Protein AF-0000000083177673 (afdb_homodimer)

Secondary structure (DSSP, 8-state):
--B--TTSSSP-TT-SB---GGGPPP-TTSPTT----S-TT--SGGGGG--HHHHHHHHTT-SS--EEE-BPPTT-SSS-STTPPPPEEEEEEEETTTEEEEEEEEETTSSSEEE-TTSB-BTTTTB-GGG--HHHHSSSTT---TT-THHHHHH-EEEEEEEE-HHHHHHHTT----TTS-EEE-HHHHHHHHHHTT---SBGGGTSSB-TTPEEEE--SHHHHHHHS-HHHHHHHHTS-GGG--BEEE---HHHHHHHHHTT-SEEEESSSSSB-BS-SSTT--HHIIIIIIT---EEESB--HHHHHHHHHHT--EEEEEE-----TT--EEE--EEEE-/--B--TTSSSP-TT-SB---GGGPPPPTTSPTT----S-TT--SGGGGG--HHHHHHHHTT-SS--EEE-BPPTT-SSS-STTPPPPEEEEEEEETTTEEEEEEEEETTSSSEEE-TTSB-BTTTTB-GGG--HHHHSSSTT---TT-THHHHHH-EEEEEEEE-HHHHHHHTT----TTS-EEE-HHHHHHHHHHTT---SBGGGTSSB-TTPEEEE--SHHHHHHHS-HHHHHHHHTS-GGG--BEEE---HHHHHHHHHTT-SEEEESSSSSB-BS-SSTT--HHIIIIIIT---EEESB--HHHHHHHHHHT--EEEEEE-----TT--EEE--EEEE-

Sequence (686 aa):
MTTQLPDNLPWDPNCTQFPSRKELPKIPGAPEGAAWVWGKDDQIGRLNLLTPARVKAAAAEVKTGEMFRLDLPVNVPETPAFGRETFQHSIKTIAKDIAYDDTYTLNTQSGTQWDGFRHFGHIDSKLFYNGTTSTDIEPGPHSTTKGSIHHWATHGIATRALLLDYRHYANTHNIPYDPYTRHPITMSDLHACAKSQGLDLRPASQGGDVRVGDILLIRSGFVERYNELSPAERQAGATRAHEDLSWAGVNQEEEILDWLHDCYFAGVAGDSPTFEAWPPEKEGGYIHQNILALWGMPLGEMWDLEGVARRCREIGRWTFFLTSAPANVVGGVGSHANATAILMTTQLPDNLPWDPNCTQFPSRKELPKIPGAPEGAAWVWGKDDQIGRLNLLTPARVKAAAAEVKTGEMFRLDLPVNVPETPAFGRETFQHSIKTIAKDIAYDDTYTLNTQSGTQWDGFRHFGHIDSKLFYNGTTSTDIEPGPHSTTKGSIHHWATHGIATRALLLDYRHYANTHNIPYDPYTRHPITMSDLHACAKSQGLDLRPASQGGDVRVGDILLIRSGFVERYNELSPAERQAGATRAHEDLSWAGVNQEEEILDWLHDCYFAGVAGDSPTFEAWPPEKEGGYIHQNILALWGMPLGEMWDLEGVARRCREIGRWTFFLTSAPANVVGGVGSHANATAIL

Structure (mmCIF, N/CA/C/O backbone):
data_AF-0000000083177673-model_v1
#
loop_
_entity.id
_entity.type
_entity.pdbx_description
1 polymer Cyclase
#
loop_
_atom_site.group_PDB
_atom_site.id
_atom_site.type_symbol
_atom_site.label_atom_id
_atom_site.label_alt_id
_atom_site.label_comp_id
_atom_site.label_asym_id
_atom_site.label_entity_id
_atom_site.label_seq_id
_atom_site.pdbx_PDB_ins_code
_atom_site.Cartn_x
_atom_site.Cartn_y
_atom_site.Cartn_z
_atom_site.occupancy
_atom_site.B_iso_or_equiv
_atom_site.auth_seq_id
_atom_site.auth_comp_id
_atom_site.auth_asym_id
_atom_site.auth_atom_id
_atom_site.pdbx_PDB_model_num
ATOM 1 N N . MET A 1 1 ? 23.453 22.531 -6.363 1 79 1 MET A N 1
ATOM 2 C CA . MET A 1 1 ? 22.125 22.953 -5.926 1 79 1 MET A CA 1
ATOM 3 C C . MET A 1 1 ? 21.469 23.859 -6.965 1 79 1 MET A C 1
ATOM 5 O O . MET A 1 1 ? 22.109 24.781 -7.477 1 79 1 MET A O 1
ATOM 9 N N . THR A 1 2 ? 20.312 23.453 -7.43 1 90.62 2 THR A N 1
ATOM 10 C CA . THR A 1 2 ? 19.547 24.25 -8.375 1 90.62 2 THR A CA 1
ATOM 11 C C . THR A 1 2 ? 18.422 24.984 -7.656 1 90.62 2 THR A C 1
ATOM 13 O O . THR A 1 2 ? 17.766 24.422 -6.777 1 90.62 2 THR A O 1
ATOM 16 N N . THR A 1 3 ? 18.328 26.344 -7.977 1 95.69 3 THR A N 1
ATOM 17 C CA . THR A 1 3 ? 17.344 27.188 -7.309 1 95.69 3 THR A CA 1
ATOM 18 C C . THR A 1 3 ? 16.188 27.516 -8.242 1 95.69 3 THR A C 1
ATOM 20 O O . THR A 1 3 ? 16.406 27.969 -9.375 1 95.69 3 THR A O 1
ATOM 23 N N . GLN A 1 4 ? 15 27.312 -7.801 1 97.19 4 GLN A N 1
ATOM 24 C CA . GLN A 1 4 ? 13.797 27.656 -8.555 1 97.19 4 GLN A CA 1
ATOM 25 C C . GLN A 1 4 ? 13.43 29.125 -8.367 1 97.19 4 GLN A C 1
ATOM 27 O O . GLN A 1 4 ? 13.375 29.609 -7.234 1 97.19 4 GLN A O 1
ATOM 32 N N . LEU A 1 5 ? 13.164 29.828 -9.461 1 97.44 5 LEU A N 1
ATOM 33 C CA . LEU A 1 5 ? 12.688 31.203 -9.406 1 97.44 5 LEU A CA 1
ATOM 34 C C . LEU A 1 5 ? 11.164 31.234 -9.258 1 97.44 5 LEU A C 1
ATOM 36 O O . LEU A 1 5 ? 10.453 30.516 -9.961 1 97.44 5 LEU A O 1
ATOM 40 N N . PRO A 1 6 ? 10.688 32.062 -8.406 1 96.94 6 PRO A N 1
ATOM 41 C CA . PRO A 1 6 ? 9.258 32.031 -8.062 1 96.94 6 PRO A CA 1
ATOM 42 C C . PRO A 1 6 ? 8.359 32.219 -9.281 1 96.94 6 PRO A C 1
ATOM 44 O O . PRO A 1 6 ? 7.363 31.5 -9.414 1 96.94 6 PRO A O 1
ATOM 47 N N . ASP A 1 7 ? 8.719 33.031 -10.25 1 96.44 7 ASP A N 1
ATOM 48 C CA . ASP A 1 7 ? 7.789 33.438 -11.305 1 96.44 7 ASP A CA 1
ATOM 49 C C . ASP A 1 7 ? 7.988 32.562 -12.547 1 96.44 7 ASP A C 1
ATOM 51 O O . ASP A 1 7 ? 7.262 32.719 -13.539 1 96.44 7 ASP A O 1
ATOM 55 N N . ASN A 1 8 ? 8.922 31.656 -12.539 1 96.94 8 ASN A N 1
ATOM 56 C CA . ASN A 1 8 ? 9.148 30.766 -13.672 1 96.94 8 ASN A CA 1
ATOM 57 C C . ASN A 1 8 ? 8.289 29.5 -13.578 1 96.94 8 ASN A C 1
ATOM 59 O O . ASN A 1 8 ? 8.773 28.453 -13.164 1 96.94 8 ASN A O 1
ATOM 63 N N . LEU A 1 9 ? 7.098 29.625 -14.125 1 96.94 9 LEU A N 1
ATOM 64 C CA . LEU A 1 9 ? 6.133 28.531 -14.031 1 96.94 9 LEU A CA 1
ATOM 65 C C . LEU A 1 9 ? 6.066 27.734 -15.336 1 96.94 9 LEU A C 1
ATOM 67 O O . LEU A 1 9 ? 6.223 28.312 -16.422 1 96.94 9 LEU A O 1
ATOM 71 N N . PRO A 1 10 ? 5.836 26.484 -15.234 1 98.19 10 PRO A N 1
ATOM 72 C CA . PRO A 1 10 ? 5.777 25.672 -14.016 1 98.19 10 PRO A CA 1
ATOM 73 C C . PRO A 1 10 ? 7.152 25.438 -13.398 1 98.19 10 PRO A C 1
ATOM 75 O O . PRO A 1 10 ? 8.172 25.562 -14.086 1 98.19 10 PRO A O 1
ATOM 78 N N . TRP A 1 11 ? 7.184 25.141 -12.141 1 98.56 11 TRP A N 1
ATOM 79 C CA . TRP A 1 11 ? 8.445 24.891 -11.445 1 98.56 11 TRP A CA 1
ATOM 80 C C . TRP A 1 11 ? 9.047 23.562 -11.859 1 98.56 11 TRP A C 1
ATOM 82 O O . TRP A 1 11 ? 8.32 22.641 -12.273 1 98.56 11 TRP A O 1
ATOM 92 N N . ASP A 1 12 ? 10.328 23.469 -11.781 1 98.5 12 ASP A N 1
ATOM 93 C CA . ASP A 1 12 ? 11.07 22.234 -12.016 1 98.5 12 ASP A CA 1
ATOM 94 C C . ASP A 1 12 ? 11.211 21.422 -10.727 1 98.5 12 ASP A C 1
ATOM 96 O O . ASP A 1 12 ? 11.938 21.812 -9.812 1 98.5 12 ASP A O 1
ATOM 100 N N . PRO A 1 13 ? 10.57 20.25 -10.688 1 98.31 13 PRO A N 1
ATOM 101 C CA . PRO A 1 13 ? 10.594 19.469 -9.453 1 98.31 13 PRO A CA 1
ATOM 102 C C . PRO A 1 13 ? 11.992 18.984 -9.086 1 98.31 13 PRO A C 1
ATOM 104 O O . PRO A 1 13 ? 12.211 18.5 -7.973 1 98.31 13 PRO A O 1
ATOM 107 N N . ASN A 1 14 ? 12.898 19.094 -10 1 97.94 14 ASN A N 1
ATOM 108 C CA . ASN A 1 14 ? 14.25 18.594 -9.742 1 97.94 14 ASN A CA 1
ATOM 109 C C . ASN A 1 14 ? 15.086 19.625 -8.992 1 97.94 14 ASN A C 1
ATOM 111 O O . ASN A 1 14 ? 16.172 19.312 -8.516 1 97.94 14 ASN A O 1
ATOM 115 N N . CYS A 1 15 ? 14.641 20.859 -8.844 1 97.75 15 CYS A N 1
ATOM 116 C CA . CYS A 1 15 ? 15.367 21.859 -8.07 1 97.75 15 CYS A CA 1
ATOM 117 C C . CYS A 1 15 ? 15.516 21.422 -6.621 1 97.75 15 CYS A C 1
ATOM 119 O O . CYS A 1 15 ? 14.773 20.562 -6.145 1 97.75 15 CYS A O 1
ATOM 121 N N . THR A 1 16 ? 16.516 21.984 -5.973 1 95.75 16 THR A N 1
ATOM 122 C CA . THR A 1 16 ? 16.781 21.594 -4.594 1 95.75 16 THR A CA 1
ATOM 123 C C . THR A 1 16 ? 16.516 22.75 -3.639 1 95.75 16 THR A C 1
ATOM 125 O O . THR A 1 16 ? 16.609 22.594 -2.42 1 95.75 16 THR A O 1
ATOM 128 N N . GLN A 1 17 ? 16.266 23.906 -4.184 1 96.62 17 GLN A N 1
ATOM 129 C CA . GLN A 1 17 ? 15.82 25.062 -3.428 1 96.62 17 GLN A CA 1
ATOM 130 C C . GLN A 1 17 ? 14.586 25.703 -4.07 1 96.62 17 GLN A C 1
ATOM 132 O O . GLN A 1 17 ? 14.547 25.891 -5.289 1 96.62 17 GLN A O 1
ATOM 137 N N . PHE A 1 18 ? 13.617 25.953 -3.289 1 97.94 18 PHE A N 1
ATOM 138 C CA . PHE A 1 18 ? 12.352 26.484 -3.777 1 97.94 18 PHE A CA 1
ATOM 139 C C . PHE A 1 18 ? 11.977 27.75 -3.033 1 97.94 18 PHE A C 1
ATOM 141 O O . PHE A 1 18 ? 12.477 28.016 -1.936 1 97.94 18 PHE A O 1
ATOM 148 N N . PRO A 1 19 ? 11.125 28.562 -3.566 1 97.69 19 PRO A N 1
ATOM 149 C CA . PRO A 1 19 ? 10.68 29.812 -2.92 1 97.69 19 PRO A CA 1
ATOM 150 C C . PRO A 1 19 ? 9.961 29.562 -1.597 1 97.69 19 PRO A C 1
ATOM 152 O O . PRO A 1 19 ? 9.242 28.562 -1.46 1 97.69 19 PRO A O 1
ATOM 155 N N . SER A 1 20 ? 10.172 30.453 -0.66 1 97.69 20 SER A N 1
ATOM 156 C CA . SER A 1 20 ? 9.422 30.406 0.591 1 97.69 20 SER A CA 1
ATOM 157 C C . SER A 1 20 ? 7.961 30.781 0.374 1 97.69 20 SER A C 1
ATOM 159 O O . SER A 1 20 ? 7.586 31.25 -0.703 1 97.69 20 SER A O 1
ATOM 161 N N . ARG A 1 21 ? 7.191 30.578 1.373 1 97.94 21 ARG A N 1
ATOM 162 C CA . ARG A 1 21 ? 5.773 30.906 1.325 1 97.94 21 ARG A CA 1
ATOM 163 C C . ARG A 1 21 ? 5.562 32.375 0.984 1 97.94 21 ARG A C 1
ATOM 165 O O . ARG A 1 21 ? 4.66 32.719 0.218 1 97.94 21 ARG A O 1
ATOM 172 N N . LYS A 1 22 ? 6.438 33.219 1.458 1 97 22 LYS A N 1
ATOM 173 C CA . LYS A 1 22 ? 6.328 34.688 1.263 1 97 22 LYS A CA 1
ATOM 174 C C . LYS A 1 22 ? 6.703 35.062 -0.164 1 97 22 LYS A C 1
ATOM 176 O O . LYS A 1 22 ? 6.391 36.156 -0.611 1 97 22 LYS A O 1
ATOM 181 N N . GLU A 1 23 ? 7.348 34.156 -0.815 1 97.81 23 GLU A N 1
ATOM 182 C CA . GLU A 1 23 ? 7.859 34.438 -2.15 1 97.81 23 GLU A CA 1
ATOM 183 C C . GLU A 1 23 ? 6.969 33.844 -3.229 1 97.81 23 GLU A C 1
ATOM 185 O O . GLU A 1 23 ? 7.254 33.969 -4.422 1 97.81 23 GLU A O 1
ATOM 190 N N . LEU A 1 24 ? 5.938 33.188 -2.857 1 98.06 24 LEU A N 1
ATOM 191 C CA . LEU A 1 24 ? 5.086 32.531 -3.83 1 98.06 24 LEU A CA 1
ATOM 192 C C . LEU A 1 24 ? 4.586 33.5 -4.891 1 98.06 24 LEU A C 1
ATOM 194 O O . LEU A 1 24 ? 4.242 34.625 -4.574 1 98.06 24 LEU A O 1
ATOM 198 N N . PRO A 1 25 ? 4.562 33.094 -6.102 1 96.94 25 PRO A N 1
ATOM 199 C CA . PRO A 1 25 ? 3.99 33.969 -7.133 1 96.94 25 PRO A CA 1
ATOM 200 C C . PRO A 1 25 ? 2.475 34.094 -7.02 1 96.94 25 PRO A C 1
ATOM 202 O O . PRO A 1 25 ? 1.815 33.219 -6.453 1 96.94 25 PRO A O 1
ATOM 205 N N . LYS A 1 26 ? 1.988 35.156 -7.559 1 95.25 26 LYS A N 1
ATOM 206 C CA . LYS A 1 26 ? 0.542 35.281 -7.715 1 95.25 26 LYS A CA 1
ATOM 207 C C . LYS A 1 26 ? 0.048 34.5 -8.922 1 95.25 26 LYS A C 1
ATOM 209 O O . LYS A 1 26 ? 0.536 34.688 -10.039 1 95.25 26 LYS A O 1
ATOM 214 N N . ILE A 1 27 ? -0.802 33.656 -8.672 1 96.44 27 ILE A N 1
ATOM 215 C CA . ILE A 1 27 ? -1.355 32.812 -9.734 1 96.44 27 ILE A CA 1
ATOM 216 C C . ILE A 1 27 ? -2.764 33.281 -10.078 1 96.44 27 ILE A C 1
ATOM 218 O O . ILE A 1 27 ? -3.652 33.312 -9.227 1 96.44 27 ILE A O 1
ATOM 222 N N . PRO A 1 28 ? -3.012 33.719 -11.312 1 94.75 28 PRO A N 1
ATOM 223 C CA . PRO A 1 28 ? -4.348 34.188 -11.688 1 94.75 28 PRO A CA 1
ATOM 224 C C . PRO A 1 28 ? -5.438 33.156 -11.383 1 94.75 28 PRO A C 1
ATOM 226 O O . PRO A 1 28 ? -5.32 32 -11.766 1 94.75 28 PRO A O 1
ATOM 229 N N . GLY A 1 29 ? -6.434 33.625 -10.648 1 95.25 29 GLY A N 1
ATOM 230 C CA . GLY A 1 29 ? -7.578 32.75 -10.375 1 95.25 29 GLY A CA 1
ATOM 231 C C . GLY A 1 29 ? -7.406 31.938 -9.117 1 95.25 29 GLY A C 1
ATOM 232 O O . GLY A 1 29 ? -8.367 31.328 -8.633 1 95.25 29 GLY A O 1
ATOM 233 N N . ALA A 1 30 ? -6.23 31.875 -8.602 1 97.75 30 ALA A N 1
ATOM 234 C CA . ALA A 1 30 ? -5.973 31.109 -7.383 1 97.75 30 ALA A CA 1
ATOM 235 C C . ALA A 1 30 ? -6.086 32 -6.148 1 97.75 30 ALA A C 1
ATOM 237 O O . ALA A 1 30 ? -5.855 33.219 -6.219 1 97.75 30 ALA A O 1
ATOM 238 N N . PRO A 1 31 ? -6.52 31.406 -5.039 1 97.62 31 PRO A N 1
ATOM 239 C CA . PRO A 1 31 ? -6.5 32.188 -3.799 1 97.62 31 PRO A CA 1
ATOM 240 C C . PRO A 1 31 ? -5.09 32.625 -3.4 1 97.62 31 PRO A C 1
ATOM 242 O O . PRO A 1 31 ? -4.109 32 -3.799 1 97.62 31 PRO A O 1
ATOM 245 N N . GLU A 1 32 ? -5.074 33.719 -2.625 1 95.69 32 GLU A N 1
ATOM 246 C CA . GLU A 1 32 ? -3.791 34.156 -2.082 1 95.69 32 GLU A CA 1
ATOM 247 C C . GLU A 1 32 ? -3.113 33.031 -1.299 1 95.69 32 GLU A C 1
ATOM 249 O O . GLU A 1 32 ? -3.764 32.312 -0.53 1 95.69 32 GLU A O 1
ATOM 254 N N . GLY A 1 33 ? -1.847 32.812 -1.572 1 96.25 33 GLY A N 1
ATOM 255 C CA . GLY A 1 33 ? -1.089 31.812 -0.846 1 96.25 33 GLY A CA 1
ATOM 256 C C . GLY A 1 33 ? -1.062 30.453 -1.543 1 96.25 33 GLY A C 1
ATOM 257 O O . GLY A 1 33 ? -0.417 29.516 -1.07 1 96.25 33 GLY A O 1
ATOM 258 N N . ALA A 1 34 ? -1.737 30.375 -2.699 1 98.38 34 ALA A N 1
ATOM 259 C CA . ALA A 1 34 ? -1.755 29.125 -3.445 1 98.38 34 ALA A CA 1
ATOM 260 C C . ALA A 1 34 ? -0.382 28.812 -4.035 1 98.38 34 ALA A C 1
ATOM 262 O O . ALA A 1 34 ? 0.306 29.719 -4.523 1 98.38 34 ALA A O 1
ATOM 263 N N . ALA A 1 35 ? 0.066 27.625 -3.902 1 98.56 35 ALA A N 1
ATOM 264 C CA . ALA A 1 35 ? 1.285 27.109 -4.527 1 98.56 35 ALA A CA 1
ATOM 265 C C . ALA A 1 35 ? 0.96 26.141 -5.648 1 98.56 35 ALA A C 1
ATOM 267 O O . ALA A 1 35 ? 1.479 25.016 -5.668 1 98.56 35 ALA A O 1
ATOM 268 N N . TRP A 1 36 ? 0.064 26.578 -6.566 1 98.56 36 TRP A N 1
ATOM 269 C CA . TRP A 1 36 ? -0.301 25.797 -7.738 1 98.56 36 TRP A CA 1
ATOM 270 C C . TRP A 1 36 ? 0.756 25.922 -8.828 1 98.56 36 TRP A C 1
ATOM 272 O O . TRP A 1 36 ? 0.468 26.391 -9.93 1 98.56 36 TRP A O 1
ATOM 282 N N . VAL A 1 37 ? 1.949 25.391 -8.594 1 98.69 37 VAL A N 1
ATOM 283 C CA . VAL A 1 37 ? 3.146 25.844 -9.297 1 98.69 37 VAL A CA 1
ATOM 284 C C . VAL A 1 37 ? 3.66 24.719 -10.203 1 98.69 37 VAL A C 1
ATOM 286 O O . VAL A 1 37 ? 4.664 24.891 -10.898 1 98.69 37 VAL A O 1
ATOM 289 N N . TRP A 1 38 ? 2.973 23.594 -10.266 1 98.5 38 TRP A N 1
ATOM 290 C CA . TRP A 1 38 ? 3.482 22.438 -11 1 98.5 38 TRP A CA 1
ATOM 291 C C . TRP A 1 38 ? 2.828 22.344 -12.375 1 98.5 38 TRP A C 1
ATOM 293 O O . TRP A 1 38 ? 3.01 21.344 -13.078 1 98.5 38 TRP A O 1
ATOM 303 N N . GLY A 1 39 ? 2.039 23.328 -12.75 1 97.5 39 GLY A N 1
ATOM 304 C CA . GLY A 1 39 ? 1.371 23.344 -14.039 1 97.5 39 GLY A CA 1
ATOM 305 C C . GLY A 1 39 ? -0.142 23.359 -13.93 1 97.5 39 GLY A C 1
ATOM 306 O O . GLY A 1 39 ? -0.704 22.875 -12.953 1 97.5 39 GLY A O 1
ATOM 307 N N . LYS A 1 40 ? -0.822 23.859 -14.945 1 95.75 40 LYS A N 1
ATOM 308 C CA . LYS A 1 40 ? -2.266 24.078 -14.938 1 95.75 40 LYS A CA 1
ATOM 309 C C . LYS A 1 40 ? -3.02 22.75 -14.938 1 95.75 40 LYS A C 1
ATOM 311 O O . LYS A 1 40 ? -4.168 22.688 -14.492 1 95.75 40 LYS A O 1
ATOM 316 N N . ASP A 1 41 ? -2.338 21.672 -15.375 1 97.12 41 ASP A N 1
ATOM 317 C CA . ASP A 1 41 ? -3.004 20.375 -15.477 1 97.12 41 ASP A CA 1
ATOM 318 C C . ASP A 1 41 ? -2.525 19.422 -14.375 1 97.12 41 ASP A C 1
ATOM 320 O O . ASP A 1 41 ? -2.828 18.234 -14.406 1 97.12 41 ASP A O 1
ATOM 324 N N . ASP A 1 42 ? -1.754 19.984 -13.469 1 98.62 42 ASP A N 1
ATOM 325 C CA . ASP A 1 42 ? -1.19 19.141 -12.422 1 98.62 42 ASP A CA 1
ATOM 326 C C . ASP A 1 42 ? -2.289 18.578 -11.523 1 98.62 42 ASP A C 1
ATOM 328 O O . ASP A 1 42 ? -3.229 19.281 -11.156 1 98.62 42 ASP A O 1
ATOM 332 N N . GLN A 1 43 ? -2.125 17.266 -11.188 1 98.69 43 GLN A N 1
ATOM 333 C CA . GLN A 1 43 ? -3.121 16.578 -10.367 1 98.69 43 GLN A CA 1
ATOM 334 C C . GLN A 1 43 ? -2.484 15.977 -9.117 1 98.69 43 GLN A C 1
ATOM 336 O O . GLN A 1 43 ? -3.178 15.391 -8.281 1 98.69 43 GLN A O 1
ATOM 341 N N . ILE A 1 44 ? -1.138 16.109 -8.922 1 98.88 44 ILE A N 1
ATOM 342 C CA . ILE A 1 44 ? -0.528 15.328 -7.848 1 98.88 44 ILE A CA 1
ATOM 343 C C . ILE A 1 44 ? 0.196 16.266 -6.879 1 98.88 44 ILE A C 1
ATOM 345 O O . ILE A 1 44 ? 0.736 15.812 -5.863 1 98.88 44 ILE A O 1
ATOM 349 N N . GLY A 1 45 ? 0.248 17.594 -7.148 1 98.81 45 GLY A N 1
ATOM 350 C CA . GLY A 1 45 ? 0.8 18.562 -6.215 1 98.81 45 GLY A CA 1
ATOM 351 C C . GLY A 1 45 ? 2.229 18.25 -5.809 1 98.81 45 GLY A C 1
ATOM 352 O O . GLY A 1 45 ? 3.09 18.031 -6.664 1 98.81 45 GLY A O 1
ATOM 353 N N . ARG A 1 46 ? 2.455 18.203 -4.523 1 98.88 46 ARG A N 1
ATOM 354 C CA . ARG A 1 46 ? 3.801 18.078 -3.977 1 98.88 46 ARG A CA 1
ATOM 355 C C . ARG A 1 46 ? 4.355 16.672 -4.227 1 98.88 46 ARG A C 1
ATOM 357 O O . ARG A 1 46 ? 5.551 16.438 -4.051 1 98.88 46 ARG A O 1
ATOM 364 N N . LEU A 1 47 ? 3.578 15.766 -4.691 1 98.94 47 LEU A N 1
ATOM 365 C CA . LEU A 1 47 ? 4.125 14.469 -5.074 1 98.94 47 LEU A CA 1
ATOM 366 C C . LEU A 1 47 ? 5.039 14.602 -6.285 1 98.94 47 LEU A C 1
ATOM 368 O O . LEU A 1 47 ? 5.824 13.695 -6.578 1 98.94 47 LEU A O 1
ATOM 372 N N . ASN A 1 48 ? 4.93 15.734 -7.016 1 98.88 48 ASN A N 1
ATOM 373 C CA . ASN A 1 48 ? 5.898 16.016 -8.07 1 98.88 48 ASN A CA 1
ATOM 374 C C . ASN A 1 48 ? 7.328 15.992 -7.531 1 98.88 48 ASN A C 1
ATOM 376 O O . ASN A 1 48 ? 8.273 15.742 -8.281 1 98.88 48 ASN A O 1
ATOM 380 N N . LEU A 1 49 ? 7.5 16.266 -6.27 1 98.88 49 LEU A N 1
ATOM 381 C CA . LEU A 1 49 ? 8.82 16.312 -5.66 1 98.88 49 LEU A CA 1
ATOM 382 C C . LEU A 1 49 ? 9.422 14.922 -5.531 1 98.88 49 LEU A C 1
ATOM 384 O O . LEU A 1 49 ? 10.617 14.773 -5.27 1 98.88 49 LEU A O 1
ATOM 388 N N . LEU A 1 50 ? 8.594 13.906 -5.68 1 98.94 50 LEU A N 1
ATOM 389 C CA . LEU A 1 50 ? 9.102 12.539 -5.648 1 98.94 50 LEU A CA 1
ATOM 390 C C . LEU A 1 50 ? 9.656 12.133 -7.008 1 98.94 50 LEU A C 1
ATOM 392 O O . LEU A 1 50 ? 9.156 11.203 -7.641 1 98.94 50 LEU A O 1
ATOM 396 N N . THR A 1 51 ? 10.703 12.836 -7.418 1 98.81 51 THR A N 1
ATOM 397 C CA . THR A 1 51 ? 11.383 12.523 -8.664 1 98.81 51 THR A CA 1
ATOM 398 C C . THR A 1 51 ? 12.133 11.195 -8.562 1 98.81 51 THR A C 1
ATOM 400 O O . THR A 1 51 ? 12.477 10.758 -7.461 1 98.81 51 THR A O 1
ATOM 403 N N . PRO A 1 52 ? 12.391 10.57 -9.719 1 98.69 52 PRO A N 1
ATOM 404 C CA . PRO A 1 52 ? 13.164 9.328 -9.664 1 98.69 52 PRO A CA 1
ATOM 405 C C . PRO A 1 52 ? 14.469 9.477 -8.891 1 98.69 52 PRO A C 1
ATOM 407 O O . PRO A 1 52 ? 14.828 8.594 -8.102 1 98.69 52 PRO A O 1
ATOM 410 N N . ALA A 1 53 ? 15.133 10.57 -9 1 98.56 53 ALA A N 1
ATOM 411 C CA . ALA A 1 53 ? 16.391 10.797 -8.305 1 98.56 53 ALA A CA 1
ATOM 412 C C . ALA A 1 53 ? 16.188 10.82 -6.793 1 98.56 53 ALA A C 1
ATOM 414 O O . ALA A 1 53 ? 16.984 10.25 -6.043 1 98.56 53 ALA A O 1
ATOM 415 N N . ARG A 1 54 ? 15.117 11.5 -6.359 1 98.75 54 ARG A N 1
ATOM 416 C CA . ARG A 1 54 ? 14.867 11.594 -4.926 1 98.75 54 ARG A CA 1
ATOM 417 C C . ARG A 1 54 ? 14.422 10.25 -4.355 1 98.75 54 ARG A C 1
ATOM 419 O O . ARG A 1 54 ? 14.781 9.898 -3.229 1 98.75 54 ARG A O 1
ATOM 426 N N . VAL A 1 55 ? 13.664 9.5 -5.137 1 98.94 55 VAL A N 1
ATOM 427 C CA . VAL A 1 55 ? 13.234 8.172 -4.711 1 98.94 55 VAL A CA 1
ATOM 428 C C . VAL A 1 55 ? 14.453 7.258 -4.57 1 98.94 55 VAL A C 1
ATOM 430 O O . VAL A 1 55 ? 14.586 6.543 -3.574 1 98.94 55 VAL A O 1
ATOM 433 N N . LYS A 1 56 ? 15.344 7.289 -5.547 1 98.81 56 LYS A N 1
ATOM 434 C CA . LYS A 1 56 ? 16.562 6.5 -5.477 1 98.81 56 LYS A CA 1
ATOM 435 C C . LYS A 1 56 ? 17.391 6.863 -4.246 1 98.81 56 LYS A C 1
ATOM 437 O O . LYS A 1 56 ? 17.859 5.984 -3.521 1 98.81 56 LYS A O 1
ATOM 442 N N . ALA A 1 57 ? 17.547 8.172 -3.988 1 98.56 57 ALA A N 1
ATOM 443 C CA . ALA A 1 57 ? 18.312 8.625 -2.83 1 98.56 57 ALA A CA 1
ATOM 444 C C . ALA A 1 57 ? 17.656 8.164 -1.528 1 98.56 57 ALA A C 1
ATOM 446 O O . ALA A 1 57 ? 18.344 7.785 -0.58 1 98.56 57 ALA A O 1
ATOM 447 N N . ALA A 1 58 ? 16.328 8.195 -1.511 1 98.88 58 ALA A N 1
ATOM 448 C CA . ALA A 1 58 ? 15.602 7.809 -0.309 1 98.88 58 ALA A CA 1
ATOM 449 C C . ALA A 1 58 ? 15.789 6.324 -0 1 98.88 58 ALA A C 1
ATOM 451 O O . ALA A 1 58 ? 15.75 5.918 1.163 1 98.88 58 ALA A O 1
ATOM 452 N N . ALA A 1 59 ? 15.961 5.5 -1.055 1 98.69 59 ALA A N 1
ATOM 453 C CA . ALA A 1 59 ? 16.141 4.062 -0.864 1 98.69 59 ALA A CA 1
ATOM 454 C C . ALA A 1 59 ? 17.375 3.764 -0.024 1 98.69 59 ALA A C 1
ATOM 456 O O . ALA A 1 59 ? 17.453 2.715 0.618 1 98.69 59 ALA A O 1
ATOM 457 N N . ALA A 1 60 ? 18.312 4.691 0.019 1 97.88 60 ALA A N 1
ATOM 458 C CA . ALA A 1 60 ? 19.531 4.523 0.798 1 97.88 60 ALA A CA 1
ATOM 459 C C . ALA A 1 60 ? 19.234 4.562 2.295 1 97.88 60 ALA A C 1
ATOM 461 O O . ALA A 1 60 ? 20.094 4.184 3.109 1 97.88 60 ALA A O 1
ATOM 462 N N . GLU A 1 61 ? 18.016 5.012 2.662 1 98.5 61 GLU A N 1
ATOM 463 C CA . GLU A 1 61 ? 17.609 5.027 4.066 1 98.5 61 GLU A CA 1
ATOM 464 C C . GLU A 1 61 ? 17.438 3.613 4.609 1 98.5 61 GLU A C 1
ATOM 466 O O . GLU A 1 61 ? 17.359 3.412 5.82 1 98.5 61 GLU A O 1
ATOM 471 N N . VAL A 1 62 ? 17.328 2.562 3.723 1 98.88 62 VAL A N 1
ATOM 472 C CA . VAL A 1 62 ? 17.172 1.187 4.184 1 98.88 62 VAL A CA 1
ATOM 473 C C . VAL A 1 62 ? 18.5 0.663 4.703 1 98.88 62 VAL A C 1
ATOM 475 O O . VAL A 1 62 ? 19.375 0.286 3.918 1 98.88 62 VAL A O 1
ATOM 478 N N . LYS A 1 63 ? 18.594 0.614 6.035 1 98.56 63 LYS A N 1
ATOM 479 C CA . LYS A 1 63 ? 19.859 0.212 6.652 1 98.56 63 LYS A CA 1
ATOM 480 C C . LYS A 1 63 ? 19.75 -1.184 7.262 1 98.56 63 LYS A C 1
ATOM 482 O O . LYS A 1 63 ? 20.688 -1.987 7.152 1 98.56 63 LYS A O 1
ATOM 487 N N . THR A 1 64 ? 18.609 -1.483 7.871 1 98.25 64 THR A N 1
ATOM 488 C CA . THR A 1 64 ? 18.453 -2.766 8.555 1 98.25 64 THR A CA 1
ATOM 489 C C . THR A 1 64 ? 17.516 -3.686 7.777 1 98.25 64 THR A C 1
ATOM 491 O O . THR A 1 64 ? 17.609 -4.91 7.891 1 98.25 64 THR A O 1
ATOM 494 N N . GLY A 1 65 ? 16.547 -3.053 7.066 1 98.75 65 GLY A N 1
ATOM 495 C CA . GLY A 1 65 ? 15.547 -3.812 6.32 1 98.75 65 GLY A CA 1
ATOM 496 C C . GLY A 1 65 ? 14.328 -4.168 7.145 1 98.75 65 GLY A C 1
ATOM 497 O O . GLY A 1 65 ? 13.398 -4.805 6.645 1 98.75 65 GLY A O 1
ATOM 498 N N . GLU A 1 66 ? 14.273 -3.734 8.422 1 98.88 66 GLU A N 1
ATOM 499 C CA . GLU A 1 66 ? 13.094 -3.967 9.242 1 98.88 66 GLU A CA 1
ATOM 500 C C . GLU A 1 66 ? 11.891 -3.186 8.711 1 98.88 66 GLU A C 1
ATOM 502 O O . GLU A 1 66 ? 12.023 -2.029 8.312 1 98.88 66 GLU A O 1
ATOM 507 N N . MET A 1 67 ? 10.773 -3.828 8.711 1 98.94 67 MET A N 1
ATOM 508 C CA . MET A 1 67 ? 9.578 -3.184 8.188 1 98.94 67 MET A CA 1
ATOM 509 C C . MET A 1 67 ? 8.578 -2.902 9.305 1 98.94 67 MET A C 1
ATOM 511 O O . MET A 1 67 ? 8.422 -3.711 10.219 1 98.94 67 MET A O 1
ATOM 515 N N . PHE A 1 68 ? 7.922 -1.796 9.195 1 98.88 68 PHE A N 1
ATOM 516 C CA . PHE A 1 68 ? 6.809 -1.418 10.062 1 98.88 68 PHE A CA 1
ATOM 517 C C . PHE A 1 68 ? 5.637 -0.899 9.242 1 98.88 68 PHE A C 1
ATOM 519 O O . PHE A 1 68 ? 5.746 0.131 8.57 1 98.88 68 PHE A O 1
ATOM 526 N N . ARG A 1 69 ? 4.543 -1.604 9.266 1 98.81 69 ARG A N 1
ATOM 527 C CA . ARG A 1 69 ? 3.324 -1.074 8.664 1 98.81 69 ARG A CA 1
ATOM 528 C C . ARG A 1 69 ? 2.758 0.072 9.5 1 98.81 69 ARG A C 1
ATOM 530 O O . ARG A 1 69 ? 2.764 0.014 10.727 1 98.81 69 ARG A O 1
ATOM 537 N N . LEU A 1 70 ? 2.305 1.089 8.781 1 98.94 70 LEU A N 1
ATOM 538 C CA . LEU A 1 70 ? 1.896 2.299 9.484 1 98.94 70 LEU A CA 1
ATOM 539 C C . LEU A 1 70 ? 0.379 2.457 9.461 1 98.94 70 LEU A C 1
ATOM 541 O O . LEU A 1 70 ? -0.137 3.559 9.656 1 98.94 70 LEU A O 1
ATOM 545 N N . ASP A 1 71 ? -0.341 1.408 9.141 1 98.75 71 ASP A N 1
ATOM 546 C CA . ASP A 1 71 ? -1.8 1.371 9.109 1 98.75 71 ASP A CA 1
ATOM 547 C C . ASP A 1 71 ? -2.359 0.713 10.367 1 98.75 71 ASP A C 1
ATOM 549 O O . ASP A 1 71 ? -1.981 -0.409 10.711 1 98.75 71 ASP A O 1
ATOM 553 N N . LEU A 1 72 ? -3.285 1.367 11 1 98.81 72 LEU A N 1
ATOM 554 C CA . LEU A 1 72 ? -4.113 0.698 11.992 1 98.81 72 LEU A CA 1
ATOM 555 C C . LEU A 1 72 ? -4.996 -0.364 11.344 1 98.81 72 LE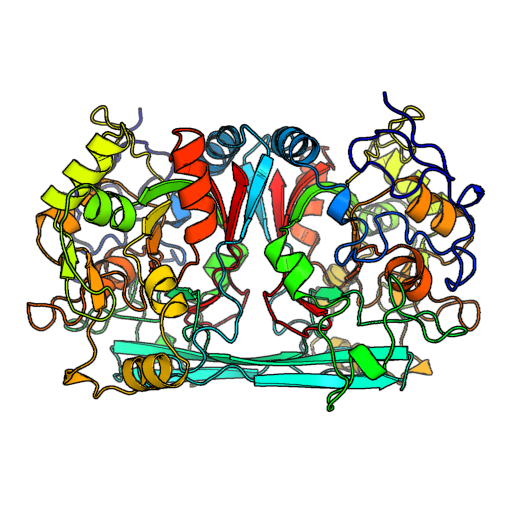U A C 1
ATOM 557 O O . LEU A 1 72 ? -5.27 -0.3 10.141 1 98.81 72 LEU A O 1
ATOM 561 N N . PRO A 1 73 ? -5.367 -1.4 12.188 1 98.69 73 PRO A N 1
ATOM 562 C CA . PRO A 1 73 ? -6.441 -2.225 11.633 1 98.69 73 PRO A CA 1
ATOM 563 C C . PRO A 1 73 ? -7.605 -1.394 11.094 1 98.69 73 PRO A C 1
ATOM 565 O O . PRO A 1 73 ? -7.941 -0.354 11.664 1 98.69 73 PRO A O 1
ATOM 568 N N . VAL A 1 74 ? -8.227 -1.866 10.008 1 98.44 74 VAL A N 1
ATOM 569 C CA . VAL A 1 74 ? -9.195 -1.051 9.281 1 98.44 74 VAL A CA 1
ATOM 570 C C . VAL A 1 74 ? -10.398 -0.749 10.172 1 98.44 74 VAL A C 1
ATOM 572 O O . VAL A 1 74 ? -11.102 0.241 9.961 1 98.44 74 VAL A O 1
ATOM 575 N N . ASN A 1 75 ? -10.688 -1.579 11.164 1 97.62 75 ASN A N 1
ATOM 576 C CA . ASN A 1 75 ? -11.812 -1.362 12.062 1 97.62 75 ASN A CA 1
ATOM 577 C C . ASN A 1 75 ? -11.414 -0.525 13.273 1 97.62 75 ASN A C 1
ATOM 579 O O . ASN A 1 75 ? -12.133 -0.475 14.266 1 97.62 75 ASN A O 1
ATOM 583 N N . VAL A 1 76 ? -10.203 0.052 13.227 1 97.94 76 VAL A N 1
ATOM 584 C CA . VAL A 1 76 ? -9.742 0.948 14.281 1 97.94 76 VAL A CA 1
ATOM 585 C C . VAL A 1 76 ? -9.664 2.377 13.75 1 97.94 76 VAL A C 1
ATOM 587 O O . VAL A 1 76 ? -9.023 2.635 12.734 1 97.94 76 VAL A O 1
ATOM 590 N N . PRO A 1 77 ? -10.242 3.287 14.477 1 97.62 77 PRO A N 1
ATOM 591 C CA . PRO A 1 77 ? -11 3.119 15.719 1 97.62 77 PRO A CA 1
ATOM 592 C C . PRO A 1 77 ? -12.312 2.357 15.508 1 97.62 77 PRO A C 1
ATOM 594 O O . PRO A 1 77 ? -12.867 2.375 14.406 1 97.62 77 PRO A O 1
ATOM 597 N N . GLU A 1 78 ? -12.781 1.726 16.547 1 97.38 78 GLU A N 1
ATOM 598 C CA . GLU A 1 78 ? -14.031 0.969 16.469 1 97.38 78 GLU A CA 1
ATOM 599 C C . GLU A 1 78 ? -15.211 1.88 16.156 1 97.38 78 GLU A C 1
ATOM 601 O O . GLU A 1 78 ? -16.125 1.484 15.422 1 97.38 78 GLU A O 1
ATOM 606 N N . THR A 1 79 ? -15.195 3.025 16.75 1 97.06 79 THR A N 1
ATOM 607 C CA . THR A 1 79 ? -16.125 4.105 16.438 1 97.06 79 THR A CA 1
ATOM 608 C C . THR A 1 79 ? -15.375 5.312 15.867 1 97.06 79 THR A C 1
ATOM 610 O O . THR A 1 79 ? -14.727 6.051 16.625 1 97.06 79 THR A O 1
ATOM 613 N N . PRO A 1 80 ? -15.477 5.461 14.562 1 96.94 80 PRO A N 1
ATOM 614 C CA . PRO A 1 80 ? -14.758 6.59 13.969 1 96.94 80 PRO A CA 1
ATOM 615 C C . PRO A 1 80 ? -15.297 7.941 14.43 1 96.94 80 PRO A C 1
ATOM 617 O O . PRO A 1 80 ? -16.5 8.07 14.688 1 96.94 80 PRO A O 1
ATOM 620 N N . ALA A 1 81 ? -14.414 8.93 14.5 1 94.5 81 ALA A N 1
ATOM 621 C CA . ALA A 1 81 ? -14.812 10.297 14.836 1 94.5 81 ALA A CA 1
ATOM 622 C C . ALA A 1 81 ? -15.602 10.938 13.695 1 94.5 81 ALA A C 1
ATOM 624 O O . ALA A 1 81 ? -15.664 10.383 12.594 1 94.5 81 ALA A O 1
ATOM 625 N N . PHE A 1 82 ? -16.312 12.094 13.992 1 94.81 82 PHE A N 1
ATOM 626 C CA . PHE A 1 82 ? -17.016 12.953 13.039 1 94.81 82 PHE A CA 1
ATOM 627 C C . PHE A 1 82 ? -18.172 12.211 12.391 1 94.81 82 PHE A C 1
ATOM 629 O O . PHE A 1 82 ? -18.516 12.469 11.227 1 94.81 82 PHE A O 1
ATOM 636 N N . GLY A 1 83 ? -18.656 11.18 13.039 1 94.38 83 GLY A N 1
ATOM 637 C CA . GLY A 1 83 ? -19.828 10.469 12.57 1 94.38 83 GLY A CA 1
ATOM 638 C C . GLY A 1 83 ? -19.562 9.617 11.336 1 94.38 83 GLY A C 1
ATOM 639 O O . GLY A 1 83 ? -20.484 9.305 10.578 1 94.38 83 GLY A O 1
ATOM 640 N N . ARG A 1 84 ? -18.328 9.289 11.031 1 97.19 84 ARG A N 1
ATOM 641 C CA . ARG A 1 84 ? -17.984 8.5 9.852 1 97.19 84 ARG A CA 1
ATOM 642 C C . ARG A 1 84 ? -18.375 7.043 10.031 1 97.19 84 ARG A C 1
ATOM 644 O O . ARG A 1 84 ? -18.5 6.559 11.156 1 97.19 84 ARG A O 1
ATOM 651 N N . GLU A 1 85 ? -18.609 6.375 8.906 1 97.94 85 GLU A N 1
ATOM 652 C CA . GLU A 1 85 ? -19.109 5 8.914 1 97.94 85 GLU A CA 1
ATOM 653 C C . GLU A 1 85 ? -18.062 4.047 9.492 1 97.94 85 GLU A C 1
ATOM 655 O O . GLU A 1 85 ? -16.859 4.195 9.234 1 97.94 85 GLU A O 1
ATOM 660 N N . THR A 1 86 ? -18.516 3.078 10.25 1 97.75 86 THR A N 1
ATOM 661 C CA . THR A 1 86 ? -17.672 1.984 10.727 1 97.75 86 THR A CA 1
ATOM 662 C C . THR A 1 86 ? -17.406 0.982 9.609 1 97.75 86 THR A C 1
ATOM 664 O O . THR A 1 86 ? -18.234 0.794 8.727 1 97.75 86 THR A O 1
ATOM 667 N N . PHE A 1 87 ? -16.297 0.365 9.719 1 98.56 87 PHE A N 1
ATOM 668 C CA . PHE A 1 87 ? -15.922 -0.66 8.75 1 98.56 87 PHE A CA 1
ATOM 669 C C . PHE A 1 87 ? -16.812 -1.885 8.883 1 98.56 87 PHE A C 1
ATOM 671 O O . PHE A 1 87 ? -17.078 -2.35 9.992 1 98.56 87 PHE A O 1
ATOM 678 N N . GLN A 1 88 ? -17.281 -2.361 7.668 1 98.62 88 GLN A N 1
ATOM 679 C CA . GLN A 1 88 ? -18.047 -3.602 7.617 1 98.62 88 GLN A CA 1
ATOM 680 C C . GLN A 1 88 ? -17.312 -4.668 6.805 1 98.62 88 GLN A C 1
ATOM 682 O O . GLN A 1 88 ? -16.859 -4.402 5.695 1 98.62 88 GLN A O 1
ATOM 687 N N . HIS A 1 89 ? -17.188 -5.832 7.383 1 98.38 89 HIS A N 1
ATOM 688 C CA . HIS A 1 89 ? -16.5 -6.965 6.781 1 98.38 89 HIS A CA 1
ATOM 689 C C . HIS A 1 89 ? -17.391 -8.195 6.727 1 98.38 89 HIS A C 1
ATOM 691 O O . HIS A 1 89 ? -18.047 -8.539 7.719 1 98.38 89 HIS A O 1
ATOM 697 N N . SER A 1 90 ? -17.469 -8.836 5.555 1 98.38 90 SER A N 1
ATOM 698 C CA . SER A 1 90 ? -18.266 -10.055 5.406 1 98.38 90 SER A CA 1
ATOM 699 C C . SER A 1 90 ? -17.469 -11.141 4.691 1 98.38 90 SER A C 1
ATOM 701 O O . SER A 1 90 ? -16.797 -10.875 3.699 1 98.38 90 SER A O 1
ATOM 703 N N . ILE A 1 91 ? -17.562 -12.383 5.242 1 98.56 91 ILE A N 1
ATOM 704 C CA . ILE A 1 91 ? -16.984 -13.547 4.586 1 98.56 91 ILE A CA 1
ATOM 705 C C . ILE A 1 91 ? -17.984 -14.141 3.596 1 98.56 91 ILE A C 1
ATOM 707 O O . ILE A 1 91 ? -19.141 -14.336 3.928 1 98.56 91 ILE A O 1
ATOM 711 N N . LYS A 1 92 ? -17.547 -14.352 2.402 1 97.81 92 LYS A N 1
ATOM 712 C CA . LYS A 1 92 ? -18.359 -14.969 1.356 1 97.81 92 LYS A CA 1
ATOM 713 C C . LYS A 1 92 ? -17.906 -16.406 1.088 1 97.81 92 LYS A C 1
ATOM 715 O O . LYS A 1 92 ? -16.75 -16.641 0.713 1 97.81 92 LYS A O 1
ATOM 720 N N . THR A 1 93 ? -18.859 -17.344 1.213 1 97.69 93 THR A N 1
ATOM 721 C CA . THR A 1 93 ? -18.562 -18.734 0.896 1 97.69 93 THR A CA 1
ATOM 722 C C . THR A 1 93 ? -18.641 -18.969 -0.608 1 97.69 93 THR A C 1
ATOM 724 O O . THR A 1 93 ? -19.688 -18.766 -1.22 1 97.69 93 THR A O 1
ATOM 727 N N . ILE A 1 94 ? -17.531 -19.281 -1.193 1 96.69 94 ILE A N 1
ATOM 728 C CA . ILE A 1 94 ? -17.516 -19.672 -2.6 1 96.69 94 ILE A CA 1
ATOM 729 C C . ILE A 1 94 ? -17.844 -21.172 -2.727 1 96.69 94 ILE A C 1
ATOM 731 O O . ILE A 1 94 ? -18.719 -21.547 -3.498 1 96.69 94 ILE A O 1
ATOM 735 N N . ALA A 1 95 ? -17.125 -21.969 -2.057 1 96.5 95 ALA A N 1
ATOM 736 C CA . ALA A 1 95 ? -17.344 -23.406 -1.893 1 96.5 95 ALA A CA 1
ATOM 737 C C . ALA A 1 95 ? -17.156 -23.828 -0.439 1 96.5 95 ALA A C 1
ATOM 739 O O . ALA A 1 95 ? -16.062 -23.641 0.124 1 96.5 95 ALA A O 1
ATOM 740 N N . LYS A 1 96 ? -18.188 -24.391 0.159 1 97.5 96 LYS A N 1
ATOM 741 C CA . LYS A 1 96 ? -18.156 -24.75 1.575 1 97.5 96 LYS A CA 1
ATOM 742 C C . LYS A 1 96 ? -16.922 -25.594 1.902 1 97.5 96 LYS A C 1
ATOM 744 O O . LYS A 1 96 ? -16.625 -26.562 1.189 1 97.5 96 LYS A O 1
ATOM 749 N N . ASP A 1 97 ? -16.156 -25.172 2.895 1 98 97 ASP A N 1
ATOM 750 C CA . ASP A 1 97 ? -15.016 -25.875 3.477 1 98 97 ASP A CA 1
ATOM 751 C C . ASP A 1 97 ? -13.789 -25.781 2.572 1 98 97 ASP A C 1
ATOM 753 O O . ASP A 1 97 ? -12.719 -26.281 2.914 1 98 97 ASP A O 1
ATOM 757 N N . ILE A 1 98 ? -13.883 -25.031 1.423 1 97.56 98 ILE A N 1
ATOM 758 C CA . ILE A 1 98 ? -12.805 -25.141 0.449 1 97.56 98 ILE A CA 1
ATOM 759 C C . ILE A 1 98 ? -12.336 -23.75 0.046 1 97.56 98 ILE A C 1
ATOM 761 O O . ILE A 1 98 ? -11.133 -23.516 -0.131 1 97.56 98 ILE A O 1
ATOM 765 N N . ALA A 1 99 ? -13.258 -22.812 -0.132 1 98.38 99 ALA A N 1
ATOM 766 C CA . ALA A 1 99 ? -12.859 -21.547 -0.717 1 98.38 99 ALA A CA 1
ATOM 767 C C . ALA A 1 99 ? -13.75 -20.406 -0.217 1 98.38 99 ALA A C 1
ATOM 769 O O . ALA A 1 99 ? -14.961 -20.578 -0.082 1 98.38 99 ALA A O 1
ATOM 770 N N . TYR A 1 100 ? -13.164 -19.266 0.05 1 98.75 100 TYR A N 1
ATOM 771 C CA . TYR A 1 100 ? -13.867 -18.094 0.575 1 98.75 100 TYR A CA 1
ATOM 772 C C . TYR A 1 100 ? -13.352 -16.812 -0.071 1 98.75 100 TYR A C 1
ATOM 774 O O . TYR A 1 100 ? -12.188 -16.734 -0.466 1 98.75 100 TYR A O 1
ATOM 782 N N . ASP A 1 101 ? -14.188 -15.859 -0.287 1 98.62 101 ASP A N 1
ATOM 783 C CA . ASP A 1 101 ? -13.883 -14.453 -0.507 1 98.62 101 ASP A CA 1
ATOM 784 C C . ASP A 1 101 ? -14.344 -13.602 0.675 1 98.62 101 ASP A C 1
ATOM 786 O O . ASP A 1 101 ? -14.781 -14.133 1.698 1 98.62 101 ASP A O 1
ATOM 790 N N . ASP A 1 102 ? -14.109 -12.328 0.566 1 98.75 102 ASP A N 1
ATOM 791 C CA . ASP A 1 102 ? -14.734 -11.422 1.521 1 98.75 102 ASP A CA 1
ATOM 792 C C . ASP A 1 102 ? -15.016 -10.062 0.884 1 98.75 102 ASP A C 1
ATOM 794 O O . ASP A 1 102 ? -14.523 -9.773 -0.21 1 98.75 102 ASP A O 1
ATOM 798 N N . THR A 1 103 ? -15.898 -9.312 1.489 1 98.62 103 THR A N 1
ATOM 799 C CA . THR A 1 103 ? -16.281 -7.98 1.038 1 98.62 103 THR A CA 1
ATOM 800 C C . THR A 1 103 ? -16.094 -6.957 2.154 1 98.62 103 THR A C 1
ATOM 802 O O . THR A 1 103 ? -16.156 -7.305 3.336 1 98.62 103 THR A O 1
ATOM 805 N N . TYR A 1 104 ? -15.789 -5.777 1.731 1 98.69 104 TYR A N 1
ATOM 806 C CA . TYR A 1 104 ? -15.617 -4.637 2.621 1 98.69 104 TYR A CA 1
ATOM 807 C C . TYR A 1 104 ? -16.609 -3.525 2.285 1 98.69 104 TYR A C 1
ATOM 809 O O . TYR A 1 104 ? -16.891 -3.281 1.112 1 98.69 104 TYR A O 1
ATOM 817 N N . THR A 1 105 ? -17.188 -2.855 3.203 1 98.69 105 THR A N 1
ATOM 818 C CA . THR A 1 105 ? -17.781 -1.531 3.131 1 98.69 105 THR A CA 1
ATOM 819 C C . THR A 1 105 ? -17.062 -0.554 4.055 1 98.69 105 THR A C 1
ATOM 821 O O . THR A 1 105 ? -16.953 -0.796 5.258 1 98.69 105 THR A O 1
ATOM 824 N N . LEU A 1 106 ? -16.562 0.52 3.467 1 98.5 106 LEU A N 1
ATOM 825 C CA . LEU A 1 106 ? -15.703 1.357 4.301 1 98.5 106 LEU A CA 1
ATOM 826 C C . LEU A 1 106 ? -15.805 2.822 3.885 1 98.5 106 LEU A C 1
ATOM 828 O O . LEU A 1 106 ? -16.188 3.125 2.752 1 98.5 106 LEU A O 1
ATOM 832 N N . ASN A 1 107 ? -15.656 3.715 4.871 1 98.62 107 ASN A N 1
ATOM 833 C CA . ASN A 1 107 ? -15.305 5.113 4.656 1 98.62 107 ASN A CA 1
ATOM 834 C C . ASN A 1 107 ? -13.797 5.312 4.602 1 98.62 107 ASN A C 1
ATOM 836 O O . ASN A 1 107 ? -13.07 4.867 5.5 1 98.62 107 ASN A O 1
ATOM 840 N N . THR A 1 108 ? -13.258 5.922 3.58 1 98.12 108 THR A N 1
ATOM 841 C CA . THR A 1 108 ? -11.82 5.969 3.334 1 98.12 108 THR A CA 1
ATOM 842 C C . THR A 1 108 ? -11.117 6.801 4.402 1 98.12 108 THR A C 1
ATOM 844 O O . THR A 1 108 ? -9.883 6.801 4.48 1 98.12 108 THR A O 1
ATOM 847 N N . GLN A 1 109 ? -11.844 7.473 5.266 1 97.94 109 GLN A N 1
ATOM 848 C CA . GLN A 1 109 ? -11.227 8.391 6.211 1 97.94 109 GLN A CA 1
ATOM 849 C C . GLN A 1 109 ? -11.633 8.062 7.645 1 97.94 109 GLN A C 1
ATOM 851 O O . GLN A 1 109 ? -11.539 8.906 8.539 1 97.94 109 GLN A O 1
ATOM 856 N N . SER A 1 110 ? -12.125 6.836 7.879 1 98.06 110 SER A N 1
ATOM 857 C CA . SER A 1 110 ? -12.531 6.395 9.211 1 98.06 110 SER A CA 1
ATOM 858 C C . SER A 1 110 ? -11.328 5.918 10.023 1 98.06 110 SER A C 1
ATOM 860 O O . SER A 1 110 ? -11.398 5.844 11.25 1 98.06 110 SER A O 1
ATOM 862 N N . GLY A 1 111 ? -10.242 5.527 9.492 1 98.12 111 GLY A N 1
ATOM 863 C CA . GLY A 1 111 ? -9 5.066 10.094 1 98.12 111 GLY A CA 1
ATOM 864 C C . GLY A 1 111 ? -7.77 5.719 9.492 1 98.12 111 GLY A C 1
ATOM 865 O O . GLY A 1 111 ? -7.785 6.906 9.164 1 98.12 111 GLY A O 1
ATOM 866 N N . THR A 1 112 ? -6.715 4.98 9.414 1 98.81 112 THR A N 1
ATOM 867 C CA . THR A 1 112 ? -5.508 5.5 8.781 1 98.81 112 THR A CA 1
ATOM 868 C C . THR A 1 112 ? -5.797 5.922 7.34 1 98.81 112 THR A C 1
ATOM 870 O O . THR A 1 112 ? -6.281 5.125 6.539 1 98.81 112 THR A O 1
ATOM 873 N N . GLN A 1 113 ? -5.438 7.18 7.027 1 98.88 113 GLN A N 1
ATOM 874 C CA . GLN A 1 113 ? -5.918 7.684 5.746 1 98.88 113 GLN A CA 1
ATOM 875 C C . GLN A 1 113 ? -4.953 8.711 5.164 1 98.88 113 GLN A C 1
ATOM 877 O O . GLN A 1 113 ? -4.105 9.25 5.883 1 98.88 113 GLN A O 1
ATOM 882 N N . TRP A 1 114 ? -5.102 8.891 3.85 1 98.88 114 TRP A N 1
ATOM 883 C CA . TRP A 1 114 ? -4.734 10.117 3.152 1 98.88 114 TRP A CA 1
ATOM 884 C C . TRP A 1 114 ? -5.961 10.984 2.889 1 98.88 114 TRP A C 1
ATOM 886 O O . TRP A 1 114 ? -6.941 10.516 2.305 1 98.88 114 TRP A O 1
ATOM 896 N N . ASP A 1 115 ? -5.867 12.188 3.301 1 98.81 115 ASP A N 1
ATOM 897 C CA . ASP A 1 115 ? -6.766 13.195 2.746 1 98.81 115 ASP A CA 1
ATOM 898 C C . ASP A 1 115 ? -6.328 13.609 1.344 1 98.81 115 ASP A C 1
ATOM 900 O O . ASP A 1 115 ? -5.246 14.172 1.17 1 98.81 115 ASP A O 1
ATOM 904 N N . GLY A 1 116 ? -7.176 13.289 0.352 1 98.75 116 GLY A N 1
ATOM 905 C CA . GLY A 1 116 ? -6.855 13.695 -1.006 1 98.75 116 GLY A CA 1
ATOM 906 C C . GLY A 1 116 ? -7.219 15.141 -1.298 1 98.75 116 GLY A C 1
ATOM 907 O O . GLY A 1 116 ? -7.738 15.836 -0.429 1 98.75 116 GLY A O 1
ATOM 908 N N . PHE A 1 117 ? -6.988 15.562 -2.51 1 98.88 117 PHE A N 1
ATOM 909 C CA . PHE A 1 117 ? -7.125 16.953 -2.893 1 98.88 117 PHE A CA 1
ATOM 910 C C . PHE A 1 117 ? -8.594 17.344 -3.021 1 98.88 117 PHE A C 1
ATOM 912 O O . PHE A 1 117 ? -8.93 18.531 -3.096 1 98.88 117 PHE A O 1
ATOM 919 N N . ARG A 1 118 ? -9.484 16.391 -2.998 1 98.81 118 ARG A N 1
ATOM 920 C CA . ARG A 1 118 ? -10.922 16.641 -3.098 1 98.81 118 ARG A CA 1
ATOM 921 C C . ARG A 1 118 ? -11.562 16.703 -1.716 1 98.81 118 ARG A C 1
ATOM 923 O O . ARG A 1 118 ? -12.766 16.938 -1.594 1 98.81 118 ARG A O 1
ATOM 930 N N . HIS A 1 119 ? -10.82 16.484 -0.672 1 98.81 119 HIS A N 1
ATOM 931 C CA . HIS A 1 119 ? -11.367 16.266 0.665 1 98.81 119 HIS A CA 1
ATOM 932 C C . HIS A 1 119 ? -11.727 17.594 1.338 1 98.81 119 HIS A C 1
ATOM 934 O O . HIS A 1 119 ? -12.742 17.688 2.031 1 98.81 119 HIS A O 1
ATOM 940 N N . PHE A 1 120 ? -10.867 18.625 1.193 1 98.69 120 PHE A N 1
ATOM 941 C CA . PHE A 1 120 ? -11.055 19.891 1.902 1 98.69 120 PHE A CA 1
ATOM 942 C C . PHE A 1 120 ? -10.594 21.062 1.047 1 98.69 120 PHE A C 1
ATOM 944 O O . PHE A 1 120 ? -9.43 21.141 0.662 1 98.69 120 PHE A O 1
ATOM 951 N N . GLY A 1 121 ? -11.492 21.969 0.757 1 98.5 121 GLY A N 1
ATOM 952 C CA . GLY A 1 121 ? -11.195 23.125 -0.071 1 98.5 121 GLY A CA 1
ATOM 953 C C . GLY A 1 121 ? -10.867 24.359 0.735 1 98.5 121 GLY A C 1
ATOM 954 O O . GLY A 1 121 ? -10.93 24.344 1.966 1 98.5 121 GLY A O 1
ATOM 955 N N . HIS A 1 122 ? -10.422 25.344 0.03 1 98.38 122 HIS A N 1
ATOM 956 C CA . HIS A 1 122 ? -10.273 26.672 0.61 1 98.38 122 HIS A CA 1
ATOM 957 C C . HIS A 1 122 ? -11.625 27.328 0.825 1 98.38 122 HIS A C 1
ATOM 959 O O . HIS A 1 122 ? -12.336 27.641 -0.139 1 98.38 122 HIS A O 1
ATOM 965 N N . ILE A 1 123 ? -11.938 27.594 2.027 1 97.19 123 ILE A N 1
ATOM 966 C CA . ILE A 1 123 ? -13.305 27.906 2.432 1 97.19 123 ILE A CA 1
ATOM 967 C C . ILE A 1 123 ? -13.773 29.172 1.72 1 97.19 123 ILE A C 1
ATOM 969 O O . ILE A 1 123 ? -14.852 29.203 1.127 1 97.19 123 ILE A O 1
ATOM 973 N N . ASP A 1 124 ? -12.969 30.219 1.708 1 96.88 124 ASP A N 1
ATOM 974 C CA . ASP A 1 124 ? -13.406 31.516 1.188 1 96.88 124 ASP A CA 1
ATOM 975 C C . ASP A 1 124 ? -13.617 31.453 -0.323 1 96.88 124 ASP A C 1
ATOM 977 O O . ASP A 1 124 ? -14.586 32.031 -0.839 1 96.88 124 ASP A O 1
ATOM 981 N N . SER A 1 125 ? -12.734 30.797 -1.013 1 97.88 125 SER A N 1
ATOM 982 C CA . SER A 1 125 ? -12.805 30.781 -2.471 1 97.88 125 SER A CA 1
ATOM 983 C C . SER A 1 125 ? -13.609 29.594 -2.979 1 97.88 125 SER A C 1
ATOM 985 O O . SER A 1 125 ? -13.984 29.547 -4.152 1 97.88 125 SER A O 1
ATOM 987 N N . LYS A 1 126 ? -13.805 28.594 -2.154 1 98.31 126 LYS A N 1
ATOM 988 C CA . LYS A 1 126 ? -14.5 27.344 -2.479 1 98.31 126 LYS A CA 1
ATOM 989 C C . LYS A 1 126 ? -13.75 26.578 -3.564 1 98.31 126 LYS A C 1
ATOM 991 O O . LYS A 1 126 ? -14.375 25.875 -4.371 1 98.31 126 LYS A O 1
ATOM 996 N N . LEU A 1 127 ? -12.445 26.844 -3.604 1 98.69 127 LEU A N 1
ATOM 997 C CA . LEU A 1 127 ? -11.602 26.125 -4.559 1 98.69 127 LEU A CA 1
ATOM 998 C C . LEU A 1 127 ? -10.789 25.031 -3.861 1 98.69 127 LEU A C 1
ATOM 1000 O O . LEU A 1 127 ? -10.32 25.234 -2.74 1 98.69 127 LEU A O 1
ATOM 1004 N N . PHE A 1 128 ? -10.734 23.938 -4.547 1 98.81 128 PHE A N 1
ATOM 1005 C CA . PHE A 1 128 ? -9.797 22.891 -4.18 1 98.81 128 PHE A CA 1
ATOM 1006 C C . PHE A 1 128 ? -8.492 23.031 -4.961 1 98.81 128 PHE A C 1
ATOM 1008 O O . PHE A 1 128 ? -8.305 24 -5.699 1 98.81 128 PHE A O 1
ATOM 1015 N N . TYR A 1 129 ? -7.547 22.125 -4.777 1 98.81 129 TYR A N 1
ATOM 1016 C CA . TYR A 1 129 ? -6.223 22.219 -5.383 1 98.81 129 TYR A CA 1
ATOM 1017 C C . TYR A 1 129 ? -6.328 22.453 -6.883 1 98.81 129 TYR A C 1
ATOM 1019 O O . TYR A 1 129 ? -7.102 21.781 -7.574 1 98.81 129 TYR A O 1
ATOM 1027 N N . ASN A 1 130 ? -5.555 23.359 -7.332 1 98.69 130 ASN A N 1
ATOM 1028 C CA . ASN A 1 130 ? -5.324 23.672 -8.742 1 98.69 130 ASN A CA 1
ATOM 1029 C C . ASN A 1 130 ? -6.625 24 -9.461 1 98.69 130 ASN A C 1
ATOM 1031 O O . ASN A 1 130 ? -6.82 23.609 -10.609 1 98.69 130 ASN A O 1
ATOM 1035 N N . GLY A 1 131 ? -7.559 24.578 -8.781 1 98.44 131 GLY A N 1
ATOM 1036 C CA . GLY A 1 131 ? -8.758 25.141 -9.383 1 98.44 131 GLY A CA 1
ATOM 1037 C C . GLY A 1 131 ? -9.914 24.156 -9.445 1 98.44 131 GLY A C 1
ATOM 1038 O O . GLY A 1 131 ? -10.938 24.422 -10.07 1 98.44 131 GLY A O 1
ATOM 1039 N N . THR A 1 132 ? -9.828 23.047 -8.844 1 98.69 132 THR A N 1
ATOM 1040 C CA . THR A 1 132 ? -10.922 22.094 -8.75 1 98.69 132 THR A CA 1
ATOM 1041 C C . THR A 1 132 ? -12.094 22.672 -7.965 1 98.69 132 THR A C 1
ATOM 1043 O O . THR A 1 132 ? -11.891 23.375 -6.977 1 98.69 132 THR A O 1
ATOM 1046 N N . THR A 1 133 ? -13.289 22.375 -8.383 1 98.5 133 THR A N 1
ATOM 1047 C CA . THR A 1 133 ? -14.492 22.891 -7.734 1 98.5 133 THR A CA 1
ATOM 1048 C C . THR A 1 133 ? -15.406 21.734 -7.316 1 98.5 133 THR A C 1
ATOM 1050 O O . THR A 1 133 ? -15.164 20.578 -7.668 1 98.5 133 THR A O 1
ATOM 1053 N N . SER A 1 134 ? -16.453 22.109 -6.617 1 98.31 134 SER A N 1
ATOM 1054 C CA . SER A 1 134 ? -17.438 21.109 -6.203 1 98.31 134 SER A CA 1
ATOM 1055 C C . SER A 1 134 ? -18.125 20.484 -7.41 1 98.31 134 SER A C 1
ATOM 1057 O O . SER A 1 134 ? -18.5 19.312 -7.371 1 98.31 134 SER A O 1
ATOM 1059 N N . THR A 1 135 ? -18.25 21.219 -8.5 1 98.38 135 THR A N 1
ATOM 1060 C CA . THR A 1 135 ? -18.875 20.703 -9.719 1 98.38 135 THR A CA 1
ATOM 1061 C C . THR A 1 135 ? -18.031 19.562 -10.305 1 98.38 135 THR A C 1
ATOM 1063 O O . THR A 1 135 ? -18.578 18.609 -10.867 1 98.38 135 THR A O 1
ATOM 1066 N N . ASP A 1 136 ? -16.703 19.672 -10.141 1 98.56 136 ASP A N 1
ATOM 1067 C CA . ASP A 1 136 ? -15.805 18.609 -10.578 1 98.56 136 ASP A CA 1
ATOM 1068 C C . ASP A 1 136 ? -15.977 17.359 -9.719 1 98.56 136 ASP A C 1
ATOM 1070 O O . ASP A 1 136 ? -15.805 16.234 -10.211 1 98.56 136 ASP A O 1
ATOM 1074 N N . ILE A 1 137 ? -16.312 17.469 -8.461 1 98.75 137 ILE A N 1
ATOM 1075 C CA . ILE A 1 137 ? -16.234 16.406 -7.461 1 98.75 137 ILE A CA 1
ATOM 1076 C C . ILE A 1 137 ? -17.594 15.719 -7.328 1 98.75 137 ILE A C 1
ATOM 1078 O O . ILE A 1 137 ? -17.672 14.492 -7.277 1 98.75 137 ILE A O 1
ATOM 1082 N N . GLU A 1 138 ? -18.656 16.5 -7.223 1 98.12 138 GLU A N 1
ATOM 1083 C CA . GLU A 1 138 ? -20 15.969 -6.953 1 98.12 138 GLU A CA 1
ATOM 1084 C C . GLU A 1 138 ? -20.531 15.172 -8.141 1 98.12 138 GLU A C 1
ATOM 1086 O O . GLU A 1 138 ? -20.297 15.547 -9.297 1 98.12 138 GLU A O 1
ATOM 1091 N N . PRO A 1 139 ? -21.234 14.133 -7.785 1 95.81 139 PRO A N 1
ATOM 1092 C CA . PRO A 1 139 ? -21.797 13.344 -8.883 1 95.81 139 PRO A CA 1
ATOM 1093 C C . PRO A 1 139 ? -22.734 14.156 -9.773 1 95.81 139 PRO A C 1
ATOM 1095 O O . PRO A 1 139 ? -23.469 15.008 -9.289 1 95.81 139 PRO A O 1
ATOM 1098 N N . GLY A 1 140 ? -22.672 13.922 -11.008 1 95.44 140 GLY A N 1
ATOM 1099 C CA . GLY A 1 140 ? -23.5 14.617 -11.969 1 95.44 140 GLY A CA 1
ATOM 1100 C C . GLY A 1 140 ? -22.875 14.727 -13.344 1 95.44 140 GLY A C 1
ATOM 1101 O O . GLY A 1 140 ? -21.766 14.234 -13.57 1 95.44 140 GLY A O 1
ATOM 1102 N N . PRO A 1 141 ? -23.453 15.328 -14.297 1 96.62 141 PRO A N 1
ATOM 1103 C CA . PRO A 1 141 ? -23 15.359 -15.695 1 96.62 141 PRO A CA 1
ATOM 1104 C C . PRO A 1 141 ? -21.719 16.172 -15.891 1 96.62 141 PRO A C 1
ATOM 1106 O O . PRO A 1 141 ? -21.047 16.016 -16.906 1 96.62 141 PRO A O 1
ATOM 1109 N N . HIS A 1 142 ? -21.422 16.969 -14.914 1 97.06 142 HIS A N 1
ATOM 1110 C CA . HIS A 1 142 ? -20.266 17.844 -15.07 1 97.06 142 HIS A CA 1
ATOM 1111 C C . HIS A 1 142 ? -19.094 17.359 -14.219 1 97.06 142 HIS A C 1
ATOM 1113 O O . HIS A 1 142 ? -18.062 18.047 -14.125 1 97.06 142 HIS A O 1
ATOM 1119 N N . SER A 1 143 ? -19.312 16.266 -13.578 1 97.75 143 SER A N 1
ATOM 1120 C CA . SER A 1 143 ? -18.25 15.703 -12.758 1 97.75 143 SER A CA 1
ATOM 1121 C C . SER A 1 143 ? -17.016 15.383 -13.609 1 97.75 143 SER A C 1
ATOM 1123 O O . SER A 1 143 ? -17.141 15.016 -14.773 1 97.75 143 SER A O 1
ATOM 1125 N N . THR A 1 144 ? -15.828 15.625 -13.102 1 98.25 144 THR A N 1
ATOM 1126 C CA . THR A 1 144 ? -14.562 15.281 -13.734 1 98.25 144 THR A CA 1
ATOM 1127 C C . THR A 1 144 ? -13.695 14.453 -12.797 1 98.25 144 THR A C 1
ATOM 1129 O O . THR A 1 144 ? -14.164 14 -11.75 1 98.25 144 THR A O 1
ATOM 1132 N N . THR A 1 145 ? -12.438 14.195 -13.211 1 98.19 145 THR A N 1
ATOM 1133 C CA . THR A 1 145 ? -11.508 13.445 -12.367 1 98.19 145 THR A CA 1
ATOM 1134 C C . THR A 1 145 ? -10.422 14.359 -11.82 1 98.19 145 THR A C 1
ATOM 1136 O O . THR A 1 145 ? -9.367 13.891 -11.383 1 98.19 145 THR A O 1
ATOM 1139 N N . LYS A 1 146 ? -10.664 15.688 -11.867 1 98.31 146 LYS A N 1
ATOM 1140 C CA . LYS A 1 146 ? -9.68 16.625 -11.336 1 98.31 146 LYS A CA 1
ATOM 1141 C C . LYS A 1 146 ? -9.445 16.391 -9.852 1 98.31 146 LYS A C 1
ATOM 1143 O O . LYS A 1 146 ? -10.398 16.234 -9.078 1 98.31 146 LYS A O 1
ATOM 1148 N N . GLY A 1 147 ? -8.18 16.297 -9.516 1 98.19 147 GLY A N 1
ATOM 1149 C CA . GLY A 1 147 ? -7.812 16.172 -8.109 1 98.19 147 GLY A CA 1
ATOM 1150 C C . GLY A 1 147 ? -8.133 14.805 -7.535 1 98.19 147 GLY A C 1
ATOM 1151 O O . GLY A 1 147 ? -8.062 14.602 -6.32 1 98.19 147 GLY A O 1
ATOM 1152 N N . SER A 1 148 ? -8.5 13.875 -8.391 1 98.56 148 SER A N 1
ATOM 1153 C CA . SER A 1 148 ? -8.922 12.539 -7.98 1 98.56 148 SER A CA 1
ATOM 1154 C C . SER A 1 148 ? -7.746 11.727 -7.453 1 98.56 148 SER A C 1
ATOM 1156 O O . SER A 1 148 ? -6.621 11.867 -7.938 1 98.56 148 SER A O 1
ATOM 1158 N N . ILE A 1 149 ? -8.055 10.789 -6.469 1 98.81 149 ILE A N 1
ATOM 1159 C CA . ILE A 1 149 ? -7.035 10.047 -5.742 1 98.81 149 ILE A CA 1
ATOM 1160 C C . ILE A 1 149 ? -6.297 9.109 -6.695 1 98.81 149 ILE A C 1
ATOM 1162 O O . ILE A 1 149 ? -5.137 8.758 -6.457 1 98.81 149 ILE A O 1
ATOM 1166 N N . HIS A 1 150 ? -6.883 8.664 -7.797 1 98.81 150 HIS A N 1
ATOM 1167 C CA . HIS A 1 150 ? -6.227 7.723 -8.695 1 98.81 150 HIS A CA 1
ATOM 1168 C C . HIS A 1 150 ? -4.961 8.328 -9.297 1 98.81 150 HIS A C 1
ATOM 1170 O O . HIS A 1 150 ? -4.059 7.594 -9.719 1 98.81 150 HIS A O 1
ATOM 1176 N N . HIS A 1 151 ? -4.863 9.703 -9.391 1 98.81 151 HIS A N 1
ATOM 1177 C CA . HIS A 1 151 ? -3.641 10.32 -9.891 1 98.81 151 HIS A CA 1
ATOM 1178 C C . HIS A 1 151 ? -2.461 10.031 -8.969 1 98.81 151 HIS A C 1
ATOM 1180 O O . HIS A 1 151 ? -1.343 9.805 -9.438 1 98.81 151 HIS A O 1
ATOM 1186 N N . TRP A 1 152 ? -2.758 10.055 -7.613 1 98.88 152 TRP A N 1
ATOM 1187 C CA . TRP A 1 152 ? -1.723 9.695 -6.652 1 98.88 152 TRP A CA 1
ATOM 1188 C C . TRP A 1 152 ? -1.332 8.227 -6.805 1 98.88 152 TRP A C 1
ATOM 1190 O O . TRP A 1 152 ? -0.148 7.887 -6.77 1 98.88 152 TRP A O 1
ATOM 1200 N N . ALA A 1 153 ? -2.342 7.414 -6.949 1 98.75 153 ALA A N 1
ATOM 1201 C CA . ALA A 1 153 ? -2.117 5.977 -7.07 1 98.75 153 ALA A CA 1
ATOM 1202 C C . ALA A 1 153 ? -1.244 5.66 -8.281 1 98.75 153 ALA A C 1
ATOM 1204 O O . ALA A 1 153 ? -0.312 4.855 -8.188 1 98.75 153 ALA A O 1
ATOM 1205 N N . THR A 1 154 ? -1.526 6.27 -9.383 1 98.12 154 THR A N 1
ATOM 1206 C CA . THR A 1 154 ? -0.803 5.996 -10.617 1 98.12 154 THR A CA 1
ATOM 1207 C C . THR A 1 154 ? 0.631 6.512 -10.531 1 98.12 154 THR A C 1
ATOM 1209 O O . THR A 1 154 ? 1.553 5.891 -11.062 1 98.12 154 THR A O 1
ATOM 1212 N N . HIS A 1 155 ? 0.826 7.59 -9.859 1 98.5 155 HIS A N 1
ATOM 1213 C CA . HIS A 1 155 ? 2.156 8.164 -9.68 1 98.5 155 HIS A CA 1
ATOM 1214 C C . HIS A 1 155 ? 3.012 7.281 -8.773 1 98.5 155 HIS A C 1
ATOM 1216 O O . HIS A 1 155 ? 4.18 7.027 -9.07 1 98.5 155 HIS A O 1
ATOM 1222 N N . GLY A 1 156 ? 2.406 6.859 -7.664 1 98.38 156 GLY A N 1
ATOM 1223 C CA . GLY A 1 156 ? 3.135 6.148 -6.625 1 98.38 156 GLY A CA 1
ATOM 1224 C C . GLY A 1 156 ? 3.73 7.074 -5.578 1 98.38 156 GLY A C 1
ATOM 1225 O O . GLY A 1 156 ? 3.91 8.266 -5.828 1 98.38 156 GLY A O 1
ATOM 1226 N N . ILE A 1 157 ? 3.939 6.527 -4.391 1 98.94 157 ILE A N 1
ATOM 1227 C CA . ILE A 1 157 ? 4.539 7.281 -3.297 1 98.94 157 ILE A CA 1
ATOM 1228 C C . ILE A 1 157 ? 5.66 6.469 -2.66 1 98.94 157 ILE A C 1
ATOM 1230 O O . ILE A 1 157 ? 5.418 5.406 -2.084 1 98.94 157 ILE A O 1
ATOM 1234 N N . ALA A 1 158 ? 6.848 6.922 -2.752 1 98.94 158 ALA A N 1
ATOM 1235 C CA . ALA A 1 158 ? 8.023 6.402 -2.061 1 98.94 158 ALA A CA 1
ATOM 1236 C C . ALA A 1 158 ? 9.062 7.504 -1.839 1 98.94 158 ALA A C 1
ATOM 1238 O O . ALA A 1 158 ? 9.352 8.281 -2.75 1 98.94 158 ALA A O 1
ATOM 1239 N N . THR A 1 159 ? 9.531 7.625 -0.67 1 98.94 159 THR A N 1
ATOM 1240 C CA . THR A 1 159 ? 10.531 8.641 -0.36 1 98.94 159 THR A CA 1
ATOM 1241 C C . THR A 1 159 ? 11.047 8.477 1.066 1 98.94 159 THR A C 1
ATOM 1243 O O . THR A 1 159 ? 10.805 7.449 1.703 1 98.94 159 THR A O 1
ATOM 1246 N N . ARG A 1 160 ? 11.898 9.398 1.536 1 98.94 160 ARG A N 1
ATOM 1247 C CA . ARG A 1 160 ? 12.383 9.461 2.908 1 98.94 160 ARG A CA 1
ATOM 1248 C C . ARG A 1 160 ? 11.336 10.055 3.838 1 98.94 160 ARG A C 1
ATOM 1250 O O . ARG A 1 160 ? 10.656 11.023 3.477 1 98.94 160 ARG A O 1
ATOM 1257 N N . ALA A 1 161 ? 11.172 9.43 4.945 1 98.94 161 ALA A N 1
ATOM 1258 C CA . ALA A 1 161 ? 10.312 10.008 5.98 1 98.94 161 ALA A CA 1
ATOM 1259 C C . ALA A 1 161 ? 11.133 10.508 7.164 1 98.94 161 ALA A C 1
ATOM 1261 O O . ALA A 1 161 ? 12.211 9.984 7.441 1 98.94 161 ALA A O 1
ATOM 1262 N N . LEU A 1 162 ? 10.672 11.508 7.77 1 98.94 162 LEU A N 1
ATOM 1263 C CA . LEU A 1 162 ? 11.203 12.07 9.008 1 98.94 162 LEU A CA 1
ATOM 1264 C C . LEU A 1 162 ? 10.156 12.008 10.125 1 98.94 162 LEU A C 1
ATOM 1266 O O . LEU A 1 162 ? 9.047 12.516 9.961 1 98.94 162 LEU A O 1
ATOM 1270 N N . LEU A 1 163 ? 10.516 11.359 11.25 1 98.94 163 LEU A N 1
ATOM 1271 C CA . LEU A 1 163 ? 9.562 11.164 12.336 1 98.94 163 LEU A CA 1
ATOM 1272 C C . LEU A 1 163 ? 9.914 12.047 13.531 1 98.94 163 LEU A C 1
ATOM 1274 O O . LEU A 1 163 ? 11.047 12.008 14.023 1 98.94 163 LEU A O 1
ATOM 1278 N N . LEU A 1 164 ? 9.008 12.891 13.898 1 98.94 164 LEU A N 1
ATOM 1279 C CA . LEU A 1 164 ? 9.086 13.602 15.164 1 98.94 164 LEU A CA 1
ATOM 1280 C C . LEU A 1 164 ? 8.211 12.93 16.219 1 98.94 164 LEU A C 1
ATOM 1282 O O . LEU A 1 164 ? 6.98 12.945 16.109 1 98.94 164 LEU A O 1
ATOM 1286 N N . ASP A 1 165 ? 8.836 12.367 17.203 1 98.94 165 ASP A N 1
ATOM 1287 C CA . ASP A 1 165 ? 8.156 11.648 18.281 1 98.94 165 ASP A CA 1
ATOM 1288 C C . ASP A 1 165 ? 7.809 12.578 19.438 1 98.94 165 ASP A C 1
ATOM 1290 O O . ASP A 1 165 ? 8.312 12.406 20.547 1 98.94 165 ASP A O 1
ATOM 1294 N N . TYR A 1 166 ? 6.875 13.453 19.203 1 98.94 166 TYR A N 1
ATOM 1295 C CA . TYR A 1 166 ? 6.539 14.484 20.172 1 98.94 166 TYR A CA 1
ATOM 1296 C C . TYR A 1 166 ? 5.953 13.867 21.438 1 98.94 166 TYR A C 1
ATOM 1298 O O . TYR A 1 166 ? 6.207 14.352 22.547 1 98.94 166 TYR A O 1
ATOM 1306 N N . ARG A 1 167 ? 5.121 12.852 21.312 1 98.88 167 ARG A N 1
ATOM 1307 C CA . ARG A 1 167 ? 4.488 12.234 22.469 1 98.88 167 ARG A CA 1
ATOM 1308 C C . ARG A 1 167 ? 5.531 11.758 23.484 1 98.88 167 ARG A C 1
ATOM 1310 O O . ARG A 1 167 ? 5.41 12.016 24.672 1 98.88 167 ARG A O 1
ATOM 1317 N N . HIS A 1 168 ? 6.523 11.047 22.953 1 98.81 168 HIS A N 1
ATOM 1318 C CA . HIS A 1 168 ? 7.594 10.586 23.828 1 98.81 168 HIS A CA 1
ATOM 1319 C C . HIS A 1 168 ? 8.336 11.766 24.469 1 98.81 168 HIS A C 1
ATOM 1321 O O . HIS A 1 168 ? 8.625 11.758 25.656 1 98.81 168 HIS A O 1
ATOM 1327 N N . TYR A 1 169 ? 8.664 12.766 23.656 1 98.81 169 TYR A N 1
ATOM 1328 C CA . TYR A 1 169 ? 9.312 13.969 24.156 1 98.81 169 TYR A CA 1
ATOM 1329 C C . TYR A 1 169 ? 8.5 14.594 25.297 1 98.81 169 TYR A C 1
ATOM 1331 O O . TYR A 1 169 ? 9.047 14.914 26.344 1 98.81 169 TYR A O 1
ATOM 1339 N N . ALA A 1 170 ? 7.219 14.773 25.047 1 98.81 170 ALA A N 1
ATOM 1340 C CA . ALA A 1 170 ? 6.344 15.383 26.047 1 98.81 170 ALA A CA 1
ATOM 1341 C C . ALA A 1 170 ? 6.348 14.57 27.344 1 98.81 170 ALA A C 1
ATOM 1343 O O . ALA A 1 170 ? 6.477 15.133 28.438 1 98.81 170 ALA A O 1
ATOM 1344 N N . ASN A 1 171 ? 6.188 13.258 27.203 1 98.31 171 ASN A N 1
ATOM 1345 C CA . ASN A 1 171 ? 6.172 12.391 28.375 1 98.31 171 ASN A CA 1
ATOM 1346 C C . ASN A 1 171 ? 7.473 12.5 29.172 1 98.31 171 ASN A C 1
ATOM 1348 O O . ASN A 1 171 ? 7.445 12.641 30.391 1 98.31 171 ASN A O 1
ATOM 1352 N N . THR A 1 172 ? 8.602 12.508 28.516 1 98.25 172 THR A N 1
ATOM 1353 C CA . THR A 1 172 ? 9.898 12.43 29.172 1 98.25 172 THR A CA 1
ATOM 1354 C C . THR A 1 172 ? 10.32 13.805 29.703 1 98.25 172 THR A C 1
ATOM 1356 O O . THR A 1 172 ? 11.242 13.906 30.5 1 98.25 17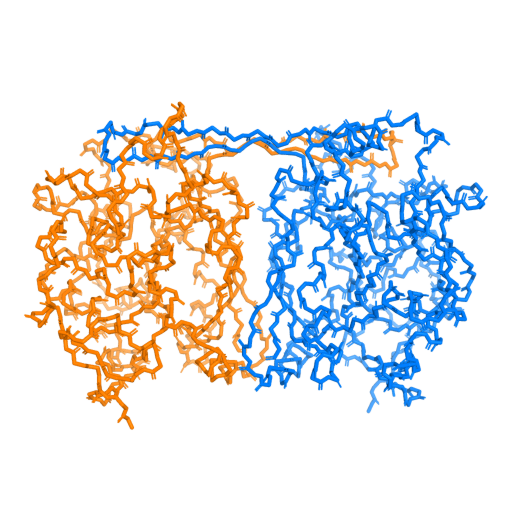2 THR A O 1
ATOM 1359 N N . HIS A 1 173 ? 9.672 14.875 29.328 1 98.25 173 HIS A N 1
ATOM 1360 C CA . HIS A 1 173 ? 9.961 16.219 29.828 1 98.25 173 HIS A CA 1
ATOM 1361 C C . HIS A 1 173 ? 8.82 16.734 30.703 1 98.25 173 HIS A C 1
ATOM 1363 O O . HIS A 1 173 ? 8.727 17.938 30.953 1 98.25 173 HIS A O 1
ATOM 1369 N N . ASN A 1 174 ? 7.852 15.922 31.016 1 97.69 174 ASN A N 1
ATOM 1370 C CA . ASN A 1 174 ? 6.77 16.172 31.953 1 97.69 174 ASN A CA 1
ATOM 1371 C C . ASN A 1 174 ? 5.824 17.266 31.453 1 97.69 174 ASN A C 1
ATOM 1373 O O . ASN A 1 174 ? 5.43 18.156 32.188 1 97.69 174 ASN A O 1
ATOM 1377 N N . ILE A 1 175 ? 5.625 17.25 30.172 1 97.94 175 ILE A N 1
ATOM 1378 C CA . ILE A 1 175 ? 4.578 18.078 29.578 1 97.94 175 ILE A CA 1
ATOM 1379 C C . ILE A 1 175 ? 3.266 17.297 29.547 1 97.94 175 ILE A C 1
ATOM 1381 O O . ILE A 1 175 ? 3.066 16.438 28.688 1 97.94 175 ILE A O 1
ATOM 1385 N N . PRO A 1 176 ? 2.422 17.609 30.438 1 95.94 176 PRO A N 1
ATOM 1386 C CA . PRO A 1 176 ? 1.206 16.797 30.547 1 95.94 176 PRO A CA 1
ATOM 1387 C C . PRO A 1 176 ? 0.126 17.219 29.562 1 95.94 176 PRO A C 1
ATOM 1389 O O . PRO A 1 176 ? -0.127 18.406 29.391 1 95.94 176 PRO A O 1
ATOM 1392 N N . TYR A 1 177 ? -0.449 16.344 28.828 1 97.88 177 TYR A N 1
ATOM 1393 C CA . TYR A 1 177 ? -1.676 16.531 28.062 1 97.88 177 TYR A CA 1
ATOM 1394 C C . TYR A 1 177 ? -2.338 15.203 27.75 1 97.88 177 TYR A C 1
ATOM 1396 O O . TYR A 1 177 ? -1.685 14.156 27.766 1 97.88 177 TYR A O 1
ATOM 1404 N N . ASP A 1 178 ? -3.607 15.188 27.578 1 97.88 178 ASP A N 1
ATOM 1405 C CA . ASP A 1 178 ? -4.371 14.062 27.047 1 97.88 178 ASP A CA 1
ATOM 1406 C C . ASP A 1 178 ? -4.582 14.203 25.531 1 97.88 178 ASP A C 1
ATOM 1408 O O . ASP A 1 178 ? -5.219 15.156 25.078 1 97.88 178 ASP A O 1
ATOM 1412 N N . PRO A 1 179 ? -4.055 13.219 24.75 1 98.19 179 PRO A N 1
ATOM 1413 C CA . PRO A 1 179 ? -4.203 13.32 23.297 1 98.19 179 PRO A CA 1
ATOM 1414 C C . PRO A 1 179 ? -5.664 13.414 22.859 1 98.19 179 PRO A C 1
ATOM 1416 O O . PRO A 1 179 ? -5.945 13.758 21.703 1 98.19 179 PRO A O 1
ATOM 1419 N N . TYR A 1 180 ? -6.582 13.086 23.703 1 97 180 TYR A N 1
ATOM 1420 C CA . TYR A 1 180 ? -8.008 13.172 23.422 1 97 180 TYR A CA 1
ATOM 1421 C C . TYR A 1 180 ? -8.57 14.531 23.844 1 97 180 TYR A C 1
ATOM 1423 O O . TYR A 1 180 ? -9.781 14.695 23.969 1 97 180 TYR A O 1
ATOM 1431 N N . THR A 1 181 ? -7.652 15.477 24.109 1 96.62 181 THR A N 1
ATOM 1432 C CA . THR A 1 181 ? -7.988 16.875 24.312 1 96.62 181 THR A CA 1
ATOM 1433 C C . THR A 1 181 ? -7.148 17.766 23.406 1 96.62 181 THR A C 1
ATOM 1435 O O . THR A 1 181 ? -6.203 17.297 22.766 1 96.62 181 THR A O 1
ATOM 1438 N N . ARG A 1 182 ? -7.586 19.016 23.328 1 96.88 182 ARG A N 1
ATOM 1439 C CA . ARG A 1 182 ? -6.824 19.938 22.5 1 96.88 182 ARG A CA 1
ATOM 1440 C C . ARG A 1 182 ? -5.457 20.234 23.109 1 96.88 182 ARG A C 1
ATOM 1442 O O . ARG A 1 182 ? -5.367 20.656 24.266 1 96.88 182 ARG A O 1
ATOM 1449 N N . HIS A 1 183 ? -4.496 20.016 22.469 1 98.06 183 HIS A N 1
ATOM 1450 C CA . HIS A 1 183 ? -3.117 20.375 22.781 1 98.06 183 HIS A CA 1
ATOM 1451 C C . HIS A 1 183 ? -2.373 20.859 21.547 1 98.06 183 HIS A C 1
ATOM 1453 O O . HIS A 1 183 ? -1.972 20.062 20.703 1 98.06 183 HIS A O 1
ATOM 1459 N N . PRO A 1 184 ? -2.186 22.219 21.406 1 98.06 184 PRO A N 1
ATOM 1460 C CA . PRO A 1 184 ? -1.473 22.75 20.25 1 98.06 184 PRO A CA 1
ATOM 1461 C C . PRO A 1 184 ? 0.042 22.578 20.359 1 98.06 184 PRO A C 1
ATOM 1463 O O . PRO A 1 184 ? 0.666 23.141 21.266 1 98.06 184 PRO A O 1
ATOM 1466 N N . ILE A 1 185 ? 0.609 21.766 19.547 1 98.75 185 ILE A N 1
ATOM 1467 C CA . ILE A 1 185 ? 2.055 21.578 19.469 1 98.75 185 ILE A CA 1
ATOM 1468 C C . ILE A 1 185 ? 2.676 22.734 18.672 1 98.75 185 ILE A C 1
ATOM 1470 O O . ILE A 1 185 ? 2.49 22.828 17.469 1 98.75 185 ILE A O 1
ATOM 1474 N N . THR A 1 186 ? 3.396 23.578 19.281 1 98.38 186 THR A N 1
ATOM 1475 C CA . THR A 1 186 ? 3.936 24.797 18.688 1 98.38 186 THR A CA 1
ATOM 1476 C C . THR A 1 186 ? 5.223 24.5 17.922 1 98.38 186 THR A C 1
ATOM 1478 O O . THR A 1 186 ? 5.777 23.406 18.031 1 98.38 186 THR A O 1
ATOM 1481 N N . MET A 1 187 ? 5.652 25.531 17.156 1 98.56 187 MET A N 1
ATOM 1482 C CA . MET A 1 187 ? 6.938 25.406 16.469 1 98.56 187 MET A CA 1
ATOM 1483 C C . MET A 1 187 ? 8.07 25.219 17.484 1 98.56 187 MET A C 1
ATOM 1485 O O . MET A 1 187 ? 9 24.453 17.25 1 98.56 187 MET A O 1
ATOM 1489 N N . SER A 1 188 ? 7.98 25.953 18.562 1 98.69 188 SER A N 1
ATOM 1490 C CA . SER A 1 188 ? 8.977 25.812 19.609 1 98.69 188 SER A CA 1
ATOM 1491 C C . SER A 1 188 ? 9.016 24.391 20.156 1 98.69 188 SER A C 1
ATOM 1493 O O . SER A 1 188 ? 10.094 23.844 20.406 1 98.69 188 SER A O 1
ATOM 1495 N N . ASP A 1 189 ? 7.844 23.781 20.344 1 98.75 189 ASP A N 1
ATOM 1496 C CA . ASP A 1 189 ? 7.754 22.406 20.797 1 98.75 189 ASP A CA 1
ATOM 1497 C C . ASP A 1 189 ? 8.414 21.453 19.812 1 98.75 189 ASP A C 1
ATOM 1499 O O . ASP A 1 189 ? 9.148 20.547 20.203 1 98.75 189 ASP A O 1
ATOM 1503 N N . LEU A 1 190 ? 8.148 21.625 18.562 1 98.88 190 LEU A N 1
ATOM 1504 C CA . LEU A 1 190 ? 8.695 20.75 17.531 1 98.88 190 LEU A CA 1
ATOM 1505 C C . LEU A 1 190 ? 10.211 20.891 17.453 1 98.88 190 LEU A C 1
ATOM 1507 O O . LEU A 1 190 ? 10.922 19.891 17.297 1 98.88 190 LEU A O 1
ATOM 1511 N N . HIS A 1 191 ? 10.719 22.125 17.578 1 98.75 191 HIS A N 1
ATOM 1512 C CA . HIS A 1 191 ? 12.164 22.312 17.609 1 98.75 191 HIS A CA 1
ATOM 1513 C C . HIS A 1 191 ? 12.797 21.609 18.812 1 98.75 191 HIS A C 1
ATOM 1515 O O . HIS A 1 191 ? 13.852 20.984 18.672 1 98.75 191 HIS A O 1
ATOM 1521 N N . ALA A 1 192 ? 12.164 21.75 19.922 1 98.81 192 ALA A N 1
ATOM 1522 C CA . ALA A 1 192 ? 12.68 21.094 21.125 1 98.81 192 ALA A CA 1
ATOM 1523 C C . ALA A 1 192 ? 12.672 19.578 20.969 1 98.81 192 ALA A C 1
ATOM 1525 O O . ALA A 1 192 ? 13.648 18.906 21.328 1 98.81 192 ALA A O 1
ATOM 1526 N N . CYS A 1 193 ? 11.578 19.047 20.469 1 98.88 193 CYS A N 1
ATOM 1527 C CA . CYS A 1 193 ? 11.484 17.625 20.203 1 98.88 193 CYS A CA 1
ATOM 1528 C C . CYS A 1 193 ? 12.586 17.172 19.25 1 98.88 193 CYS A C 1
ATOM 1530 O O . CYS A 1 193 ? 13.297 16.203 19.516 1 98.88 193 CYS A O 1
ATOM 1532 N N . ALA A 1 194 ? 12.75 17.906 18.141 1 98.88 194 ALA A N 1
ATOM 1533 C CA . ALA A 1 194 ? 13.766 17.594 17.141 1 98.88 194 ALA A CA 1
ATOM 1534 C C . ALA A 1 194 ? 15.164 17.625 17.75 1 98.88 194 ALA A C 1
ATOM 1536 O O . ALA A 1 194 ? 15.984 16.75 17.484 1 98.88 194 ALA A O 1
ATOM 1537 N N . LYS A 1 195 ? 15.406 18.625 18.531 1 98.62 195 LYS A N 1
ATOM 1538 C CA . LYS A 1 195 ? 16.703 18.734 19.188 1 98.62 195 LYS A CA 1
ATOM 1539 C C . LYS A 1 195 ? 16.969 17.516 20.078 1 98.62 195 LYS A C 1
ATOM 1541 O O . LYS A 1 195 ? 18.094 17 20.094 1 98.62 195 LYS A O 1
ATOM 1546 N N . SER A 1 196 ? 15.969 17.125 20.797 1 98.62 196 SER A N 1
ATOM 1547 C CA . SER A 1 196 ? 16.109 15.953 21.656 1 98.62 196 SER A CA 1
ATOM 1548 C C . SER A 1 196 ? 16.375 14.695 20.828 1 98.62 196 SER A C 1
ATOM 1550 O O . SER A 1 196 ? 16.906 13.711 21.344 1 98.62 196 SER A O 1
ATOM 1552 N N . GLN A 1 197 ? 16.031 14.672 19.578 1 98.81 197 GLN A N 1
ATOM 1553 C CA . GLN A 1 197 ? 16.234 13.547 18.656 1 98.81 197 GLN A CA 1
ATOM 1554 C C . GLN A 1 197 ? 17.516 13.719 17.844 1 98.81 197 GLN A C 1
ATOM 1556 O O . GLN A 1 197 ? 17.812 12.898 16.984 1 98.81 197 GLN A O 1
ATOM 1561 N N . GLY A 1 198 ? 18.188 14.781 18.047 1 98.56 198 GLY A N 1
ATOM 1562 C CA . GLY A 1 198 ? 19.406 15.062 17.312 1 98.56 198 GLY A CA 1
ATOM 1563 C C . GLY A 1 198 ? 19.156 15.539 15.906 1 98.56 198 GLY A C 1
ATOM 1564 O O . GLY A 1 198 ? 19.969 15.297 15.008 1 98.56 198 GLY A O 1
ATOM 1565 N N . LEU A 1 199 ? 18.031 16.219 15.711 1 98.81 199 LEU A N 1
ATOM 1566 C CA . LEU A 1 199 ? 17.641 16.672 14.383 1 98.81 199 LEU A CA 1
ATOM 1567 C C . LEU A 1 199 ? 17.625 18.203 14.312 1 98.81 199 LEU A C 1
ATOM 1569 O O . LEU A 1 199 ? 17.375 18.875 15.312 1 98.81 199 LEU A O 1
ATOM 1573 N N . ASP A 1 200 ? 17.922 18.719 13.164 1 98.75 200 ASP A N 1
ATOM 1574 C CA . ASP A 1 200 ? 17.75 20.109 12.789 1 98.75 200 ASP A CA 1
ATOM 1575 C C . ASP A 1 200 ? 16.641 20.281 11.758 1 98.75 200 ASP A C 1
ATOM 1577 O O . ASP A 1 200 ? 16.812 19.891 10.594 1 98.75 200 ASP A O 1
ATOM 1581 N N . LEU A 1 201 ? 15.562 20.938 12.109 1 98.75 201 LEU A N 1
ATOM 1582 C CA . LEU A 1 201 ? 14.344 20.969 11.312 1 98.75 201 LEU A CA 1
ATOM 1583 C C . LEU A 1 201 ? 14.461 21.938 10.156 1 98.75 201 LEU A C 1
ATOM 1585 O O . LEU A 1 201 ? 13.539 22.078 9.352 1 98.75 201 LEU A O 1
ATOM 1589 N N . ARG A 1 202 ? 15.578 22.688 10.039 1 97.25 202 ARG A N 1
ATOM 1590 C CA . ARG A 1 202 ? 15.773 23.562 8.875 1 97.25 202 ARG A CA 1
ATOM 1591 C C . ARG A 1 202 ? 15.938 22.734 7.605 1 97.25 202 ARG A C 1
ATOM 1593 O O . ARG A 1 202 ? 16.375 21.594 7.652 1 97.25 202 ARG A O 1
ATOM 1600 N N . PRO A 1 203 ? 15.477 23.328 6.488 1 96.62 203 PRO A N 1
ATOM 1601 C CA . PRO A 1 203 ? 15.727 22.641 5.211 1 96.62 203 PRO A CA 1
ATOM 1602 C C . PRO A 1 203 ? 17.203 22.391 4.961 1 96.62 203 PRO A C 1
ATOM 1604 O O . PRO A 1 203 ? 18.062 23.141 5.449 1 96.62 203 PRO A O 1
ATOM 1607 N N . ALA A 1 204 ? 17.438 21.406 4.191 1 94.94 204 ALA A N 1
ATOM 1608 C CA . ALA A 1 204 ? 18.812 21.047 3.846 1 94.94 204 ALA A CA 1
ATOM 1609 C C . ALA A 1 204 ? 19.531 22.219 3.184 1 94.94 204 ALA A C 1
ATOM 1611 O O . ALA A 1 204 ? 20.734 22.391 3.377 1 94.94 204 ALA A O 1
ATOM 1612 N N . SER A 1 205 ? 18.828 22.969 2.445 1 91.25 205 SER A N 1
ATOM 1613 C CA . SER A 1 205 ? 19.406 24.125 1.773 1 91.25 205 SER A CA 1
ATOM 1614 C C . SER A 1 205 ? 19.906 25.156 2.779 1 91.25 205 SER A C 1
ATOM 1616 O O . SER A 1 205 ? 20.703 26.031 2.434 1 91.25 205 SER A O 1
ATOM 1618 N N . GLN A 1 206 ? 19.5 25.062 3.982 1 94.12 206 GLN A N 1
ATOM 1619 C CA . GLN A 1 206 ? 19.906 25.969 5.039 1 94.12 206 GLN A CA 1
ATOM 1620 C C . GLN A 1 206 ? 20.75 25.266 6.094 1 94.12 206 GLN A C 1
ATOM 1622 O O . GLN A 1 206 ? 20.891 25.75 7.215 1 94.12 206 GLN A O 1
ATOM 1627 N N . GLY A 1 207 ? 21.109 24.062 5.82 1 95.25 207 GLY A N 1
ATOM 1628 C CA . GLY A 1 207 ? 22.031 23.328 6.676 1 95.25 207 GLY A CA 1
ATOM 1629 C C . GLY A 1 207 ? 21.344 22.391 7.648 1 95.25 207 GLY A C 1
ATOM 1630 O O . GLY A 1 207 ? 21.969 21.812 8.531 1 95.25 207 GLY A O 1
ATOM 1631 N N . GLY A 1 208 ? 20.016 22.234 7.504 1 97.88 208 GLY A N 1
ATOM 1632 C CA . GLY A 1 208 ? 19.281 21.344 8.391 1 97.88 208 GLY A CA 1
ATOM 1633 C C . GLY A 1 208 ? 19.109 19.938 7.836 1 97.88 208 GLY A C 1
ATOM 1634 O O . GLY A 1 208 ? 19.781 19.562 6.875 1 97.88 208 GLY A O 1
ATOM 1635 N N . ASP A 1 209 ? 18.203 19.172 8.461 1 98.5 209 ASP A N 1
ATOM 1636 C CA . ASP A 1 209 ? 18.094 17.75 8.164 1 98.5 209 ASP A CA 1
ATOM 1637 C C . ASP A 1 209 ? 16.906 17.469 7.258 1 98.5 209 ASP A C 1
ATOM 1639 O O . ASP A 1 209 ? 16.766 16.359 6.719 1 98.5 209 ASP A O 1
ATOM 1643 N N . VAL A 1 210 ? 16.047 18.469 7.102 1 98.75 210 VAL A N 1
ATOM 1644 C CA . VAL A 1 210 ? 14.859 18.234 6.293 1 98.75 210 VAL A CA 1
ATOM 1645 C C . VAL A 1 210 ? 15.219 18.328 4.812 1 98.75 210 VAL A C 1
ATOM 1647 O O . VAL A 1 210 ? 15.82 19.312 4.371 1 98.75 210 VAL A O 1
ATOM 1650 N N . ARG A 1 211 ? 14.836 17.391 4.051 1 98.62 211 ARG A N 1
ATOM 1651 C CA . ARG A 1 211 ? 15.109 17.359 2.617 1 98.62 211 ARG A CA 1
ATOM 1652 C C . ARG A 1 211 ? 13.836 17.562 1.808 1 98.62 211 ARG A C 1
ATOM 1654 O O . ARG A 1 211 ? 12.758 17.109 2.211 1 98.62 211 ARG A O 1
ATOM 1661 N N . VAL A 1 212 ? 14.023 18.219 0.666 1 98.62 212 VAL A N 1
ATOM 1662 C CA . VAL A 1 212 ? 12.906 18.359 -0.266 1 98.62 212 VAL A CA 1
ATOM 1663 C C . VAL A 1 212 ? 12.352 16.969 -0.616 1 98.62 212 VAL A C 1
ATOM 1665 O O . VAL A 1 212 ? 13.109 16.062 -0.955 1 98.62 212 VAL A O 1
ATOM 1668 N N . GLY A 1 213 ? 11.023 16.828 -0.453 1 98.81 213 GLY A N 1
ATOM 1669 C CA . GLY A 1 213 ? 10.391 15.578 -0.833 1 98.81 213 GLY A CA 1
ATOM 1670 C C . GLY A 1 213 ? 10.188 14.633 0.337 1 98.81 213 GLY A C 1
ATOM 1671 O O . GLY A 1 213 ? 9.539 13.586 0.195 1 98.81 213 GLY A O 1
ATOM 1672 N N . ASP A 1 214 ? 10.68 14.992 1.556 1 98.94 214 ASP A N 1
ATOM 1673 C CA . ASP A 1 214 ? 10.43 14.172 2.738 1 98.94 214 ASP A CA 1
ATOM 1674 C C . ASP A 1 214 ? 8.938 14.078 3.039 1 98.94 214 ASP A C 1
ATOM 1676 O O . ASP A 1 214 ? 8.18 15.008 2.746 1 98.94 214 ASP A O 1
ATOM 1680 N N . ILE A 1 215 ? 8.547 12.992 3.57 1 99 215 ILE A N 1
ATOM 1681 C CA . ILE A 1 215 ? 7.273 12.938 4.27 1 99 215 ILE A CA 1
ATOM 1682 C C . ILE A 1 215 ? 7.496 13.133 5.766 1 99 215 ILE A C 1
ATOM 1684 O O . ILE A 1 215 ? 8.289 12.422 6.383 1 99 215 ILE A O 1
ATOM 1688 N N . LEU A 1 216 ? 6.832 14.117 6.324 1 99 216 LEU A N 1
ATOM 1689 C CA . LEU A 1 216 ? 6.93 14.414 7.746 1 99 216 LEU A CA 1
ATOM 1690 C C . LEU A 1 216 ? 5.895 13.625 8.539 1 99 216 LEU A C 1
ATOM 1692 O O . LEU A 1 216 ? 4.707 13.641 8.211 1 99 216 LEU A O 1
ATOM 1696 N N . LEU A 1 217 ? 6.352 12.914 9.57 1 99 217 LEU A N 1
ATOM 1697 C CA . LEU A 1 217 ? 5.484 12.203 10.5 1 99 217 LEU A CA 1
ATOM 1698 C C . LEU A 1 217 ? 5.602 12.789 11.906 1 99 217 LEU A C 1
ATOM 1700 O O . LEU A 1 217 ? 6.711 12.961 12.414 1 99 217 LEU A O 1
ATOM 1704 N N . ILE A 1 218 ? 4.477 13.117 12.461 1 98.94 218 ILE A N 1
ATOM 1705 C CA . ILE A 1 218 ? 4.477 13.609 13.836 1 98.94 218 ILE A CA 1
ATOM 1706 C C . ILE A 1 218 ? 3.605 12.711 14.711 1 98.94 218 ILE A C 1
ATOM 1708 O O . ILE A 1 218 ? 2.406 12.57 14.461 1 98.94 218 ILE A O 1
ATOM 1712 N N . ARG A 1 219 ? 4.156 12.102 15.688 1 98.94 219 ARG A N 1
ATOM 1713 C CA . ARG A 1 219 ? 3.438 11.273 16.656 1 98.94 219 ARG A CA 1
ATOM 1714 C C . ARG A 1 219 ? 2.982 12.102 17.859 1 98.94 219 ARG A C 1
ATOM 1716 O O . ARG A 1 219 ? 3.795 12.469 18.703 1 98.94 219 ARG A O 1
ATOM 1723 N N . SER A 1 220 ? 1.676 12.312 17.938 1 98.81 220 SER A N 1
ATOM 1724 C CA . SER A 1 220 ? 1.126 13.156 19 1 98.81 220 SER A CA 1
ATOM 1725 C C . SER A 1 220 ? 0.55 12.312 20.125 1 98.81 220 SER A C 1
ATOM 1727 O O . SER A 1 220 ? 0.273 12.828 21.219 1 98.81 220 SER A O 1
ATOM 1729 N N . GLY A 1 221 ? 0.269 11.023 19.906 1 98.75 221 GLY A N 1
ATOM 1730 C CA . GLY A 1 221 ? 0.003 10.133 21.031 1 98.75 221 GLY A CA 1
ATOM 1731 C C . GLY A 1 221 ? -1.394 9.547 21 1 98.75 221 GLY A C 1
ATOM 1732 O O . GLY A 1 221 ? -1.76 8.766 21.891 1 98.75 221 GLY A O 1
ATOM 1733 N N . PHE A 1 222 ? -2.203 9.844 19.984 1 98.56 222 PHE A N 1
ATOM 1734 C CA . PHE A 1 222 ? -3.586 9.383 19.938 1 98.56 222 PHE A CA 1
ATOM 1735 C C . PHE A 1 222 ? -3.652 7.859 20.016 1 98.56 222 PHE A C 1
ATOM 1737 O O . PHE A 1 222 ? -4.434 7.309 20.797 1 98.56 222 PHE A O 1
ATOM 1744 N N . VAL A 1 223 ? -2.852 7.145 19.219 1 98.69 223 VAL A N 1
ATOM 1745 C CA . VAL A 1 223 ? -2.92 5.691 19.125 1 98.69 223 VAL A CA 1
ATOM 1746 C C . VAL A 1 223 ? -2.547 5.074 20.469 1 98.69 223 VAL A C 1
ATOM 1748 O O . VAL A 1 223 ? -3.205 4.141 20.938 1 98.69 223 VAL A O 1
ATOM 1751 N N . GLU A 1 224 ? -1.511 5.609 21.062 1 98.56 224 GLU A N 1
ATOM 1752 C CA . GLU A 1 224 ? -1.133 5.172 22.406 1 98.56 224 GLU A CA 1
ATOM 1753 C C . GLU A 1 224 ? -2.295 5.32 23.391 1 98.56 224 GLU A C 1
ATOM 1755 O O . GLU A 1 224 ? -2.639 4.375 24.094 1 98.56 224 GLU A O 1
ATOM 1760 N N . ARG A 1 225 ? -2.881 6.488 23.438 1 98.56 225 ARG A N 1
ATOM 1761 C CA . ARG A 1 225 ? -3.98 6.777 24.344 1 98.56 225 ARG A CA 1
ATOM 1762 C C . ARG A 1 225 ? -5.188 5.891 24.047 1 98.56 225 ARG A C 1
ATOM 1764 O O . ARG A 1 225 ? -5.832 5.387 24.969 1 98.56 225 ARG A O 1
ATOM 1771 N N . TYR A 1 226 ? -5.523 5.738 22.781 1 98.44 226 TYR A N 1
ATOM 1772 C CA . TYR A 1 226 ? -6.609 4.863 22.359 1 98.44 226 TYR A CA 1
ATOM 1773 C C . TYR A 1 226 ? -6.461 3.475 22.969 1 98.44 226 TYR A C 1
ATOM 1775 O O . TYR A 1 226 ? -7.434 2.896 23.453 1 98.44 226 TYR A O 1
ATOM 1783 N N . ASN A 1 227 ? -5.254 2.939 22.938 1 97.94 227 ASN A N 1
ATOM 1784 C CA . ASN A 1 227 ? -4.988 1.589 23.422 1 97.94 227 ASN A CA 1
ATOM 1785 C C . ASN A 1 227 ? -5.121 1.503 24.938 1 97.94 227 ASN A C 1
ATOM 1787 O O . ASN A 1 227 ? -5.285 0.414 25.484 1 97.94 227 ASN A O 1
ATOM 1791 N N . GLU A 1 228 ? -5.051 2.619 25.609 1 98.19 228 GLU A N 1
ATOM 1792 C CA . GLU A 1 228 ? -5.168 2.66 27.078 1 98.19 228 GLU A CA 1
ATOM 1793 C C . GLU A 1 228 ? -6.629 2.738 27.5 1 98.19 228 GLU A C 1
ATOM 1795 O O . GLU A 1 228 ? -6.949 2.494 28.672 1 98.19 228 GLU A O 1
ATOM 1800 N N . LEU A 1 229 ? -7.473 3.1 26.609 1 98.19 229 LEU A N 1
ATOM 1801 C CA . LEU A 1 229 ? -8.867 3.365 26.953 1 98.19 229 LEU A CA 1
ATOM 1802 C C . LEU A 1 229 ? -9.711 2.098 26.828 1 98.19 229 LEU A C 1
ATOM 1804 O O . LEU A 1 229 ? -9.406 1.222 26.016 1 98.19 229 LEU A O 1
ATOM 1808 N N . SER A 1 230 ? -10.781 2.041 27.641 1 97.88 230 SER A N 1
ATOM 1809 C CA . SER A 1 230 ? -11.789 0.997 27.469 1 97.88 230 SER A CA 1
ATOM 1810 C C . SER A 1 230 ? -12.641 1.231 26.234 1 97.88 230 SER A C 1
ATOM 1812 O O . SER A 1 230 ? -12.688 2.348 25.703 1 97.88 230 SER A O 1
ATOM 1814 N N . PRO A 1 231 ? -13.273 0.153 25.766 1 96.75 231 PRO A N 1
ATOM 1815 C CA . PRO A 1 231 ? -14.164 0.343 24.625 1 96.75 231 PRO A CA 1
ATOM 1816 C C . PRO A 1 231 ? -15.195 1.445 24.859 1 96.75 231 PRO A C 1
ATOM 1818 O O . PRO A 1 231 ? -15.477 2.234 23.953 1 96.75 231 PRO A O 1
ATOM 1821 N N . ALA A 1 232 ? -15.703 1.532 26.031 1 97.62 232 ALA A N 1
ATOM 1822 C CA . ALA A 1 232 ? -16.703 2.543 26.359 1 97.62 232 ALA A CA 1
ATOM 1823 C C . ALA A 1 232 ? -16.109 3.947 26.281 1 97.62 232 ALA A C 1
ATOM 1825 O O . ALA A 1 232 ? -16.75 4.875 25.797 1 97.62 232 ALA A O 1
ATOM 1826 N N . GLU A 1 233 ? -14.891 4.07 26.797 1 97 233 GLU A N 1
ATOM 1827 C CA . GLU A 1 233 ? -14.219 5.367 26.75 1 97 233 GLU A CA 1
ATOM 1828 C C . GLU A 1 233 ? -13.883 5.773 25.312 1 97 233 GLU A C 1
ATOM 1830 O O . GLU A 1 233 ? -14 6.945 24.953 1 97 233 GLU A O 1
ATOM 1835 N N . ARG A 1 234 ? -13.43 4.824 24.516 1 97.12 234 ARG A N 1
ATOM 1836 C CA . ARG A 1 234 ? -13.164 5.074 23.109 1 97.12 234 ARG A CA 1
ATOM 1837 C C . ARG A 1 234 ? -14.414 5.586 22.391 1 97.12 234 ARG A C 1
ATOM 1839 O O . ARG A 1 234 ? -14.359 6.582 21.672 1 97.12 234 ARG A O 1
ATOM 1846 N N . GLN A 1 235 ? -15.531 4.887 22.641 1 96.62 235 GLN A N 1
ATOM 1847 C CA . GLN A 1 235 ? -16.797 5.258 22.016 1 96.62 235 GLN A CA 1
ATOM 1848 C C . GLN A 1 235 ? -17.234 6.652 22.453 1 96.62 235 GLN A C 1
ATOM 1850 O O . GLN A 1 235 ? -17.688 7.453 21.625 1 96.62 235 GLN A O 1
ATOM 1855 N N . ALA A 1 236 ? -17.109 6.922 23.734 1 95.44 236 ALA A N 1
ATOM 1856 C CA . ALA A 1 236 ? -17.484 8.234 24.266 1 95.44 236 ALA A CA 1
ATOM 1857 C C . ALA A 1 236 ? -16.656 9.344 23.625 1 95.44 236 ALA A C 1
ATOM 1859 O O . ALA A 1 236 ? -17.172 10.414 23.312 1 95.44 236 ALA A O 1
ATOM 1860 N N . GLY A 1 237 ? -15.383 9.07 23.484 1 93.75 237 GLY A N 1
ATOM 1861 C CA . GLY A 1 237 ? -14.516 10.047 22.859 1 93.75 237 GLY A CA 1
ATOM 1862 C C . GLY A 1 237 ? -14.883 10.336 21.406 1 93.75 237 GLY A C 1
ATOM 1863 O O . GLY A 1 237 ? -14.836 11.484 20.969 1 93.75 237 GLY A O 1
ATOM 1864 N N . ALA A 1 238 ? -15.25 9.32 20.672 1 93.31 238 ALA A N 1
ATOM 1865 C CA . ALA A 1 238 ? -15.523 9.422 19.234 1 93.31 238 ALA A CA 1
ATOM 1866 C C . ALA A 1 238 ? -16.891 10.062 19 1 93.31 238 ALA A C 1
ATOM 1868 O O . ALA A 1 238 ? -17.125 10.641 17.938 1 93.31 238 ALA A O 1
ATOM 1869 N N . THR A 1 239 ? -17.828 9.969 19.938 1 93.75 239 THR A N 1
ATOM 1870 C CA . THR A 1 239 ? -19.203 10.375 19.703 1 93.75 239 THR A CA 1
ATOM 1871 C C . THR A 1 239 ? -19.5 11.703 20.406 1 93.75 239 THR A C 1
ATOM 1873 O O . THR A 1 239 ? -20.656 12.094 20.531 1 93.75 239 THR A O 1
ATOM 1876 N N . ARG A 1 240 ? -18.438 12.336 20.938 1 91.81 240 ARG A N 1
ATOM 1877 C CA . ARG A 1 240 ? -18.641 13.68 21.469 1 91.81 240 ARG A CA 1
ATOM 1878 C C . ARG A 1 240 ? -19.328 14.57 20.438 1 91.81 240 ARG A C 1
ATOM 1880 O O . ARG A 1 240 ? -19.188 14.359 19.219 1 91.81 240 ARG A O 1
ATOM 1887 N N . ALA A 1 241 ? -20.062 15.602 20.984 1 89.38 241 ALA A N 1
ATOM 1888 C CA . ALA A 1 241 ? -20.641 16.594 20.078 1 89.38 241 ALA A CA 1
ATOM 1889 C C . ALA A 1 241 ? -19.547 17.297 19.281 1 89.38 241 ALA A C 1
ATOM 1891 O O . ALA A 1 241 ? -18.422 17.469 19.766 1 89.38 241 ALA A O 1
ATOM 1892 N N . HIS A 1 242 ? -19.891 17.641 18.062 1 85.5 242 HIS A N 1
ATOM 1893 C CA . HIS A 1 242 ? -18.922 18.219 17.156 1 85.5 242 HIS A CA 1
ATOM 1894 C C . HIS A 1 242 ? -18.156 19.375 17.812 1 85.5 242 HIS A C 1
ATOM 1896 O O . HIS A 1 242 ? -16.938 19.484 17.656 1 85.5 242 HIS A O 1
ATOM 1902 N N . GLU A 1 243 ? -18.859 20.156 18.562 1 86.25 243 GLU A N 1
ATOM 1903 C CA . GLU A 1 243 ? -18.266 21.312 19.219 1 86.25 243 GLU A CA 1
ATOM 1904 C C . GLU A 1 243 ? -17.359 20.891 20.375 1 86.25 243 GLU A C 1
ATOM 1906 O O . GLU A 1 243 ? -16.547 21.688 20.844 1 86.25 243 GLU A O 1
ATOM 1911 N N . ASP A 1 244 ? -17.469 19.641 20.719 1 90.75 244 ASP A N 1
ATOM 1912 C CA . ASP A 1 244 ? -16.703 19.141 21.859 1 90.75 244 ASP A CA 1
ATOM 1913 C C . ASP A 1 244 ? -15.555 18.25 21.406 1 90.75 244 ASP A C 1
ATOM 1915 O O . ASP A 1 244 ? -14.711 17.859 22.219 1 90.75 244 ASP A O 1
ATOM 1919 N N . LEU A 1 245 ? -15.539 17.906 20.156 1 92.62 245 LEU A N 1
ATOM 1920 C CA . LEU A 1 245 ? -14.445 17.094 19.641 1 92.62 245 LEU A CA 1
ATOM 1921 C C . LEU A 1 245 ? -13.117 17.844 19.75 1 92.62 245 LEU A C 1
ATOM 1923 O O . LEU A 1 245 ? -12.992 18.984 19.281 1 92.62 245 LEU A O 1
ATOM 1927 N N . SER A 1 246 ? -12.219 17.234 20.406 1 95.31 246 SER A N 1
ATOM 1928 C CA . SER A 1 246 ? -10.914 17.859 20.609 1 95.31 246 SER A CA 1
ATOM 1929 C C . SER A 1 246 ? -9.789 16.844 20.484 1 95.31 246 SER A C 1
ATOM 1931 O O . SER A 1 246 ? -9.93 15.695 20.938 1 95.31 246 SER A O 1
ATOM 1933 N N . TRP A 1 247 ? -8.719 17.234 19.906 1 97.31 247 TRP A N 1
ATOM 1934 C CA . TRP A 1 247 ? -7.562 16.359 19.688 1 97.31 247 TRP A CA 1
ATOM 1935 C C . TRP A 1 247 ? -6.266 17.172 19.734 1 97.31 247 TRP A C 1
ATOM 1937 O O . TRP A 1 247 ? -6.254 18.359 19.406 1 97.31 247 TRP A O 1
ATOM 1947 N N . ALA A 1 248 ? -5.203 16.516 20.156 1 98.38 248 ALA A N 1
ATOM 1948 C CA . ALA A 1 248 ? -3.865 17.078 20.047 1 98.38 248 ALA A CA 1
ATOM 1949 C C . ALA A 1 248 ? -3.404 17.141 18.594 1 98.38 248 ALA A C 1
ATOM 1951 O O . ALA A 1 248 ? -3.807 16.312 17.781 1 98.38 248 ALA A O 1
ATOM 1952 N N . GLY A 1 249 ? -2.58 18.094 18.234 1 98.5 249 GLY A N 1
ATOM 1953 C CA . GLY A 1 249 ? -2.002 18.266 16.922 1 98.5 249 GLY A CA 1
ATOM 1954 C C . GLY A 1 249 ? -1.174 19.531 16.797 1 98.5 249 GLY A C 1
ATOM 1955 O O . GLY A 1 249 ? -0.973 20.25 17.781 1 98.5 249 GLY A O 1
ATOM 1956 N N . VAL A 1 250 ? -0.673 19.781 15.633 1 98.44 250 VAL A N 1
ATOM 1957 C CA . VAL A 1 250 ? 0.206 20.938 15.461 1 98.44 250 VAL A CA 1
ATOM 1958 C C . VAL A 1 250 ? -0.604 22.234 15.586 1 98.44 250 VAL A C 1
ATOM 1960 O O . VAL A 1 250 ? -1.771 22.281 15.188 1 98.44 250 VAL A O 1
ATOM 1963 N N . ASN A 1 251 ? -0.003 23.219 16.125 1 97.88 251 ASN A N 1
ATOM 1964 C CA . ASN A 1 251 ? -0.612 24.531 16.266 1 97.88 251 ASN A CA 1
ATOM 1965 C C . ASN A 1 251 ? -0.774 25.234 14.922 1 97.88 251 ASN A C 1
ATOM 1967 O O . ASN A 1 251 ? -0.002 24.984 13.992 1 97.88 251 ASN A O 1
ATOM 1971 N N . GLN A 1 252 ? -1.732 26.125 14.773 1 97.12 252 GLN A N 1
ATOM 1972 C CA . GLN A 1 252 ? -2.025 26.797 13.516 1 97.12 252 GLN A CA 1
ATOM 1973 C C . GLN A 1 252 ? -1.258 28.109 13.406 1 97.12 252 GLN A C 1
ATOM 1975 O O . GLN A 1 252 ? -1.574 28.953 12.562 1 97.12 252 GLN A O 1
ATOM 1980 N N . GLU A 1 253 ? -0.286 28.344 14.188 1 96.31 253 GLU A N 1
ATOM 1981 C CA . GLU A 1 253 ? 0.458 29.594 14.164 1 96.31 253 GLU A CA 1
ATOM 1982 C C . GLU A 1 253 ? 1.224 29.766 12.859 1 96.31 253 GLU A C 1
ATOM 1984 O O . GLU A 1 253 ? 1.569 28.781 12.203 1 96.31 253 GLU A O 1
ATOM 1989 N N . GLU A 1 254 ? 1.562 30.984 12.516 1 96.38 254 GLU A N 1
ATOM 1990 C CA . GLU A 1 254 ? 2.193 31.328 11.25 1 96.38 254 GLU A CA 1
ATOM 1991 C C . GLU A 1 254 ? 3.543 30.625 11.094 1 96.38 254 GLU A C 1
ATOM 1993 O O . GLU A 1 254 ? 3.922 30.234 9.992 1 96.38 254 GLU A O 1
ATOM 1998 N N . GLU A 1 255 ? 4.293 30.5 12.109 1 97.38 255 GLU A N 1
ATOM 1999 C CA . GLU A 1 255 ? 5.609 29.875 12.055 1 97.38 255 GLU A CA 1
ATOM 2000 C C . GLU A 1 255 ? 5.508 28.422 11.594 1 97.38 255 GLU A C 1
ATOM 2002 O O . GLU A 1 255 ? 6.371 27.938 10.859 1 97.38 255 GLU A O 1
ATOM 2007 N N . ILE A 1 256 ? 4.473 27.719 12.078 1 97.75 256 ILE A N 1
ATOM 2008 C CA . ILE A 1 256 ? 4.246 26.328 11.656 1 97.75 256 ILE A CA 1
ATOM 2009 C C . ILE A 1 256 ? 3.879 26.297 10.172 1 97.75 256 ILE A C 1
ATOM 2011 O O . ILE A 1 256 ? 4.395 25.469 9.414 1 97.75 256 ILE A O 1
ATOM 2015 N N . LEU A 1 257 ? 2.994 27.203 9.734 1 97.69 257 LEU A N 1
ATOM 2016 C CA . LEU A 1 257 ? 2.605 27.266 8.328 1 97.69 257 LEU A CA 1
ATOM 2017 C C . LEU A 1 257 ? 3.816 27.516 7.441 1 97.69 257 LEU A C 1
ATOM 2019 O O . LEU A 1 257 ? 3.98 26.875 6.402 1 97.69 257 LEU A O 1
ATOM 2023 N N . ASP A 1 258 ? 4.641 28.5 7.875 1 98.19 258 ASP A N 1
ATOM 2024 C CA . ASP A 1 258 ? 5.859 28.781 7.129 1 98.19 258 ASP A CA 1
ATOM 2025 C C . ASP A 1 258 ? 6.746 27.547 7.023 1 98.19 258 ASP A C 1
ATOM 2027 O O . ASP A 1 258 ? 7.23 27.203 5.941 1 98.19 258 ASP A O 1
ATOM 2031 N N . TRP A 1 259 ? 6.945 26.875 8.109 1 98.62 259 TRP A N 1
ATOM 2032 C CA . TRP A 1 259 ? 7.828 25.719 8.148 1 98.62 259 TRP A CA 1
ATOM 2033 C C . TRP A 1 259 ? 7.285 24.594 7.27 1 98.62 259 TRP A C 1
ATOM 2035 O O . TRP A 1 259 ? 8.016 24.031 6.453 1 98.62 259 TRP A O 1
ATOM 2045 N N . LEU A 1 260 ? 5.977 24.25 7.445 1 98.69 260 LEU A N 1
ATOM 2046 C CA . LEU A 1 260 ? 5.355 23.188 6.664 1 98.69 260 LEU A CA 1
ATOM 2047 C C . LEU A 1 260 ? 5.449 23.484 5.172 1 98.69 260 LEU A C 1
ATOM 2049 O O . LEU A 1 260 ? 5.664 22.578 4.367 1 98.69 260 LEU A O 1
ATOM 2053 N N . HIS A 1 261 ? 5.266 24.734 4.824 1 98.56 261 HIS A N 1
ATOM 2054 C CA . HIS A 1 261 ? 5.363 25.094 3.412 1 98.56 261 HIS A CA 1
ATOM 2055 C C . HIS A 1 261 ? 6.809 25.047 2.928 1 98.56 261 HIS A C 1
ATOM 2057 O O . HIS A 1 261 ? 7.109 24.406 1.918 1 98.56 261 HIS A O 1
ATOM 2063 N N . ASP A 1 262 ? 7.734 25.672 3.67 1 98.38 262 ASP A N 1
ATOM 2064 C CA . ASP A 1 262 ? 9.047 26.062 3.164 1 98.38 262 ASP A CA 1
ATOM 2065 C C . ASP A 1 262 ? 10.008 24.875 3.164 1 98.38 262 ASP A C 1
ATOM 2067 O O . ASP A 1 262 ? 11.07 24.922 2.545 1 98.38 262 ASP A O 1
ATOM 2071 N N . CYS A 1 263 ? 9.617 23.812 3.852 1 98.62 263 CYS A N 1
ATOM 2072 C CA . CYS A 1 263 ? 10.469 22.625 3.869 1 98.62 263 CYS A CA 1
ATOM 2073 C C . CYS A 1 263 ? 10.203 21.75 2.65 1 98.62 263 CYS A C 1
ATOM 2075 O O . CYS A 1 263 ? 10.977 20.844 2.357 1 98.62 263 CYS A O 1
ATOM 2077 N N . TYR A 1 264 ? 9.086 21.984 1.951 1 98.56 264 TYR A N 1
ATOM 2078 C CA . TYR A 1 264 ? 8.734 21.281 0.729 1 98.56 264 TYR A CA 1
ATOM 2079 C C . TYR A 1 264 ? 8.68 19.781 0.975 1 98.56 264 TYR A C 1
ATOM 2081 O O . TYR A 1 264 ? 9.273 18.984 0.229 1 98.56 264 TYR A O 1
ATOM 2089 N N . PHE A 1 265 ? 7.93 19.484 2.061 1 98.88 265 PHE A N 1
ATOM 2090 C CA . PHE A 1 265 ? 7.52 18.094 2.266 1 98.88 265 PHE A CA 1
ATOM 2091 C C . PHE A 1 265 ? 6.629 17.625 1.122 1 98.88 265 PHE A C 1
ATOM 2093 O O . PHE A 1 265 ? 5.781 18.375 0.635 1 98.88 265 PHE A O 1
ATOM 2100 N N . ALA A 1 266 ? 6.793 16.375 0.721 1 98.94 266 ALA A N 1
ATOM 2101 C CA . ALA A 1 266 ? 5.895 15.773 -0.266 1 98.94 266 ALA A CA 1
ATOM 2102 C C . ALA A 1 266 ? 4.531 15.461 0.349 1 98.94 266 ALA A C 1
ATOM 2104 O O . ALA A 1 266 ? 3.535 15.344 -0.366 1 98.94 266 ALA A O 1
ATOM 2105 N N . GLY A 1 267 ? 4.48 15.281 1.626 1 98.94 267 GLY A N 1
ATOM 2106 C CA . GLY A 1 267 ? 3.301 15.031 2.438 1 98.94 267 GLY A CA 1
ATOM 2107 C C . GLY A 1 267 ? 3.576 15.086 3.928 1 98.94 267 GLY A C 1
ATOM 2108 O O . GLY A 1 267 ? 4.734 15.07 4.352 1 98.94 267 GLY A O 1
ATOM 2109 N N . VAL A 1 268 ? 2.539 15.188 4.715 1 98.94 268 VAL A N 1
ATOM 2110 C CA . VAL A 1 268 ? 2.631 15.164 6.168 1 98.94 268 VAL A CA 1
ATOM 2111 C C . VAL A 1 268 ? 1.575 14.219 6.738 1 98.94 268 VAL A C 1
ATOM 2113 O O . VAL A 1 268 ? 0.515 14.031 6.137 1 98.94 268 VAL A O 1
ATOM 2116 N N . ALA A 1 269 ? 1.905 13.617 7.863 1 98.94 269 ALA A N 1
ATOM 2117 C CA . ALA A 1 269 ? 0.938 12.727 8.5 1 98.94 269 ALA A CA 1
ATOM 2118 C C . ALA A 1 269 ? 1.147 12.688 10.016 1 98.94 269 ALA A C 1
ATOM 2120 O O . ALA A 1 269 ? 2.242 12.977 10.508 1 98.94 269 ALA A O 1
ATOM 2121 N N . GLY A 1 270 ? 0.145 12.445 10.719 1 98.88 270 GLY A N 1
ATOM 2122 C CA . GLY A 1 270 ? 0.184 12.234 12.156 1 98.88 270 GLY A CA 1
ATOM 2123 C C . GLY A 1 270 ? -0.697 11.094 12.617 1 98.88 270 GLY A C 1
ATOM 2124 O O . GLY A 1 270 ? -1.407 10.484 11.812 1 98.88 270 GLY A O 1
ATOM 2125 N N . ASP A 1 271 ? -0.696 10.797 13.891 1 98.81 271 ASP A N 1
ATOM 2126 C CA . ASP A 1 271 ? -1.398 9.633 14.422 1 98.81 271 ASP A CA 1
ATOM 2127 C C . ASP A 1 271 ? -2.766 10.023 14.977 1 98.81 271 ASP A C 1
ATOM 2129 O O . ASP A 1 271 ? -3.535 9.164 15.406 1 98.81 271 ASP A O 1
ATOM 2133 N N . SER A 1 272 ? -3.115 11.312 14.945 1 98.38 272 SER A N 1
ATOM 2134 C CA . SER A 1 272 ? -4.371 11.812 15.5 1 98.38 272 SER A CA 1
ATOM 2135 C C . SER A 1 272 ? -5.453 11.891 14.43 1 98.38 272 SER A C 1
ATOM 2137 O O . SER A 1 272 ? -5.152 11.906 13.234 1 98.38 272 SER A O 1
ATOM 2139 N N . PRO A 1 273 ? -6.793 11.938 14.836 1 97.75 273 PRO A N 1
ATOM 2140 C CA . PRO A 1 273 ? -7.871 12.117 13.867 1 97.75 273 PRO A CA 1
ATOM 2141 C C . PRO A 1 273 ? -7.727 13.414 13.062 1 97.75 273 PRO A C 1
ATOM 2143 O O . PRO A 1 273 ? -8.242 13.516 11.945 1 97.75 273 PRO A O 1
ATOM 2146 N N . THR A 1 274 ? -7.02 14.344 13.688 1 97.62 274 THR A N 1
ATOM 2147 C CA . THR A 1 274 ? -6.68 15.586 13 1 97.62 274 THR A CA 1
ATOM 2148 C C . THR A 1 274 ? -5.191 15.891 13.133 1 97.62 274 THR A C 1
ATOM 2150 O O . THR A 1 274 ? -4.637 15.82 14.234 1 97.62 274 THR A O 1
ATOM 2153 N N . PHE A 1 275 ? -4.578 16.203 12.047 1 98.31 275 PHE A N 1
ATOM 2154 C CA . PHE A 1 275 ? -3.162 16.547 12.055 1 98.31 275 PHE A CA 1
ATOM 2155 C C . PHE A 1 275 ? -2.92 17.812 12.859 1 98.31 275 PHE A C 1
ATOM 2157 O O . PHE A 1 275 ? -1.945 17.906 13.609 1 98.31 275 PHE A O 1
ATOM 2164 N N . GLU A 1 276 ? -3.732 18.797 12.711 1 98.31 276 GLU A N 1
ATOM 2165 C CA . GLU A 1 276 ? -3.697 20.031 13.469 1 98.31 276 GLU A CA 1
ATOM 2166 C C . GLU A 1 276 ? -4.469 19.906 14.773 1 98.31 276 GLU A C 1
ATOM 2168 O O . GLU A 1 276 ? -5.352 19.062 14.898 1 98.31 276 GLU A O 1
ATOM 2173 N N . ALA A 1 277 ? -4.102 20.766 15.727 1 97.75 277 ALA A N 1
ATOM 2174 C CA . ALA A 1 277 ? -4.883 20.812 16.953 1 97.75 277 ALA A CA 1
ATOM 2175 C C . ALA A 1 277 ? -6.344 21.141 16.672 1 97.75 277 ALA A C 1
ATOM 2177 O O . ALA A 1 277 ? -6.637 22.016 15.844 1 97.75 277 ALA A O 1
ATOM 2178 N N . TRP A 1 278 ? -7.156 20.391 17.297 1 95.94 278 TRP A N 1
ATOM 2179 C CA . TRP A 1 278 ? -8.578 20.5 17 1 95.94 278 TRP A CA 1
ATOM 2180 C C . TRP A 1 278 ? -9.375 20.812 18.266 1 95.94 278 TRP A C 1
ATOM 2182 O O . TRP A 1 278 ? -9.203 20.156 19.297 1 95.94 278 TRP A O 1
ATOM 2192 N N . PRO A 1 279 ? -10.312 21.859 18.266 1 94.94 279 PRO A N 1
ATOM 2193 C CA . PRO A 1 279 ? -10.609 22.703 17.109 1 94.94 279 PRO A CA 1
ATOM 2194 C C . PRO A 1 279 ? -9.555 23.781 16.875 1 94.94 279 PRO A C 1
ATOM 2196 O O . PRO A 1 279 ? -8.758 24.062 17.766 1 94.94 279 PRO A O 1
ATOM 2199 N N . PRO A 1 280 ? -9.539 24.297 15.602 1 92.75 280 PRO A N 1
ATOM 2200 C CA . PRO A 1 280 ? -8.633 25.422 15.383 1 92.75 280 PRO A CA 1
ATOM 2201 C C . PRO A 1 280 ? -8.961 26.625 16.281 1 92.75 280 PRO A C 1
ATOM 2203 O O . PRO A 1 280 ? -10.125 26.828 16.625 1 92.75 280 PRO A O 1
ATOM 2206 N N . GLU A 1 281 ? -7.906 27.344 16.609 1 86.12 281 GLU A N 1
ATOM 2207 C CA . GLU A 1 281 ? -8.102 28.516 17.469 1 86.12 281 GLU A CA 1
ATOM 2208 C C . GLU A 1 281 ? -8.891 29.594 16.75 1 86.12 281 GLU A C 1
ATOM 2210 O O . GLU A 1 281 ? -9.852 30.141 17.312 1 86.12 281 GLU A O 1
ATOM 2215 N N . LYS A 1 282 ? -8.398 29.922 15.602 1 83.19 282 LYS A N 1
ATOM 2216 C CA . LYS A 1 282 ? -9.086 30.938 14.805 1 83.19 282 LYS A CA 1
ATOM 2217 C C . LYS A 1 282 ? -10.164 30.312 13.938 1 83.19 282 LYS A C 1
ATOM 2219 O O . LYS A 1 282 ? -9.961 29.234 13.359 1 83.19 282 LYS A O 1
ATOM 2224 N N . GLU A 1 283 ? -11.242 31 13.93 1 75.75 283 GLU A N 1
ATOM 2225 C CA . GLU A 1 283 ? -12.289 30.562 13.008 1 75.75 283 GLU A CA 1
ATOM 2226 C C . GLU A 1 283 ? -11.773 30.531 11.57 1 75.75 283 GLU A C 1
ATOM 2228 O O . GLU A 1 283 ? -11.133 31.484 11.117 1 75.75 283 GLU A O 1
ATOM 2233 N N . GLY A 1 284 ? -11.977 29.391 10.984 1 76.81 284 GLY A N 1
ATOM 2234 C CA . GLY A 1 284 ? -11.508 29.266 9.617 1 76.81 284 GLY A CA 1
ATOM 2235 C C . GLY A 1 284 ? -10.016 29 9.523 1 76.81 284 GLY A C 1
ATOM 2236 O O . GLY A 1 284 ? -9.461 28.922 8.422 1 76.81 284 GLY A O 1
ATOM 2237 N N . GLY A 1 285 ? -9.383 28.906 10.609 1 90.12 285 GLY A N 1
ATOM 2238 C CA . GLY A 1 285 ? -7.941 28.75 10.625 1 90.12 285 GLY A CA 1
ATOM 2239 C C . GLY A 1 285 ? -7.492 27.312 10.453 1 90.12 285 GLY A C 1
ATOM 2240 O O . GLY A 1 285 ? -6.539 26.859 11.094 1 90.12 285 GLY A O 1
ATOM 2241 N N . TYR A 1 286 ? -8.234 26.547 9.594 1 94.81 286 TYR A N 1
ATOM 2242 C CA . TYR A 1 286 ? -7.898 25.141 9.352 1 94.81 286 TYR A CA 1
ATOM 2243 C C . TYR A 1 286 ? -6.629 25.031 8.516 1 94.81 286 TYR A C 1
ATOM 2245 O O . TYR A 1 286 ? -6.582 25.484 7.375 1 94.81 286 TYR A O 1
ATOM 2253 N N . ILE A 1 287 ? -5.598 24.281 9.016 1 97.19 287 ILE A N 1
ATOM 2254 C CA . ILE A 1 287 ? -4.383 24.031 8.25 1 97.19 287 ILE A CA 1
ATOM 2255 C C . ILE A 1 287 ? -4.695 23.156 7.051 1 97.19 287 ILE A C 1
ATOM 2257 O O . ILE A 1 287 ? -3.98 23.172 6.047 1 97.19 287 ILE A O 1
ATOM 2261 N N . HIS A 1 288 ? -5.828 22.406 7.125 1 97.62 288 HIS A N 1
ATOM 2262 C CA . HIS A 1 288 ? -6.289 21.562 6.035 1 97.62 288 HIS A CA 1
ATOM 2263 C C . HIS A 1 288 ? -6.383 22.344 4.73 1 97.62 288 HIS A C 1
ATOM 2265 O O . HIS A 1 288 ? -6.035 21.828 3.664 1 97.62 288 HIS A O 1
ATOM 2271 N N . GLN A 1 289 ? -6.879 23.594 4.773 1 97.31 289 GLN A N 1
ATOM 2272 C CA . GLN A 1 289 ? -7.055 24.375 3.557 1 97.31 289 GLN A CA 1
ATOM 2273 C C . GLN A 1 289 ? -5.707 24.75 2.938 1 97.31 289 GLN A C 1
ATOM 2275 O O . GLN A 1 289 ? -5.566 24.766 1.714 1 97.31 289 GLN A O 1
ATOM 2280 N N . ASN A 1 290 ? -4.699 25.047 3.834 1 98.25 290 ASN A N 1
ATOM 2281 C CA . ASN A 1 290 ? -3.365 25.359 3.33 1 98.25 290 ASN A CA 1
ATOM 2282 C C . ASN A 1 290 ? -2.707 24.141 2.697 1 98.25 290 ASN A C 1
ATOM 2284 O O . ASN A 1 290 ? -2.312 24.172 1.529 1 98.25 290 ASN A O 1
ATOM 2288 N N . ILE A 1 291 ? -2.717 23.031 3.447 1 98.81 291 ILE A N 1
ATOM 2289 C CA . ILE A 1 291 ? -1.979 21.828 3.08 1 98.81 291 ILE A CA 1
ATOM 2290 C C . ILE A 1 291 ? -2.582 21.219 1.817 1 98.81 291 ILE A C 1
ATOM 2292 O O . ILE A 1 291 ? -1.861 20.906 0.87 1 98.81 291 ILE A O 1
ATOM 2296 N N . LEU A 1 292 ? -3.885 21.125 1.753 1 98.88 292 LEU A N 1
ATOM 2297 C CA . LEU A 1 292 ? -4.527 20.406 0.65 1 98.88 292 LEU A CA 1
ATOM 2298 C C . LEU A 1 292 ? -4.84 21.375 -0.497 1 98.88 292 LEU A C 1
ATOM 2300 O O . LEU A 1 292 ? -4.277 21.25 -1.587 1 98.88 292 LEU A O 1
ATOM 2304 N N . ALA A 1 293 ? -5.641 22.391 -0.268 1 98.81 293 ALA A N 1
ATOM 2305 C CA . ALA A 1 293 ? -6.168 23.234 -1.343 1 98.81 293 ALA A CA 1
ATOM 2306 C C . ALA A 1 293 ? -5.109 24.203 -1.856 1 98.81 293 ALA A C 1
ATOM 2308 O O . ALA A 1 293 ? -4.926 24.344 -3.066 1 98.81 293 ALA A O 1
A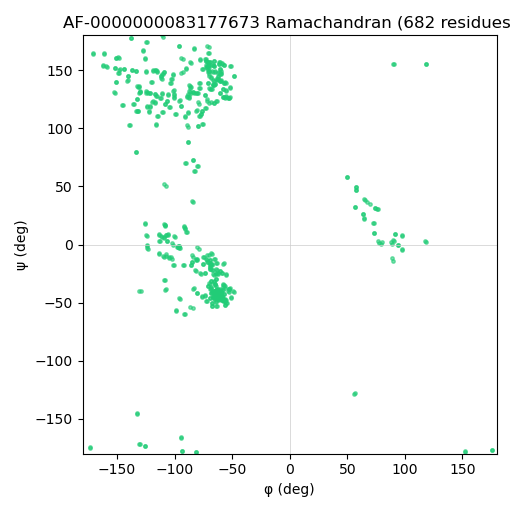TOM 2309 N N . LEU A 1 294 ? -4.387 24.828 -0.954 1 98.75 294 LEU A N 1
ATOM 2310 C CA . LEU A 1 294 ? -3.482 25.891 -1.385 1 98.75 294 LEU A CA 1
ATOM 2311 C C . LEU A 1 294 ? -2.152 25.297 -1.854 1 98.75 294 LEU A C 1
ATOM 2313 O O . LEU A 1 294 ? -1.588 25.766 -2.852 1 98.75 294 LEU A O 1
ATOM 2317 N N . TRP A 1 295 ? -1.623 24.266 -1.222 1 98.88 295 TRP A N 1
ATOM 2318 C CA . TRP A 1 295 ? -0.254 23.844 -1.496 1 98.88 295 TRP A CA 1
ATOM 2319 C C . TRP A 1 295 ? -0.237 22.516 -2.244 1 98.88 295 TRP A C 1
ATOM 2321 O O . TRP A 1 295 ? 0.813 22.062 -2.717 1 98.88 295 TRP A O 1
ATOM 2331 N N . GLY A 1 296 ? -1.364 21.781 -2.387 1 98.88 296 GLY A N 1
ATOM 2332 C CA . GLY A 1 296 ? -1.362 20.469 -3.021 1 98.88 296 GLY A CA 1
ATOM 2333 C C . GLY A 1 296 ? -0.434 19.484 -2.344 1 98.88 296 GLY A C 1
ATOM 2334 O O . GLY A 1 296 ? 0.379 18.828 -3.006 1 98.88 296 GLY A O 1
ATOM 2335 N N . MET A 1 297 ? -0.547 19.453 -1.057 1 98.88 297 MET A N 1
ATOM 2336 C CA . MET A 1 297 ? 0.269 18.547 -0.252 1 98.88 297 MET A CA 1
ATOM 2337 C C . MET A 1 297 ? -0.593 17.469 0.395 1 98.88 297 MET A C 1
ATOM 2339 O O . MET A 1 297 ? -1.565 17.781 1.086 1 98.88 297 MET A O 1
ATOM 2343 N N . PRO A 1 298 ? -0.245 16.172 0.189 1 98.88 298 PRO A N 1
ATOM 2344 C CA . PRO A 1 298 ? -0.963 15.086 0.858 1 98.88 298 PRO A CA 1
ATOM 2345 C C . PRO A 1 298 ? -0.947 15.219 2.379 1 98.88 298 PRO A C 1
ATOM 2347 O O . PRO A 1 298 ? 0.074 15.594 2.959 1 98.88 298 PRO A O 1
ATOM 2350 N N . LEU A 1 299 ? -2.111 14.922 2.961 1 98.94 299 LEU A N 1
ATOM 2351 C CA . LEU A 1 299 ? -2.256 14.984 4.41 1 98.94 299 LEU A CA 1
ATOM 2352 C C . LEU A 1 299 ? -2.74 13.648 4.965 1 98.94 299 LEU A C 1
ATOM 2354 O O . LEU A 1 299 ? -3.805 13.164 4.582 1 98.94 299 LEU A O 1
ATOM 2358 N N . GLY A 1 300 ? -1.893 13.047 5.84 1 98.94 300 GLY A N 1
ATOM 2359 C CA . GLY A 1 300 ? -2.25 11.781 6.461 1 98.94 300 GLY A CA 1
ATOM 2360 C C . GLY A 1 300 ? -2.709 11.93 7.898 1 98.94 300 GLY A C 1
ATOM 2361 O O . GLY A 1 300 ? -2.162 12.742 8.648 1 98.94 300 GLY A O 1
ATOM 2362 N N . GLU A 1 301 ? -3.686 11.141 8.281 1 98.88 301 GLU A N 1
ATOM 2363 C CA . GLU A 1 301 ? -4.199 11.133 9.648 1 98.88 301 GLU A CA 1
ATOM 2364 C C . GLU A 1 301 ? -4.43 9.711 10.148 1 98.88 301 GLU A C 1
ATOM 2366 O O . GLU A 1 301 ? -4.648 8.797 9.344 1 98.88 301 GLU A O 1
ATOM 2371 N N . MET A 1 302 ? -4.281 9.523 11.484 1 98.81 302 MET A N 1
ATOM 2372 C CA . MET A 1 302 ? -4.508 8.266 12.188 1 98.81 302 MET A CA 1
ATOM 2373 C C . MET A 1 302 ? -3.502 7.207 11.742 1 98.81 302 MET A C 1
ATOM 2375 O O . MET A 1 302 ? -3.863 6.043 11.555 1 98.81 302 MET A O 1
ATOM 2379 N N . TRP A 1 303 ? -2.283 7.633 11.531 1 98.94 303 TRP A N 1
ATOM 2380 C CA . TRP A 1 303 ? -1.232 6.676 11.203 1 98.94 303 TRP A CA 1
ATOM 2381 C C . TRP A 1 303 ? -0.742 5.949 12.445 1 98.94 303 TRP A C 1
ATOM 2383 O O . TRP A 1 303 ? -0.583 6.562 13.508 1 98.94 303 TRP A O 1
ATOM 2393 N N . ASP A 1 304 ? -0.499 4.672 12.367 1 98.94 304 ASP A N 1
ATOM 2394 C CA . ASP A 1 304 ? 0.097 3.91 13.461 1 98.94 304 ASP A CA 1
ATOM 2395 C C . ASP A 1 304 ? 1.611 4.102 13.5 1 98.94 304 ASP A C 1
ATOM 2397 O O . ASP A 1 304 ? 2.348 3.422 12.789 1 98.94 304 ASP A O 1
ATOM 2401 N N . LEU A 1 305 ? 2.074 4.941 14.414 1 98.94 305 LEU A N 1
ATOM 2402 C CA . LEU A 1 305 ? 3.492 5.281 14.453 1 98.94 305 LEU A CA 1
ATOM 2403 C C . LEU A 1 305 ? 4.164 4.656 15.672 1 98.94 305 LEU A C 1
ATOM 2405 O O . LEU A 1 305 ? 5.348 4.898 15.922 1 98.94 305 LEU A O 1
ATOM 2409 N N . GLU A 1 306 ? 3.436 3.818 16.422 1 98.88 306 GLU A N 1
ATOM 2410 C CA . GLU A 1 306 ? 3.916 3.301 17.703 1 98.88 306 GLU A CA 1
ATOM 2411 C C . GLU A 1 306 ? 5.156 2.432 17.516 1 98.88 306 GLU A C 1
ATOM 2413 O O . GLU A 1 306 ? 6.207 2.705 18.094 1 98.88 306 GLU A O 1
ATOM 2418 N N . GLY A 1 307 ? 5.059 1.463 16.641 1 98.81 307 GLY A N 1
ATOM 2419 C CA . GLY A 1 307 ? 6.16 0.53 16.453 1 98.81 307 GLY A CA 1
ATOM 2420 C C . GLY A 1 307 ? 7.41 1.182 15.891 1 98.81 307 GLY A C 1
ATOM 2421 O O . GLY A 1 307 ? 8.516 0.955 16.391 1 98.81 307 GLY A O 1
ATOM 2422 N N . VAL A 1 308 ? 7.277 1.972 14.875 1 98.88 308 VAL A N 1
ATOM 2423 C CA . VAL A 1 308 ? 8.438 2.572 14.219 1 98.88 308 VAL A CA 1
ATOM 2424 C C . VAL A 1 308 ? 9.086 3.596 15.148 1 98.88 308 VAL A C 1
ATOM 2426 O O . VAL A 1 308 ? 10.312 3.713 15.188 1 98.88 308 VAL A O 1
ATOM 2429 N N . ALA A 1 309 ? 8.266 4.336 15.875 1 98.94 309 ALA A N 1
ATOM 2430 C CA . ALA A 1 309 ? 8.82 5.309 16.812 1 98.94 309 ALA A CA 1
ATOM 2431 C C . ALA A 1 309 ? 9.672 4.621 17.875 1 98.94 309 ALA A C 1
ATOM 2433 O O . ALA A 1 309 ? 10.766 5.086 18.203 1 98.94 309 ALA A O 1
ATOM 2434 N N . ARG A 1 310 ? 9.133 3.572 18.453 1 98.81 310 ARG A N 1
ATOM 2435 C CA . ARG A 1 310 ? 9.883 2.818 19.438 1 98.81 310 ARG A CA 1
ATOM 2436 C C . ARG A 1 310 ? 11.219 2.338 18.875 1 98.81 310 ARG A C 1
ATOM 2438 O O . ARG A 1 310 ? 12.258 2.467 19.531 1 98.81 310 ARG A O 1
ATOM 2445 N N . ARG A 1 311 ? 11.195 1.767 17.688 1 98.88 311 ARG A N 1
ATOM 2446 C CA . ARG A 1 311 ? 12.414 1.243 17.078 1 98.88 311 ARG A CA 1
ATOM 2447 C C . ARG A 1 311 ? 13.414 2.365 16.797 1 98.88 311 ARG A C 1
ATOM 2449 O O . ARG A 1 311 ? 14.617 2.203 17 1 98.88 311 ARG A O 1
ATOM 2456 N N . CYS A 1 312 ? 12.93 3.461 16.281 1 98.88 312 CYS A N 1
ATOM 2457 C CA . CYS A 1 312 ? 13.773 4.625 16.016 1 98.88 312 CYS A CA 1
ATOM 2458 C C . CYS A 1 312 ? 14.477 5.086 17.297 1 98.88 312 CYS A C 1
ATOM 2460 O O . CYS A 1 312 ? 15.664 5.422 17.266 1 98.88 312 CYS A O 1
ATOM 2462 N N . ARG A 1 313 ? 13.758 5.109 18.406 1 98.62 313 ARG A N 1
ATOM 2463 C CA . ARG A 1 313 ? 14.359 5.48 19.688 1 98.62 313 ARG A CA 1
ATOM 2464 C C . ARG A 1 313 ? 15.484 4.52 20.062 1 98.62 313 ARG A C 1
ATOM 2466 O O . ARG A 1 313 ? 16.547 4.949 20.516 1 98.62 313 ARG A O 1
ATOM 2473 N N . GLU A 1 314 ? 15.211 3.27 19.812 1 98.62 314 GLU A N 1
ATOM 2474 C CA . GLU A 1 314 ? 16.188 2.246 20.172 1 98.62 314 GLU A CA 1
ATOM 2475 C C . GLU A 1 314 ? 17.469 2.404 19.375 1 98.62 314 GLU A C 1
ATOM 2477 O O . GLU A 1 314 ? 18.562 2.205 19.906 1 98.62 314 GLU A O 1
ATOM 2482 N N . ILE A 1 315 ? 17.391 2.809 18.141 1 98.31 315 ILE A N 1
ATOM 2483 C CA . ILE A 1 315 ? 18.578 2.801 17.297 1 98.31 315 ILE A CA 1
ATOM 2484 C C . ILE A 1 315 ? 19.094 4.227 17.125 1 98.31 315 ILE A C 1
ATOM 2486 O O . ILE A 1 315 ? 20.156 4.445 16.516 1 98.31 315 ILE A O 1
ATOM 2490 N N . GLY A 1 316 ? 18.344 5.242 17.531 1 98.25 316 GLY A N 1
ATOM 2491 C CA . GLY A 1 316 ? 18.75 6.633 17.453 1 98.25 316 GLY A CA 1
ATOM 2492 C C . GLY A 1 316 ? 18.719 7.184 16.047 1 98.25 316 GLY A C 1
ATOM 2493 O O . GLY A 1 316 ? 19.609 7.941 15.648 1 98.25 316 GLY A O 1
ATOM 2494 N N . ARG A 1 317 ? 17.844 6.711 15.234 1 98.69 317 ARG A N 1
ATOM 2495 C CA . ARG A 1 317 ? 17.656 7.176 13.867 1 98.69 317 ARG A CA 1
ATOM 2496 C C . ARG A 1 317 ? 16.188 7.469 13.578 1 98.69 317 ARG A C 1
ATOM 2498 O O . ARG A 1 317 ? 15.32 6.656 13.891 1 98.69 317 ARG A O 1
ATOM 2505 N N . TRP A 1 318 ? 15.938 8.586 12.93 1 98.88 318 TRP A N 1
ATOM 2506 C CA . TRP A 1 318 ? 14.562 9.07 12.875 1 98.88 318 TRP A CA 1
ATOM 2507 C C . TRP A 1 318 ? 14.109 9.273 11.438 1 98.88 318 TRP A C 1
ATOM 2509 O O . TRP A 1 318 ? 13.086 9.914 11.188 1 98.88 318 TRP A O 1
ATOM 2519 N N . THR A 1 319 ? 14.938 8.844 10.484 1 98.88 319 THR A N 1
ATOM 2520 C CA . THR A 1 319 ? 14.562 8.812 9.078 1 98.88 319 THR A CA 1
ATOM 2521 C C . THR A 1 319 ? 14.547 7.383 8.547 1 98.88 319 THR A C 1
ATOM 2523 O O . THR A 1 319 ? 15.242 6.512 9.078 1 98.88 319 THR A O 1
ATOM 2526 N N . PHE A 1 320 ? 13.758 7.129 7.629 1 98.94 320 PHE A N 1
ATOM 2527 C CA . PHE A 1 320 ? 13.633 5.809 7.02 1 98.94 320 PHE A CA 1
ATOM 2528 C C . PHE A 1 320 ? 12.945 5.898 5.664 1 98.94 320 PHE A C 1
ATOM 2530 O O . PHE A 1 320 ? 12.438 6.957 5.289 1 98.94 320 PHE A O 1
ATOM 2537 N N . PHE A 1 321 ? 13.039 4.887 4.871 1 98.94 321 PHE A N 1
ATOM 2538 C CA . PHE A 1 321 ? 12.344 4.789 3.594 1 98.94 321 PHE A CA 1
ATOM 2539 C C . PHE A 1 321 ? 10.859 4.527 3.805 1 98.94 321 PHE A C 1
ATOM 2541 O O . PHE A 1 321 ? 10.477 3.688 4.625 1 98.94 321 PHE A O 1
ATOM 2548 N N . LEU A 1 322 ? 10.023 5.273 3.225 1 99 322 LEU A N 1
ATOM 2549 C CA . LEU A 1 322 ? 8.578 5.129 3.348 1 99 322 LEU A CA 1
ATOM 2550 C C . LEU A 1 322 ? 7.934 4.902 1.982 1 99 322 LEU A C 1
ATOM 2552 O O . LEU A 1 322 ? 8.266 5.59 1.015 1 99 322 LEU A O 1
ATOM 2556 N N . THR A 1 323 ? 7.105 3.918 1.879 1 98.94 323 THR A N 1
ATOM 2557 C CA . THR A 1 323 ? 6.262 3.701 0.71 1 98.94 323 THR A CA 1
ATOM 2558 C C . THR A 1 323 ? 4.785 3.756 1.094 1 98.94 323 THR A C 1
ATOM 2560 O O . THR A 1 323 ? 4.426 3.473 2.238 1 98.94 323 THR A O 1
ATOM 2563 N N . SER 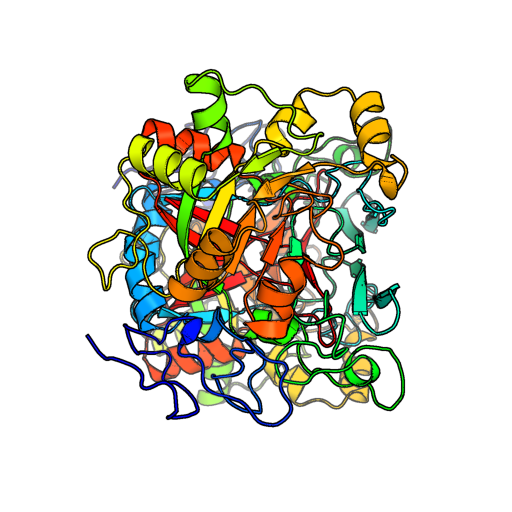A 1 324 ? 3.984 4.156 0.257 1 98.94 324 SER A N 1
ATOM 2564 C CA . SER A 1 324 ? 2.533 4.168 0.417 1 98.94 324 SER A CA 1
ATOM 2565 C C . SER A 1 324 ? 1.83 3.857 -0.901 1 98.94 324 SER A C 1
ATOM 2567 O O . SER A 1 324 ? 2.389 4.086 -1.977 1 98.94 324 SER A O 1
ATOM 2569 N N . ALA A 1 325 ? 0.679 3.277 -0.8 1 98.81 325 ALA A N 1
ATOM 2570 C CA . ALA A 1 325 ? -0.064 2.852 -1.983 1 98.81 325 ALA A CA 1
ATOM 2571 C C . ALA A 1 325 ? -1.527 3.271 -1.893 1 98.81 325 ALA A C 1
ATOM 2573 O O . ALA A 1 325 ? -2.404 2.443 -1.637 1 98.81 325 ALA A O 1
ATOM 2574 N N . PRO A 1 326 ? -1.819 4.543 -2.189 1 98.69 326 PRO A N 1
ATOM 2575 C CA . PRO A 1 326 ? -3.225 4.957 -2.199 1 98.69 326 PRO A CA 1
ATOM 2576 C C . PRO A 1 326 ? -4.07 4.152 -3.184 1 98.69 326 PRO A C 1
ATOM 2578 O O . PRO A 1 326 ? -3.543 3.619 -4.164 1 98.69 326 PRO A O 1
ATOM 2581 N N . ALA A 1 327 ? -5.344 4.129 -2.873 1 98.38 327 ALA A N 1
ATOM 2582 C CA . ALA A 1 327 ? -6.262 3.348 -3.697 1 98.38 327 ALA A CA 1
ATOM 2583 C C . ALA A 1 327 ? -6.383 3.941 -5.098 1 98.38 327 ALA A C 1
ATOM 2585 O O . ALA A 1 327 ? -6.43 5.164 -5.258 1 98.38 327 ALA A O 1
ATOM 2586 N N . ASN A 1 328 ? -6.379 3.082 -6.098 1 98.75 328 ASN A N 1
ATOM 2587 C CA . ASN A 1 328 ? -6.559 3.502 -7.484 1 98.75 328 ASN A CA 1
ATOM 2588 C C . ASN A 1 328 ? -8.039 3.646 -7.84 1 98.75 328 ASN A C 1
ATOM 2590 O O . ASN A 1 328 ? -8.57 2.861 -8.625 1 98.75 328 ASN A O 1
ATOM 2594 N N . VAL A 1 329 ? -8.641 4.672 -7.32 1 98.81 329 VAL A N 1
ATOM 2595 C CA . VAL A 1 329 ? -10.07 4.891 -7.504 1 98.81 329 VAL A CA 1
ATOM 2596 C C . VAL A 1 329 ? -10.297 6.16 -8.32 1 98.81 329 VAL A C 1
ATOM 2598 O O . VAL A 1 329 ? -10.078 7.27 -7.828 1 98.81 329 VAL A O 1
ATOM 2601 N N . VAL A 1 330 ? -10.766 6.035 -9.531 1 98.25 330 VAL A N 1
ATOM 2602 C CA . VAL A 1 330 ? -11.094 7.16 -10.391 1 98.25 330 VAL A CA 1
ATOM 2603 C C . VAL A 1 330 ? -12.266 7.941 -9.797 1 98.25 330 VAL A C 1
ATOM 2605 O O . VAL A 1 330 ? -13.312 7.363 -9.484 1 98.25 330 VAL A O 1
ATOM 2608 N N . GLY A 1 331 ? -12.016 9.195 -9.562 1 98.44 331 GLY A N 1
ATOM 2609 C CA . GLY A 1 331 ? -13.023 10.039 -8.945 1 98.44 331 GLY A CA 1
ATOM 2610 C C . GLY A 1 331 ? -12.945 10.047 -7.43 1 98.44 331 GLY A C 1
ATOM 2611 O O . GLY A 1 331 ? -13.742 10.719 -6.766 1 98.44 331 GLY A O 1
ATOM 2612 N N . GLY A 1 332 ? -11.984 9.391 -6.863 1 98.75 332 GLY A N 1
ATOM 2613 C CA . GLY A 1 332 ? -11.891 9.211 -5.422 1 98.75 332 GLY A CA 1
ATOM 2614 C C . GLY A 1 332 ? -11.539 10.492 -4.684 1 98.75 332 GLY A C 1
ATOM 2615 O O . GLY A 1 332 ? -10.82 11.344 -5.219 1 98.75 332 GLY A O 1
ATOM 2616 N N . VAL A 1 333 ? -11.922 10.594 -3.424 1 98.81 333 VAL A N 1
ATOM 2617 C CA . VAL A 1 333 ? -11.68 11.742 -2.562 1 98.81 333 VAL A CA 1
ATOM 2618 C C . VAL A 1 333 ? -10.469 11.477 -1.672 1 98.81 333 VAL A C 1
ATOM 2620 O O . VAL A 1 333 ? -9.539 12.281 -1.616 1 98.81 333 VAL A O 1
ATOM 2623 N N . GLY A 1 334 ? -10.508 10.445 -0.938 1 98.5 334 GLY A N 1
ATOM 2624 C CA . GLY A 1 334 ? -9.43 10.023 -0.056 1 98.5 334 GLY A CA 1
ATOM 2625 C C . GLY A 1 334 ? -9.078 8.555 -0.212 1 98.5 334 GLY A C 1
ATOM 2626 O O . GLY A 1 334 ? -9.477 7.91 -1.185 1 98.5 334 GLY A O 1
ATOM 2627 N N . SER A 1 335 ? -8.219 8.102 0.695 1 98.62 335 SER A N 1
ATOM 2628 C CA . SER A 1 335 ? -7.754 6.723 0.637 1 98.62 335 SER A CA 1
ATOM 2629 C C . SER A 1 335 ? -7.145 6.289 1.966 1 98.62 335 SER A C 1
ATOM 2631 O O . SER A 1 335 ? -6.637 7.121 2.723 1 98.62 335 SER A O 1
ATOM 2633 N N . HIS A 1 336 ? -7.203 4.961 2.189 1 98.5 336 HIS A N 1
ATOM 2634 C CA . HIS A 1 336 ? -6.277 4.418 3.178 1 98.5 336 HIS A CA 1
ATOM 2635 C C . HIS A 1 336 ? -4.828 4.668 2.773 1 98.5 336 HIS A C 1
ATOM 2637 O O . HIS A 1 336 ? -4.52 4.766 1.582 1 98.5 336 HIS A O 1
ATOM 2643 N N . ALA A 1 337 ? -3.975 4.781 3.729 1 98.75 337 ALA A N 1
ATOM 2644 C CA . ALA A 1 337 ? -2.588 5.141 3.447 1 98.75 337 ALA A CA 1
ATOM 2645 C C . ALA A 1 337 ? -1.834 3.971 2.818 1 98.75 337 ALA A C 1
ATOM 2647 O O . ALA A 1 337 ? -1.093 4.152 1.85 1 98.75 337 ALA A O 1
ATOM 2648 N N . ASN A 1 338 ? -2.09 2.727 3.441 1 98.75 338 ASN A N 1
ATOM 2649 C CA . ASN A 1 338 ? -1.319 1.571 2.996 1 98.75 338 ASN A CA 1
ATOM 2650 C C . ASN A 1 338 ? 0.177 1.872 2.965 1 98.75 338 ASN A C 1
ATOM 2652 O O . ASN A 1 338 ? 0.834 1.671 1.942 1 98.75 338 ASN A O 1
ATOM 2656 N N . ALA A 1 339 ? 0.688 2.258 4.102 1 98.94 339 ALA A N 1
ATOM 2657 C CA . ALA A 1 339 ? 2.051 2.781 4.18 1 98.94 339 ALA A CA 1
ATOM 2658 C C . ALA A 1 339 ? 2.961 1.827 4.949 1 98.94 339 ALA A C 1
ATOM 2660 O O . ALA A 1 339 ? 2.52 1.159 5.887 1 98.94 339 ALA A O 1
ATOM 2661 N N . THR A 1 340 ? 4.184 1.726 4.566 1 98.94 340 THR A N 1
ATOM 2662 C CA . THR A 1 340 ? 5.203 0.897 5.203 1 98.94 340 THR A CA 1
ATOM 2663 C C . THR A 1 340 ? 6.492 1.687 5.41 1 98.94 340 THR A C 1
ATOM 2665 O O . THR A 1 340 ? 6.977 2.348 4.488 1 98.94 340 THR A O 1
ATOM 2668 N N . ALA A 1 341 ? 6.957 1.72 6.609 1 98.94 341 ALA A N 1
ATOM 2669 C CA . ALA A 1 341 ? 8.305 2.199 6.902 1 98.94 341 ALA A CA 1
ATOM 2670 C C . ALA A 1 341 ? 9.328 1.071 6.785 1 98.94 341 ALA A C 1
ATOM 2672 O O . ALA A 1 341 ? 9.094 -0.038 7.273 1 98.94 341 ALA A O 1
ATOM 2673 N N . ILE A 1 342 ? 10.352 1.302 6.137 1 98.94 342 ILE A N 1
ATOM 2674 C CA . ILE A 1 342 ? 11.445 0.347 6.027 1 98.94 342 ILE A CA 1
ATOM 2675 C C . ILE A 1 342 ? 12.734 0.983 6.535 1 98.94 342 ILE A C 1
ATOM 2677 O O . ILE A 1 342 ? 13.234 1.951 5.949 1 98.94 342 ILE A O 1
ATOM 2681 N N . LEU A 1 343 ? 13.297 0.483 7.605 1 98.81 343 LEU A N 1
ATOM 2682 C CA . LEU A 1 343 ? 14.461 1.051 8.266 1 98.81 343 LEU A CA 1
ATOM 2683 C C . LEU A 1 343 ? 15.75 0.552 7.621 1 98.81 343 LEU A C 1
ATOM 2685 O O . LEU A 1 343 ? 15.891 -0.642 7.348 1 98.81 343 LEU A O 1
ATOM 2689 N N . MET B 1 1 ? 26.891 -19.516 2.695 1 79.56 1 MET B N 1
ATOM 2690 C CA . MET B 1 1 ? 25.609 -20.141 2.41 1 79.56 1 MET B CA 1
ATOM 2691 C C . MET B 1 1 ? 25.219 -21.125 3.508 1 79.56 1 MET B C 1
ATOM 2693 O O . MET B 1 1 ? 26.031 -21.938 3.93 1 79.56 1 MET B O 1
ATOM 2697 N N . THR B 1 2 ? 24.094 -20.891 4.117 1 90.88 2 THR B N 1
ATOM 2698 C CA . THR B 1 2 ? 23.562 -21.781 5.137 1 90.88 2 THR B CA 1
ATOM 2699 C C . THR B 1 2 ? 22.469 -22.672 4.555 1 90.88 2 THR B C 1
ATOM 2701 O O . THR B 1 2 ? 21.641 -22.219 3.75 1 90.88 2 THR B O 1
ATOM 2704 N N . THR B 1 3 ? 22.594 -24.016 4.883 1 95.81 3 THR B N 1
ATOM 2705 C CA . THR B 1 3 ? 21.672 -25 4.34 1 95.81 3 THR B CA 1
ATOM 2706 C C . THR B 1 3 ? 20.688 -25.469 5.414 1 95.81 3 THR B C 1
ATOM 2708 O O . THR B 1 3 ? 21.109 -25.875 6.504 1 95.81 3 THR B O 1
ATOM 2711 N N . GLN B 1 4 ? 19.438 -25.438 5.129 1 97.25 4 GLN B N 1
ATOM 2712 C CA . GLN B 1 4 ? 18.391 -25.922 6.027 1 97.25 4 GLN B CA 1
ATOM 2713 C C . GLN B 1 4 ? 18.203 -27.438 5.875 1 97.25 4 GLN B C 1
ATOM 2715 O O . GLN B 1 4 ? 18.062 -27.938 4.758 1 97.25 4 GLN B O 1
ATOM 2720 N N . LEU B 1 5 ? 18.172 -28.156 6.984 1 97.44 5 LEU B N 1
ATOM 2721 C CA . LEU B 1 5 ? 17.875 -29.594 6.977 1 97.44 5 LEU B CA 1
ATOM 2722 C C . LEU B 1 5 ? 16.375 -29.828 7.031 1 97.44 5 LEU B C 1
ATOM 2724 O O . LEU B 1 5 ? 15.672 -29.219 7.832 1 97.44 5 LEU B O 1
ATOM 2728 N N . PRO B 1 6 ? 15.906 -30.719 6.242 1 97 6 PRO B N 1
ATOM 2729 C CA . PRO B 1 6 ? 14.461 -30.906 6.086 1 97 6 PRO B CA 1
ATOM 2730 C C . PRO B 1 6 ? 13.75 -31.188 7.41 1 97 6 PRO B C 1
ATOM 2732 O O . PRO B 1 6 ? 12.695 -30.609 7.68 1 97 6 PRO B O 1
ATOM 2735 N N . ASP B 1 7 ? 14.352 -31.938 8.32 1 96.44 7 ASP B N 1
ATOM 2736 C CA . ASP B 1 7 ? 13.617 -32.438 9.484 1 96.44 7 ASP B CA 1
ATOM 2737 C C . ASP B 1 7 ? 13.852 -31.531 10.703 1 96.44 7 ASP B C 1
ATOM 2739 O O . ASP B 1 7 ? 13.289 -31.781 11.766 1 96.44 7 ASP B O 1
ATOM 2743 N N . ASN B 1 8 ? 14.648 -30.516 10.57 1 96.94 8 ASN B N 1
ATOM 2744 C CA . ASN B 1 8 ? 14.891 -29.594 11.672 1 96.94 8 ASN B CA 1
ATOM 2745 C C . ASN B 1 8 ? 13.867 -28.453 11.703 1 96.94 8 ASN B C 1
ATOM 2747 O O . ASN B 1 8 ? 14.133 -27.359 11.219 1 96.94 8 ASN B O 1
ATOM 2751 N N . LEU B 1 9 ? 12.789 -28.734 12.398 1 97 9 LEU B N 1
ATOM 2752 C CA . LEU B 1 9 ? 11.672 -27.781 12.438 1 97 9 LEU B CA 1
ATOM 2753 C C . LEU B 1 9 ? 11.672 -27 13.742 1 97 9 LEU B C 1
ATOM 2755 O O . LEU B 1 9 ? 12.031 -27.531 14.789 1 97 9 LEU B O 1
ATOM 2759 N N . PRO B 1 10 ? 11.273 -25.797 13.68 1 98.19 10 PRO B N 1
ATOM 2760 C CA . PRO B 1 10 ? 10.953 -25 12.492 1 98.19 10 PRO B CA 1
ATOM 2761 C C . PRO B 1 10 ? 12.195 -24.594 11.711 1 98.19 10 PRO B C 1
ATOM 2763 O O . PRO B 1 10 ? 13.297 -24.562 12.258 1 98.19 10 PRO B O 1
ATOM 2766 N N . TRP B 1 11 ? 12.008 -24.297 10.461 1 98.56 11 TRP B N 1
ATOM 2767 C CA . TRP B 1 11 ? 13.125 -23.891 9.609 1 98.56 11 TRP B CA 1
ATOM 2768 C C . TRP B 1 11 ? 13.586 -22.484 9.961 1 98.56 11 TRP B C 1
ATOM 2770 O O . TRP B 1 11 ? 12.812 -21.672 10.477 1 98.56 11 TRP B O 1
ATOM 2780 N N . ASP B 1 12 ? 14.836 -22.219 9.711 1 98.5 12 ASP B N 1
ATOM 2781 C CA . ASP B 1 12 ? 15.43 -20.891 9.852 1 98.5 12 ASP B CA 1
ATOM 2782 C C . ASP B 1 12 ? 15.281 -20.078 8.57 1 98.5 12 ASP B C 1
ATOM 2784 O O . ASP B 1 12 ? 15.93 -20.375 7.562 1 98.5 12 ASP B O 1
ATOM 2788 N N . PRO B 1 13 ? 14.508 -19.016 8.625 1 98.25 13 PRO B N 1
ATOM 2789 C CA . PRO B 1 13 ? 14.258 -18.25 7.398 1 98.25 13 PRO B CA 1
ATOM 2790 C C . PRO B 1 13 ? 15.516 -17.578 6.859 1 98.25 13 PRO B C 1
ATOM 2792 O O . PRO B 1 13 ? 15.523 -17.078 5.73 1 98.25 13 PRO B O 1
ATOM 2795 N N . ASN B 1 14 ? 16.547 -17.547 7.641 1 97.94 14 ASN B N 1
ATOM 2796 C CA . ASN B 1 14 ? 17.766 -16.875 7.211 1 97.94 14 ASN B CA 1
ATOM 2797 C C . ASN B 1 14 ? 18.641 -17.797 6.359 1 97.94 14 ASN B C 1
ATOM 2799 O O . ASN B 1 14 ? 19.609 -17.359 5.742 1 97.94 14 ASN B O 1
ATOM 2803 N N . CYS B 1 15 ? 18.344 -19.078 6.258 1 97.75 15 CYS B N 1
ATOM 2804 C CA . CYS B 1 15 ? 19.094 -19.984 5.395 1 97.75 15 CYS B CA 1
ATOM 2805 C C . CYS B 1 15 ? 18.984 -19.547 3.936 1 97.75 15 CYS B C 1
ATOM 2807 O O . CYS B 1 15 ? 18.078 -18.812 3.566 1 97.75 15 CYS B O 1
ATOM 2809 N N . THR B 1 16 ? 19.969 -19.969 3.16 1 95.75 16 THR B N 1
ATOM 2810 C CA . THR B 1 16 ? 20 -19.562 1.762 1 95.75 16 THR B CA 1
ATOM 2811 C C . THR B 1 16 ? 19.781 -20.75 0.838 1 95.75 16 THR B C 1
ATOM 2813 O O . THR B 1 16 ? 19.688 -20.594 -0.381 1 95.75 16 THR B O 1
ATOM 2816 N N . GLN B 1 17 ? 19.75 -21.922 1.401 1 96.62 17 GLN B N 1
ATOM 2817 C CA . GLN B 1 17 ? 19.375 -23.141 0.699 1 96.62 17 GLN B CA 1
ATOM 2818 C C . GLN B 1 17 ? 18.328 -23.938 1.491 1 96.62 17 GLN B C 1
ATOM 2820 O O . GLN B 1 17 ? 18.484 -24.125 2.701 1 96.62 17 GLN B O 1
ATOM 2825 N N . PHE B 1 18 ? 17.312 -24.312 0.837 1 98 18 PHE B N 1
ATOM 2826 C CA . PHE B 1 18 ? 16.203 -25.016 1.481 1 98 18 PHE B CA 1
ATOM 2827 C C . PHE B 1 18 ? 15.906 -26.328 0.781 1 98 18 PHE B C 1
ATOM 2829 O O . PHE B 1 18 ? 16.297 -26.531 -0.374 1 98 18 PHE B O 1
ATOM 2836 N N . PRO B 1 19 ? 15.234 -27.25 1.407 1 97.69 19 PRO B N 1
ATOM 2837 C CA . PRO B 1 19 ? 14.875 -28.547 0.813 1 97.69 19 PRO B CA 1
ATOM 2838 C C . PRO B 1 19 ? 13.969 -28.391 -0.406 1 97.69 19 PRO B C 1
ATOM 2840 O O . PRO B 1 19 ? 13.109 -27.516 -0.443 1 97.69 19 PRO B O 1
ATOM 2843 N N . SER B 1 20 ? 14.18 -29.281 -1.369 1 97.75 20 SER B N 1
ATOM 2844 C CA . SER B 1 20 ? 13.266 -29.328 -2.51 1 97.75 20 SER B CA 1
ATOM 2845 C C . SER B 1 20 ? 11.906 -29.906 -2.107 1 97.75 20 SER B C 1
ATOM 2847 O O . SER B 1 20 ? 11.75 -30.406 -0.995 1 97.75 20 SER B O 1
ATOM 2849 N N . ARG B 1 21 ? 10.992 -29.812 -2.992 1 97.94 21 ARG B N 1
ATOM 2850 C CA . ARG B 1 21 ? 9.648 -30.328 -2.764 1 97.94 21 ARG B CA 1
ATOM 2851 C C . ARG B 1 21 ? 9.688 -31.797 -2.408 1 97.94 21 ARG B C 1
ATOM 2853 O O . ARG B 1 21 ? 8.945 -32.25 -1.535 1 97.94 21 ARG B O 1
ATOM 2860 N N . LYS B 1 22 ? 10.602 -32.531 -2.998 1 96.94 22 LYS B N 1
ATOM 2861 C CA . LYS B 1 22 ? 10.711 -33.969 -2.803 1 96.94 22 LYS B CA 1
ATOM 2862 C C . LYS B 1 22 ? 11.32 -34.312 -1.44 1 96.94 22 LYS B C 1
ATOM 2864 O O . LYS B 1 22 ? 11.219 -35.438 -0.964 1 96.94 22 LYS B O 1
ATOM 2869 N N . GLU B 1 23 ? 11.922 -33.312 -0.876 1 97.75 23 GLU B N 1
ATOM 2870 C CA . GLU B 1 23 ? 12.633 -33.531 0.378 1 97.75 23 GLU B CA 1
ATOM 2871 C C . GLU B 1 23 ? 11.82 -33.031 1.569 1 97.75 23 GLU B C 1
ATOM 2873 O O . GLU B 1 23 ? 12.273 -33.094 2.713 1 97.75 23 GLU B O 1
ATOM 2878 N N . LEU B 1 24 ? 10.672 -32.531 1.341 1 98.06 24 LEU B N 1
ATOM 2879 C CA . LEU B 1 24 ? 9.875 -31.969 2.422 1 98.06 24 LEU B CA 1
ATOM 2880 C C . LEU B 1 24 ? 9.648 -33 3.525 1 98.06 24 LEU B C 1
ATOM 2882 O O . LEU B 1 24 ? 9.422 -34.188 3.246 1 98.06 24 LEU B O 1
ATOM 2886 N N . PRO B 1 25 ? 9.727 -32.562 4.734 1 96.94 25 PRO B N 1
ATOM 2887 C CA . PRO B 1 25 ? 9.414 -33.5 5.82 1 96.94 25 PRO B CA 1
ATOM 2888 C C . PRO B 1 25 ? 7.93 -33.844 5.898 1 96.94 25 PRO B C 1
ATOM 2890 O O . PRO B 1 25 ? 7.09 -33.062 5.43 1 96.94 25 PRO B O 1
ATOM 2893 N N . LYS B 1 26 ? 7.66 -34.969 6.48 1 95.25 26 LYS B N 1
ATOM 2894 C CA . LYS B 1 26 ? 6.273 -35.312 6.816 1 95.25 26 LYS B CA 1
ATOM 2895 C C . LYS B 1 26 ? 5.836 -34.594 8.086 1 95.25 26 LYS B C 1
ATOM 2897 O O . LYS B 1 26 ? 6.477 -34.719 9.133 1 95.25 26 LYS B O 1
ATOM 2902 N N . ILE B 1 27 ? 4.855 -33.844 7.957 1 96.44 27 ILE B N 1
ATOM 2903 C CA . ILE B 1 27 ? 4.336 -33.094 9.094 1 96.44 27 ILE B CA 1
ATOM 2904 C C . ILE B 1 27 ? 3.061 -33.75 9.609 1 96.44 27 ILE B C 1
ATOM 2906 O O . ILE B 1 27 ? 2.078 -33.875 8.875 1 96.44 27 ILE B O 1
ATOM 2910 N N . PRO B 1 28 ? 3.029 -34.219 10.859 1 94.75 28 PRO B N 1
ATOM 2911 C CA . PRO B 1 28 ? 1.824 -34.844 11.406 1 94.75 28 PRO B CA 1
ATOM 2912 C C . PRO B 1 28 ? 0.579 -33.969 11.25 1 94.75 28 PRO B C 1
ATOM 2914 O O . PRO B 1 28 ? 0.593 -32.812 11.625 1 94.75 28 PRO B O 1
ATOM 2917 N N . GLY B 1 29 ? -0.431 -34.562 10.648 1 95.25 29 GLY B N 1
ATOM 2918 C CA . GLY B 1 29 ? -1.702 -33.875 10.531 1 95.25 29 GLY B CA 1
ATOM 2919 C C . GLY B 1 29 ? -1.81 -33.031 9.273 1 95.25 29 GLY B C 1
ATOM 2920 O O . GLY B 1 29 ? -2.893 -32.531 8.93 1 95.25 29 GLY B O 1
ATOM 2921 N N . ALA B 1 30 ? -0.724 -32.844 8.609 1 97.75 30 ALA B N 1
ATOM 2922 C CA . ALA B 1 30 ? -0.731 -32.062 7.375 1 97.75 30 ALA B CA 1
ATOM 2923 C C . ALA B 1 30 ? -0.883 -32.938 6.156 1 97.75 30 ALA B C 1
ATOM 2925 O O . ALA B 1 30 ? -0.478 -34.125 6.184 1 97.75 30 ALA B O 1
ATOM 2926 N N . PRO B 1 31 ? -1.538 -32.438 5.121 1 97.56 31 PRO B N 1
ATOM 2927 C CA . PRO B 1 31 ? -1.572 -33.219 3.879 1 97.56 31 PRO B CA 1
ATOM 2928 C C . PRO B 1 31 ? -0.182 -33.438 3.297 1 97.56 31 PRO B C 1
ATOM 2930 O O . PRO B 1 31 ? 0.75 -32.688 3.574 1 97.56 31 PRO B O 1
ATOM 2933 N N . GLU B 1 32 ? -0.12 -34.531 2.516 1 95.62 32 GLU B N 1
ATOM 2934 C CA . GLU B 1 32 ? 1.13 -34.781 1.807 1 95.62 32 GLU B CA 1
ATOM 2935 C C . GLU B 1 32 ? 1.542 -33.594 0.951 1 95.62 32 GLU B C 1
ATOM 2937 O O . GLU B 1 32 ? 0.706 -33 0.279 1 95.62 32 GLU B O 1
ATOM 2942 N N . GLY B 1 33 ? 2.795 -33.219 1.061 1 96.19 33 GLY B N 1
ATOM 2943 C CA . GLY B 1 33 ? 3.307 -32.125 0.251 1 96.19 33 GLY B CA 1
ATOM 2944 C C . GLY B 1 33 ? 3.244 -30.766 0.954 1 96.19 33 GLY B C 1
ATOM 2945 O O . GLY B 1 33 ? 3.688 -29.766 0.409 1 96.19 33 GLY B O 1
ATOM 2946 N N . ALA B 1 34 ? 2.73 -30.781 2.197 1 98.38 34 ALA B N 1
ATOM 2947 C CA . ALA B 1 34 ? 2.641 -29.531 2.951 1 98.38 34 ALA B CA 1
ATOM 2948 C C . ALA B 1 34 ? 4.023 -29.047 3.361 1 98.38 34 ALA B C 1
ATOM 2950 O O . ALA B 1 34 ? 4.887 -29.828 3.746 1 98.38 34 ALA B O 1
ATOM 2951 N N . ALA B 1 35 ? 4.277 -27.797 3.184 1 98.56 35 ALA B N 1
ATOM 2952 C CA . ALA B 1 35 ? 5.488 -27.125 3.65 1 98.56 35 ALA B CA 1
ATOM 2953 C C . ALA B 1 35 ? 5.176 -26.188 4.812 1 98.56 35 ALA B C 1
ATOM 2955 O O . ALA B 1 35 ? 5.531 -25 4.777 1 98.56 35 ALA B O 1
ATOM 2956 N N . TRP B 1 36 ? 4.484 -26.75 5.84 1 98.56 36 TRP B N 1
ATOM 2957 C CA . TRP B 1 36 ? 4.176 -26 7.059 1 98.56 36 TRP B CA 1
ATOM 2958 C C . TRP B 1 36 ? 5.371 -25.969 8 1 98.56 36 TRP B C 1
ATOM 2960 O O . TRP B 1 36 ? 5.297 -26.484 9.125 1 98.56 36 TRP B O 1
ATOM 2970 N N . VAL B 1 37 ? 6.441 -25.281 7.613 1 98.62 37 VAL B N 1
ATOM 2971 C CA . VAL B 1 37 ? 7.77 -25.562 8.148 1 98.62 37 VAL B CA 1
ATOM 2972 C C . VAL B 1 37 ? 8.25 -24.375 8.992 1 98.62 37 VAL B C 1
ATOM 2974 O O . VAL B 1 37 ? 9.344 -24.406 9.555 1 98.62 37 VAL B O 1
ATOM 2977 N N . TRP B 1 38 ? 7.422 -23.359 9.156 1 98.5 38 TRP B N 1
ATOM 2978 C CA . TRP B 1 38 ? 7.863 -22.141 9.836 1 98.5 38 TRP B CA 1
ATOM 2979 C C . TRP B 1 38 ? 7.383 -22.109 11.281 1 98.5 38 TRP B C 1
ATOM 2981 O O . TRP B 1 38 ? 7.516 -21.094 11.961 1 98.5 38 TRP B O 1
ATOM 2991 N N . GLY B 1 39 ? 6.797 -23.188 11.742 1 97.5 39 GLY B N 1
ATOM 2992 C CA . GLY B 1 39 ? 6.309 -23.281 13.109 1 97.5 39 GLY B CA 1
ATOM 2993 C C . GLY B 1 39 ? 4.809 -23.5 13.188 1 97.5 39 GLY B C 1
ATOM 2994 O O . GLY B 1 39 ? 4.066 -23.094 12.297 1 97.5 39 GLY B O 1
ATOM 2995 N N . LYS B 1 40 ? 4.324 -24.078 14.281 1 95.75 40 LYS B N 1
ATOM 2996 C CA . LYS B 1 40 ? 2.93 -24.484 14.453 1 95.75 40 LYS B CA 1
ATOM 2997 C C . LYS B 1 40 ? 2.014 -23.266 14.555 1 95.75 40 LYS B C 1
ATOM 2999 O O . LYS B 1 40 ? 0.821 -23.359 14.258 1 95.75 40 LYS B O 1
ATOM 3004 N N . ASP B 1 41 ? 2.605 -22.094 14.922 1 97.06 41 ASP B N 1
ATOM 3005 C CA . ASP B 1 41 ? 1.792 -20.906 15.109 1 97.06 41 ASP B CA 1
ATOM 3006 C C . ASP B 1 41 ? 1.996 -19.906 13.969 1 97.06 41 ASP B C 1
ATOM 3008 O O . ASP B 1 41 ? 1.544 -18.766 14.047 1 97.06 41 ASP B O 1
ATOM 3012 N N . ASP B 1 42 ? 2.717 -20.375 12.961 1 98.62 42 ASP B N 1
ATOM 3013 C CA . ASP B 1 42 ? 3.023 -19.469 11.859 1 98.62 42 ASP B CA 1
ATOM 3014 C C . ASP B 1 42 ? 1.754 -19.062 11.117 1 98.62 42 ASP B C 1
ATOM 3016 O O . ASP B 1 42 ? 0.882 -19.891 10.859 1 98.62 42 ASP B O 1
ATOM 3020 N N . GLN B 1 43 ? 1.694 -17.75 10.781 1 98.69 43 GLN B N 1
ATOM 3021 C CA . GLN B 1 43 ? 0.518 -17.219 10.094 1 98.69 43 GLN B CA 1
ATOM 3022 C C . GLN B 1 43 ? 0.9 -16.547 8.781 1 98.69 43 GLN B C 1
ATOM 3024 O O . GLN B 1 43 ? 0.033 -16.062 8.055 1 98.69 43 GLN B O 1
ATOM 3029 N N . ILE B 1 44 ? 2.215 -16.5 8.406 1 98.88 44 ILE B N 1
ATOM 3030 C CA . ILE B 1 44 ? 2.57 -15.648 7.273 1 98.88 44 ILE B CA 1
ATOM 3031 C C . ILE B 1 44 ? 3.281 -16.484 6.211 1 98.88 44 ILE B C 1
ATOM 3033 O O . ILE B 1 44 ? 3.619 -15.984 5.137 1 98.88 44 ILE B O 1
ATOM 3037 N N . GLY B 1 45 ? 3.541 -17.797 6.457 1 98.81 45 GLY B N 1
ATOM 3038 C CA . GLY B 1 45 ? 4.094 -18.688 5.449 1 98.81 45 GLY B CA 1
ATOM 3039 C C . GLY B 1 45 ? 5.402 -18.188 4.867 1 98.81 45 GLY B C 1
ATOM 3040 O O . GLY B 1 45 ? 6.332 -17.859 5.605 1 98.81 45 GLY B O 1
ATOM 3041 N N . ARG B 1 46 ? 5.449 -18.141 3.568 1 98.88 46 ARG B N 1
ATOM 3042 C CA . ARG B 1 46 ? 6.684 -17.828 2.85 1 98.88 46 ARG B CA 1
ATOM 3043 C C . ARG B 1 46 ? 7.074 -16.359 3.035 1 98.88 46 ARG B C 1
ATOM 3045 O O . ARG B 1 46 ? 8.195 -15.969 2.709 1 98.88 46 ARG B O 1
ATOM 3052 N N . LEU B 1 47 ? 6.25 -15.57 3.605 1 98.94 47 LEU B N 1
ATOM 3053 C CA . LEU B 1 47 ? 6.664 -14.203 3.926 1 98.94 47 LEU B CA 1
ATOM 3054 C C . LEU B 1 47 ? 7.734 -14.203 5.008 1 98.94 47 LEU B C 1
ATOM 3056 O O . LEU B 1 47 ? 8.422 -13.195 5.207 1 98.94 47 LEU B O 1
ATOM 3060 N N . ASN B 1 48 ? 7.875 -15.336 5.738 1 98.88 48 ASN B N 1
ATOM 3061 C CA . ASN B 1 48 ? 9 -15.469 6.652 1 98.88 48 ASN B CA 1
ATOM 3062 C C . ASN B 1 48 ? 10.336 -15.266 5.938 1 98.88 48 ASN B C 1
ATOM 3064 O O . ASN B 1 48 ? 11.328 -14.891 6.562 1 98.88 48 ASN B O 1
ATOM 3068 N N . LEU B 1 49 ? 10.375 -15.516 4.66 1 98.88 49 LEU B N 1
ATOM 3069 C CA . LEU B 1 49 ? 11.602 -15.398 3.881 1 98.88 49 LEU B CA 1
ATOM 3070 C C . LEU B 1 49 ? 11.984 -13.938 3.688 1 98.88 49 LEU B C 1
ATOM 3072 O O . LEU B 1 49 ? 13.109 -13.633 3.273 1 98.88 49 LEU B O 1
ATOM 3076 N N . LEU B 1 50 ? 11.047 -13.039 3.953 1 98.94 50 LEU B N 1
ATOM 3077 C CA . LEU B 1 50 ? 11.359 -11.617 3.869 1 98.94 50 LEU B CA 1
ATOM 3078 C C . LEU B 1 50 ? 12.031 -11.125 5.148 1 98.94 50 LEU B C 1
ATOM 3080 O O . LEU B 1 50 ? 11.492 -10.266 5.848 1 98.94 50 LEU B O 1
ATOM 3084 N N . THR B 1 51 ? 13.195 -11.672 5.41 1 98.81 51 THR B N 1
ATOM 3085 C CA . THR B 1 51 ? 13.992 -11.266 6.562 1 98.81 51 THR B CA 1
ATOM 3086 C C . THR B 1 51 ? 14.531 -9.852 6.375 1 98.81 51 THR B C 1
ATOM 3088 O O . THR B 1 51 ? 14.672 -9.383 5.242 1 98.81 51 THR B O 1
ATOM 3091 N N . PRO B 1 52 ? 14.859 -9.195 7.492 1 98.69 52 PRO B N 1
ATOM 3092 C CA . PRO B 1 52 ? 15.445 -7.859 7.355 1 98.69 52 PRO B CA 1
ATOM 3093 C C . PRO B 1 52 ? 16.641 -7.836 6.414 1 98.69 52 PRO B C 1
ATOM 3095 O O . PRO B 1 52 ? 16.781 -6.922 5.598 1 98.69 52 PRO B O 1
ATOM 3098 N N . ALA B 1 53 ? 17.453 -8.836 6.434 1 98.56 53 ALA B N 1
ATOM 3099 C CA . ALA B 1 53 ? 18.641 -8.891 5.574 1 98.56 53 ALA B CA 1
ATOM 3100 C C . ALA B 1 53 ? 18.25 -8.961 4.102 1 98.56 53 ALA B C 1
ATOM 3102 O O . ALA B 1 53 ? 18.859 -8.289 3.262 1 98.56 53 ALA B O 1
ATOM 3103 N N . ARG B 1 54 ? 17.219 -9.773 3.803 1 98.75 54 ARG B N 1
ATOM 3104 C CA . ARG B 1 54 ? 16.797 -9.906 2.414 1 98.75 54 ARG B CA 1
ATOM 3105 C C . ARG B 1 54 ? 16.109 -8.641 1.919 1 98.75 54 ARG B C 1
ATOM 3107 O O . ARG B 1 54 ? 16.281 -8.258 0.758 1 98.75 54 ARG B O 1
ATOM 3114 N N . VAL B 1 55 ? 15.367 -7.996 2.801 1 98.94 55 VAL B N 1
ATOM 3115 C CA . VAL B 1 55 ? 14.719 -6.738 2.449 1 98.94 55 VAL B CA 1
ATOM 3116 C C . VAL B 1 55 ? 15.773 -5.672 2.162 1 98.94 55 VAL B C 1
ATOM 3118 O O . VAL B 1 55 ? 15.68 -4.953 1.166 1 98.94 55 VAL B O 1
ATOM 3121 N N . LYS B 1 56 ? 16.781 -5.578 3.006 1 98.81 56 LYS B N 1
ATOM 3122 C CA . LYS B 1 56 ? 17.859 -4.633 2.789 1 98.81 56 LYS B CA 1
ATOM 3123 C C . LYS B 1 56 ? 18.562 -4.895 1.457 1 98.81 56 LYS B C 1
ATOM 3125 O O . LYS B 1 56 ? 18.812 -3.963 0.688 1 98.81 56 LYS B O 1
ATOM 3130 N N . ALA B 1 57 ? 18.859 -6.172 1.168 1 98.56 57 ALA B N 1
ATOM 3131 C CA . ALA B 1 57 ? 19.516 -6.535 -0.086 1 98.56 57 ALA B CA 1
ATOM 3132 C C . ALA B 1 57 ? 18.641 -6.168 -1.286 1 98.56 57 ALA B C 1
ATOM 3134 O O . ALA B 1 57 ? 19.156 -5.715 -2.312 1 98.56 57 ALA B O 1
ATOM 3135 N N . ALA B 1 58 ? 17.344 -6.371 -1.131 1 98.88 58 ALA B N 1
ATOM 3136 C CA . ALA B 1 58 ? 16.406 -6.094 -2.221 1 98.88 58 ALA B CA 1
ATOM 3137 C C . ALA B 1 58 ? 16.359 -4.602 -2.539 1 98.88 58 ALA B C 1
ATOM 3139 O O . ALA B 1 58 ? 16.125 -4.215 -3.684 1 98.88 58 ALA B O 1
ATOM 3140 N N . ALA B 1 59 ? 16.562 -3.752 -1.51 1 98.69 59 ALA B N 1
ATOM 3141 C CA . ALA B 1 59 ? 16.531 -2.305 -1.708 1 98.69 59 ALA B CA 1
ATOM 3142 C C . ALA B 1 59 ? 17.594 -1.856 -2.701 1 98.69 59 ALA B C 1
ATOM 3144 O O . ALA B 1 59 ? 17.453 -0.812 -3.344 1 98.69 59 ALA B O 1
ATOM 3145 N N . ALA B 1 60 ? 18.625 -2.654 -2.875 1 97.88 60 ALA B N 1
ATOM 3146 C CA . ALA B 1 60 ? 19.703 -2.334 -3.807 1 97.88 60 ALA B CA 1
ATOM 3147 C C . ALA B 1 60 ? 19.234 -2.424 -5.25 1 97.88 60 ALA B C 1
ATOM 3149 O O . ALA B 1 60 ? 19.906 -1.941 -6.168 1 97.88 60 ALA B O 1
ATOM 3150 N N . GLU B 1 61 ? 18.031 -3.031 -5.461 1 98.44 61 GLU B N 1
ATOM 3151 C CA . GLU B 1 61 ? 17.453 -3.115 -6.801 1 98.44 61 GLU B CA 1
ATOM 3152 C C . GLU B 1 61 ? 17.016 -1.741 -7.301 1 98.44 61 GLU B C 1
ATOM 3154 O O . GLU B 1 61 ? 16.766 -1.563 -8.492 1 98.44 61 GLU B O 1
ATOM 3159 N N . VAL B 1 62 ? 16.891 -0.714 -6.398 1 98.88 62 VAL B N 1
ATOM 3160 C CA . VAL B 1 62 ? 16.484 0.625 -6.82 1 98.88 62 VAL B CA 1
ATOM 3161 C C . VAL B 1 62 ? 17.672 1.318 -7.508 1 98.88 62 VAL B C 1
ATOM 3163 O O . VAL B 1 62 ? 18.578 1.818 -6.844 1 98.88 62 VAL B O 1
ATOM 3166 N N . LYS B 1 63 ? 17.578 1.36 -8.836 1 98.56 63 LYS B N 1
ATOM 3167 C CA . LYS B 1 63 ? 18.688 1.922 -9.617 1 98.56 63 LYS B CA 1
ATOM 3168 C C . LYS B 1 63 ? 18.312 3.283 -10.195 1 98.56 63 LYS B C 1
ATOM 3170 O O . LYS B 1 63 ? 19.125 4.207 -10.203 1 98.56 63 LYS B O 1
ATOM 3175 N N . THR B 1 64 ? 17.062 3.43 -10.633 1 98.25 64 THR B N 1
ATOM 3176 C CA . THR B 1 64 ? 16.656 4.676 -11.281 1 98.25 64 THR B CA 1
ATOM 3177 C C . THR B 1 64 ? 15.703 5.465 -10.383 1 98.25 64 THR B C 1
ATOM 3179 O O . THR B 1 64 ? 15.609 6.688 -10.5 1 98.25 64 THR B O 1
ATOM 3182 N N . GLY B 1 65 ? 14.922 4.711 -9.562 1 98.75 65 GLY B N 1
ATOM 3183 C CA . GLY B 1 65 ? 13.945 5.332 -8.688 1 98.75 65 GLY B CA 1
ATOM 3184 C C . GLY B 1 65 ? 12.586 5.512 -9.344 1 98.75 65 GLY B C 1
ATOM 3185 O O . GLY B 1 65 ? 11.656 6.023 -8.719 1 98.75 65 GLY B O 1
ATOM 3186 N N . GLU B 1 66 ? 12.438 5.078 -10.609 1 98.88 66 GLU B N 1
ATOM 3187 C CA . GLU B 1 66 ? 11.133 5.145 -11.266 1 98.88 66 GLU B CA 1
ATOM 3188 C C . GLU B 1 66 ? 10.125 4.215 -10.594 1 98.88 66 GLU B C 1
ATOM 3190 O O . GLU B 1 66 ? 10.461 3.084 -10.234 1 98.88 66 GLU B O 1
ATOM 3195 N N . MET B 1 67 ? 8.945 4.703 -10.43 1 98.94 67 MET B N 1
ATOM 3196 C CA . MET B 1 67 ? 7.918 3.906 -9.758 1 98.94 67 MET B CA 1
ATOM 3197 C C . MET B 1 67 ? 6.832 3.48 -10.742 1 98.94 67 MET B C 1
ATOM 3199 O O . MET B 1 67 ? 6.449 4.25 -11.625 1 98.94 67 MET B O 1
ATOM 3203 N N . PHE B 1 68 ? 6.352 2.297 -10.562 1 98.88 68 PHE B N 1
ATOM 3204 C CA . PHE B 1 68 ? 5.199 1.764 -11.281 1 98.88 68 PHE B CA 1
ATOM 3205 C C . PHE B 1 68 ? 4.223 1.099 -10.312 1 98.88 68 PHE B C 1
ATOM 3207 O O . PHE B 1 68 ? 4.559 0.095 -9.68 1 98.88 68 PHE B O 1
ATOM 3214 N N . ARG B 1 69 ? 3.051 1.654 -10.18 1 98.81 69 ARG B N 1
ATOM 3215 C CA . ARG B 1 69 ? 2 0.97 -9.43 1 98.81 69 ARG B CA 1
ATOM 3216 C C . ARG B 1 69 ? 1.487 -0.245 -10.195 1 98.81 69 ARG B C 1
ATOM 3218 O O . ARG B 1 69 ? 1.323 -0.192 -11.414 1 98.81 69 ARG B O 1
ATOM 3225 N N . LEU B 1 70 ? 1.271 -1.312 -9.438 1 98.94 70 LEU B N 1
ATOM 3226 C CA . LEU B 1 70 ? 0.935 -2.568 -10.102 1 98.94 70 LEU B CA 1
ATOM 3227 C C . LEU B 1 70 ? -0.531 -2.926 -9.875 1 98.94 70 LEU B C 1
ATOM 3229 O O . LEU B 1 70 ? -0.918 -4.09 -10.008 1 98.94 70 LEU B O 1
ATOM 3233 N N . ASP B 1 71 ? -1.335 -1.975 -9.461 1 98.75 71 ASP B N 1
ATOM 3234 C CA . ASP B 1 71 ? -2.77 -2.129 -9.242 1 98.75 71 ASP B CA 1
ATOM 3235 C C . ASP B 1 71 ? -3.572 -1.562 -10.406 1 98.75 71 ASP B C 1
ATOM 3237 O O . ASP B 1 71 ? -3.398 -0.399 -10.781 1 98.75 71 ASP B O 1
ATOM 3241 N N . LEU B 1 72 ? -4.469 -2.334 -10.922 1 98.81 72 LEU B N 1
ATOM 3242 C CA . LEU B 1 72 ? -5.5 -1.792 -11.797 1 98.81 72 LEU B CA 1
ATOM 3243 C C . LEU B 1 72 ? -6.43 -0.859 -11.031 1 98.81 72 LEU B C 1
ATOM 3245 O O . LEU B 1 72 ? -6.539 -0.954 -9.805 1 98.81 72 LEU B O 1
ATOM 3249 N N . PRO B 1 73 ? -7.043 0.106 -11.805 1 98.69 73 PRO B N 1
ATOM 3250 C CA . PRO B 1 73 ? -8.141 0.781 -11.109 1 98.69 73 PRO B CA 1
ATOM 3251 C C . PRO B 1 73 ? -9.109 -0.197 -10.438 1 98.69 73 PRO B C 1
ATOM 3253 O O . PRO B 1 73 ? -9.367 -1.275 -10.977 1 98.69 73 PRO B O 1
ATOM 3256 N N . VAL B 1 74 ? -9.641 0.194 -9.281 1 98.38 74 VAL B N 1
ATOM 3257 C CA . VAL B 1 74 ? -10.383 -0.739 -8.438 1 98.38 74 VAL B CA 1
ATOM 3258 C C . VAL B 1 74 ? -11.641 -1.207 -9.172 1 98.38 74 VAL B C 1
ATOM 3260 O O . VAL B 1 74 ? -12.18 -2.275 -8.875 1 98.38 74 VAL B O 1
ATOM 3263 N N . ASN B 1 75 ? -12.156 -0.428 -10.117 1 97.62 75 ASN B N 1
ATOM 3264 C CA . ASN B 1 75 ? -13.352 -0.804 -10.867 1 97.62 75 ASN B CA 1
ATOM 3265 C C . ASN B 1 75 ? -12.992 -1.588 -12.125 1 97.62 75 ASN B C 1
ATOM 3267 O O . ASN B 1 75 ? -13.828 -1.742 -13.023 1 97.62 75 ASN B O 1
ATOM 3271 N N . VAL B 1 76 ? -11.727 -2 -12.234 1 97.94 76 VAL B N 1
ATOM 3272 C CA . VAL B 1 76 ? -11.281 -2.838 -13.352 1 97.94 76 VAL B CA 1
ATOM 3273 C C . VAL B 1 76 ? -10.953 -4.238 -12.844 1 97.94 76 VAL B C 1
ATOM 3275 O O . VAL B 1 76 ? -10.156 -4.398 -11.914 1 97.94 76 VAL B O 1
ATOM 3278 N N . PRO B 1 77 ? -11.492 -5.219 -13.492 1 97.62 77 PRO B N 1
ATOM 3279 C CA . PRO B 1 77 ? -12.422 -5.164 -14.625 1 97.62 77 PRO B CA 1
ATOM 3280 C C . PRO B 1 77 ? -13.781 -4.582 -14.25 1 97.62 77 PRO B C 1
ATOM 3282 O O . PRO B 1 77 ? -14.188 -4.652 -13.086 1 97.62 77 PRO B O 1
ATOM 3285 N N . GLU B 1 78 ? -14.453 -4.035 -15.219 1 97.38 78 GLU B N 1
ATOM 3286 C CA . GLU B 1 78 ? -15.773 -3.451 -14.984 1 97.38 78 GLU B CA 1
ATOM 3287 C C . GLU B 1 78 ? -16.766 -4.508 -14.516 1 97.38 78 GLU B C 1
ATOM 3289 O O . GLU B 1 78 ? -17.625 -4.227 -13.672 1 97.38 78 GLU B O 1
ATOM 3294 N N . THR B 1 79 ? -16.672 -5.652 -15.109 1 97.06 79 THR B N 1
ATOM 3295 C CA . THR B 1 79 ? -17.406 -6.844 -14.688 1 97.06 79 THR B CA 1
ATOM 3296 C C . THR B 1 79 ? -16.438 -7.934 -14.234 1 97.06 79 THR B C 1
ATOM 3298 O O . THR B 1 79 ? -15.805 -8.594 -15.062 1 97.06 79 THR B O 1
ATOM 3301 N N . PRO B 1 80 ? -16.344 -8.078 -12.922 1 96.94 80 PRO B N 1
ATOM 3302 C CA . PRO B 1 80 ? -15.414 -9.094 -12.438 1 96.94 80 PRO B CA 1
ATOM 3303 C C . PRO B 1 80 ? -15.82 -10.508 -12.828 1 96.94 80 PRO B C 1
ATOM 3305 O O . PRO B 1 80 ? -17.016 -10.805 -12.93 1 96.94 80 PRO B O 1
ATOM 3308 N N . ALA B 1 81 ? -14.828 -11.367 -13.023 1 94.44 81 ALA B N 1
ATOM 3309 C CA . ALA B 1 81 ? -15.086 -12.781 -13.312 1 94.44 81 ALA B CA 1
ATOM 3310 C C . ALA B 1 81 ? -15.633 -13.508 -12.086 1 94.44 81 ALA B C 1
ATOM 3312 O O . ALA B 1 81 ? -15.617 -12.961 -10.984 1 94.44 81 ALA B O 1
ATOM 3313 N N . PHE B 1 82 ? -16.219 -14.75 -12.305 1 94.69 82 PHE B N 1
ATOM 3314 C CA . PHE B 1 82 ? -16.672 -15.688 -11.281 1 94.69 82 PHE B CA 1
ATOM 3315 C C . PHE B 1 82 ? -17.828 -15.102 -10.477 1 94.69 82 PHE B C 1
ATOM 3317 O O . PHE B 1 82 ? -17.969 -15.406 -9.289 1 94.69 82 PHE B O 1
ATOM 3324 N N . GLY B 1 83 ? -18.516 -14.141 -11.055 1 94.38 83 GLY B N 1
ATOM 3325 C CA . GLY B 1 83 ? -19.703 -13.586 -10.43 1 94.38 83 GLY B CA 1
ATOM 3326 C C . GLY B 1 83 ? -19.391 -12.703 -9.234 1 94.38 83 GLY B C 1
ATOM 3327 O O . GLY B 1 83 ? -20.25 -12.508 -8.367 1 94.38 83 GLY B O 1
ATOM 3328 N N . ARG B 1 84 ? -18.188 -12.219 -9.078 1 97.19 84 ARG B N 1
ATOM 3329 C CA . ARG B 1 84 ? -17.797 -11.383 -7.949 1 97.19 84 ARG B CA 1
ATOM 3330 C C . ARG B 1 84 ? -18.406 -9.992 -8.055 1 97.19 84 ARG B C 1
ATOM 3332 O O . ARG B 1 84 ? -18.75 -9.539 -9.148 1 97.19 84 ARG B O 1
ATOM 3339 N N . GLU B 1 85 ? -18.594 -9.344 -6.91 1 97.94 85 GLU B N 1
ATOM 3340 C CA . GLU B 1 85 ? -19.25 -8.047 -6.836 1 97.94 85 GLU B CA 1
ATOM 3341 C C . GLU B 1 85 ? -18.438 -6.969 -7.535 1 97.94 85 GLU B C 1
ATOM 3343 O O . GLU B 1 85 ? -17.203 -6.957 -7.441 1 97.94 85 GLU B O 1
ATOM 3348 N N . THR B 1 86 ? -19.109 -6.086 -8.227 1 97.69 86 THR B N 1
ATOM 3349 C CA . THR B 1 86 ? -18.484 -4.895 -8.797 1 97.69 86 THR B CA 1
ATOM 3350 C C . THR B 1 86 ? -18.219 -3.852 -7.715 1 97.69 86 THR B C 1
ATOM 3352 O O . THR B 1 86 ? -18.953 -3.766 -6.73 1 97.69 86 THR B O 1
ATOM 3355 N N . PHE B 1 87 ? -17.219 -3.092 -7.953 1 98.56 87 PHE B N 1
ATOM 3356 C CA . PHE B 1 87 ? -16.859 -2.016 -7.035 1 98.56 87 PHE B CA 1
ATOM 3357 C C . PHE B 1 87 ? -17.922 -0.925 -7.039 1 98.56 87 PHE B C 1
ATOM 3359 O O . PHE B 1 87 ? -18.391 -0.508 -8.102 1 98.56 87 PHE B O 1
ATOM 3366 N N . GLN B 1 88 ? -18.281 -0.499 -5.773 1 98.62 88 GLN B N 1
ATOM 3367 C CA . GLN B 1 88 ? -19.188 0.626 -5.613 1 98.62 88 GLN B CA 1
ATOM 3368 C C . GLN B 1 88 ? -18.516 1.787 -4.891 1 98.62 88 GLN B C 1
ATOM 3370 O O . GLN B 1 88 ? -17.891 1.595 -3.848 1 98.62 88 GLN B O 1
ATOM 3375 N N . HIS B 1 89 ? -18.625 2.945 -5.469 1 98.38 89 HIS B N 1
ATOM 3376 C CA . HIS B 1 89 ? -18.016 4.168 -4.949 1 98.38 89 HIS B CA 1
ATOM 3377 C C . HIS B 1 89 ? -19.062 5.266 -4.766 1 98.38 89 HIS B C 1
ATOM 3379 O O . HIS B 1 89 ? -19.875 5.512 -5.664 1 98.38 89 HIS B O 1
ATOM 3385 N N . SER B 1 90 ? -19.062 5.91 -3.602 1 98.38 90 SER B N 1
ATOM 3386 C CA . SER B 1 90 ? -19.984 7.012 -3.34 1 98.38 90 SER B CA 1
ATOM 3387 C C . SER B 1 90 ? -19.266 8.203 -2.725 1 98.38 90 SER B C 1
ATOM 3389 O O . SER B 1 90 ? -18.422 8.039 -1.835 1 98.38 90 SER B O 1
ATOM 3391 N N . ILE B 1 91 ? -19.609 9.406 -3.244 1 98.56 91 ILE B N 1
ATOM 3392 C CA . ILE B 1 91 ? -19.094 10.641 -2.662 1 98.56 91 ILE B CA 1
ATOM 3393 C C . ILE B 1 91 ? -20.031 11.102 -1.542 1 98.56 91 ILE B C 1
ATOM 3395 O O . ILE B 1 91 ? -21.25 11.141 -1.715 1 98.56 91 ILE B O 1
ATOM 3399 N N . LYS B 1 92 ? -19.469 11.391 -0.407 1 97.88 92 LYS B N 1
ATOM 3400 C CA . LYS B 1 92 ? -20.219 11.898 0.745 1 97.88 92 LYS B CA 1
ATOM 3401 C C . LYS B 1 92 ? -19.938 13.383 0.966 1 97.88 92 LYS B C 1
ATOM 3403 O O . LYS B 1 92 ? -18.797 13.773 1.196 1 97.88 92 LYS B O 1
ATOM 3408 N N . THR B 1 93 ? -21.016 14.18 0.966 1 97.75 93 THR B N 1
ATOM 3409 C CA . THR B 1 93 ? -20.875 15.602 1.249 1 97.75 93 THR B CA 1
ATOM 3410 C C . THR B 1 93 ? -20.781 15.844 2.754 1 97.75 93 THR B C 1
ATOM 3412 O O . THR B 1 93 ? -21.703 15.508 3.494 1 97.75 93 THR B O 1
ATOM 3415 N N . ILE B 1 94 ? -19.672 16.328 3.197 1 96.75 94 ILE B N 1
ATOM 3416 C CA . ILE B 1 94 ? -19.531 16.719 4.594 1 96.75 94 ILE B CA 1
ATOM 3417 C C . ILE B 1 94 ? -20.016 18.156 4.773 1 96.75 94 ILE B C 1
ATOM 3419 O O . ILE B 1 94 ? -20.828 18.438 5.656 1 96.75 94 ILE B O 1
ATOM 3423 N N . ALA B 1 95 ? -19.516 19.047 4.027 1 96.56 95 ALA B N 1
ATOM 3424 C CA . ALA B 1 95 ? -19.938 20.438 3.902 1 96.56 95 ALA B CA 1
ATOM 3425 C C . ALA B 1 95 ? -19.984 20.859 2.438 1 96.56 95 ALA B C 1
ATOM 3427 O O . ALA B 1 95 ? -18.969 20.828 1.737 1 96.56 95 ALA B O 1
ATOM 3428 N N . LYS B 1 96 ? -21.156 21.281 1.972 1 97.56 96 LYS B N 1
ATOM 3429 C CA . LYS B 1 96 ? -21.359 21.625 0.567 1 97.56 96 LYS B CA 1
ATOM 3430 C C . LYS B 1 96 ? -20.312 22.625 0.089 1 97.56 96 LYS B C 1
ATOM 3432 O O . LYS B 1 96 ? -20.047 23.625 0.764 1 97.56 96 LYS B O 1
ATOM 3437 N N . ASP B 1 97 ? -19.625 22.297 -0.989 1 98.06 97 ASP B N 1
ATOM 3438 C CA . ASP B 1 97 ? -18.672 23.141 -1.71 1 98.06 97 ASP B CA 1
ATOM 3439 C C . ASP B 1 97 ? -17.328 23.203 -0.974 1 98.06 97 ASP B C 1
ATOM 3441 O O . ASP B 1 97 ? -16.391 23.844 -1.45 1 98.06 97 ASP B O 1
ATOM 3445 N N . ILE B 1 98 ? -17.188 22.484 0.167 1 97.62 98 ILE B N 1
ATOM 3446 C CA . ILE B 1 98 ? -16.016 22.734 0.994 1 97.62 98 ILE B CA 1
ATOM 3447 C C . ILE B 1 98 ? -15.312 21.422 1.325 1 97.62 98 ILE B C 1
ATOM 3449 O O . ILE B 1 98 ? -14.078 21.359 1.353 1 97.62 98 ILE B O 1
ATOM 3453 N N . ALA B 1 99 ? -16.078 20.375 1.61 1 98.38 99 ALA B N 1
ATOM 3454 C CA . ALA B 1 99 ? -15.445 19.172 2.131 1 98.38 99 ALA B CA 1
ATOM 3455 C C . ALA B 1 99 ? -16.234 17.922 1.74 1 98.38 99 ALA B C 1
ATOM 3457 O O . ALA B 1 99 ? -17.469 17.922 1.762 1 98.38 99 ALA B O 1
ATOM 3458 N N . TYR B 1 100 ? -15.539 16.875 1.396 1 98.81 100 TYR B N 1
ATOM 3459 C CA . TYR B 1 100 ? -16.141 15.617 0.955 1 98.81 100 TYR B CA 1
ATOM 3460 C C . TYR B 1 100 ? -15.375 14.422 1.516 1 98.81 100 TYR B C 1
ATOM 3462 O O . TYR B 1 100 ? -14.164 14.5 1.752 1 98.81 100 TYR B O 1
ATOM 3470 N N . ASP B 1 101 ? -16.031 13.359 1.834 1 98.62 101 ASP B N 1
ATOM 3471 C CA . ASP B 1 101 ? -15.523 12 2 1 98.62 101 ASP B CA 1
ATOM 3472 C C . ASP B 1 101 ? -16.016 11.086 0.88 1 98.62 101 ASP B C 1
ATOM 3474 O O . ASP B 1 101 ? -16.641 11.547 -0.07 1 98.62 101 ASP B O 1
ATOM 3478 N N . ASP B 1 102 ? -15.586 9.867 0.947 1 98.75 102 ASP B N 1
ATOM 3479 C CA . ASP B 1 102 ? -16.203 8.875 0.073 1 98.75 102 ASP B CA 1
ATOM 3480 C C . ASP B 1 102 ? -16.203 7.496 0.732 1 98.75 102 ASP B C 1
ATOM 3482 O O . ASP B 1 102 ? -15.547 7.285 1.751 1 98.75 102 ASP B O 1
ATOM 3486 N N . THR B 1 103 ? -17.062 6.637 0.23 1 98.69 103 THR B N 1
ATOM 3487 C CA . THR B 1 103 ? -17.203 5.27 0.718 1 98.69 103 THR B CA 1
ATOM 3488 C C . THR B 1 103 ? -17.031 4.27 -0.42 1 98.69 103 THR B C 1
ATOM 3490 O O . THR B 1 103 ? -17.281 4.59 -1.582 1 98.69 103 THR B O 1
ATOM 3493 N N . TYR B 1 104 ? -16.531 3.137 -0.043 1 98.69 104 TYR B N 1
ATOM 3494 C CA . TYR B 1 104 ? -16.312 2.018 -0.958 1 98.69 104 TYR B CA 1
ATOM 3495 C C . TYR B 1 104 ? -17.094 0.792 -0.504 1 98.69 104 TYR B C 1
ATOM 3497 O O . TYR B 1 104 ? -17.203 0.524 0.694 1 98.69 104 TYR B O 1
ATOM 3505 N N . THR B 1 105 ? -17.688 0.042 -1.347 1 98.62 105 THR B N 1
ATOM 3506 C CA . THR B 1 105 ? -18.094 -1.354 -1.207 1 98.62 105 THR B CA 1
ATOM 3507 C C . THR B 1 105 ? -17.359 -2.229 -2.229 1 98.62 105 THR B C 1
ATOM 3509 O O . THR B 1 105 ? -17.453 -1.981 -3.434 1 98.62 105 THR B O 1
ATOM 3512 N N . LEU B 1 106 ? -16.641 -3.217 -1.721 1 98.5 106 LEU B N 1
ATOM 3513 C CA . LEU B 1 106 ? -15.797 -3.936 -2.664 1 98.5 106 LEU B CA 1
ATOM 3514 C C . LEU B 1 106 ? -15.641 -5.398 -2.254 1 98.5 106 LEU B C 1
ATOM 3516 O O . LEU B 1 106 ? -15.82 -5.738 -1.083 1 98.5 106 LEU B O 1
ATOM 3520 N N . ASN B 1 107 ? -15.508 -6.262 -3.262 1 98.62 107 ASN B N 1
ATOM 3521 C CA . ASN B 1 107 ? -14.953 -7.602 -3.109 1 98.62 107 ASN B CA 1
ATOM 3522 C C . ASN B 1 107 ? -13.438 -7.598 -3.256 1 98.62 107 ASN B C 1
ATOM 3524 O O . ASN B 1 107 ? -12.906 -7.07 -4.234 1 98.62 107 ASN B O 1
ATOM 3528 N N . THR B 1 108 ? -12.695 -8.133 -2.32 1 98.12 108 THR B N 1
ATOM 3529 C CA . THR B 1 108 ? -11.242 -7.984 -2.264 1 98.12 108 THR B CA 1
ATOM 3530 C C . THR B 1 108 ? -10.578 -8.727 -3.42 1 98.12 108 THR B C 1
ATOM 3532 O O . THR B 1 108 ? -9.375 -8.578 -3.656 1 98.12 108 THR B O 1
ATOM 3535 N N . GLN B 1 109 ? -11.32 -9.492 -4.191 1 97.94 109 GLN B N 1
ATOM 3536 C CA . GLN B 1 109 ? -10.719 -10.328 -5.219 1 97.94 109 GLN B CA 1
ATOM 3537 C C . GLN B 1 109 ? -11.344 -10.055 -6.586 1 97.94 109 GLN B C 1
ATOM 3539 O O . GLN B 1 109 ? -11.25 -10.891 -7.492 1 97.94 109 GLN B O 1
ATOM 3544 N N . SER B 1 110 ? -12.023 -8.922 -6.742 1 98.06 110 SER B N 1
ATOM 3545 C CA . SER B 1 110 ? -12.656 -8.547 -8 1 98.06 110 SER B CA 1
ATOM 3546 C C . SER B 1 110 ? -11.641 -7.93 -8.961 1 98.06 110 SER B C 1
ATOM 3548 O O . SER B 1 110 ? -11.883 -7.871 -10.172 1 98.06 110 SER B O 1
ATOM 3550 N N . GLY B 1 111 ? -10.555 -7.398 -8.578 1 98.12 111 GLY B N 1
ATOM 3551 C CA . GLY B 1 111 ? -9.477 -6.785 -9.336 1 98.12 111 GLY B CA 1
ATOM 3552 C C . GLY B 1 111 ? -8.102 -7.258 -8.906 1 98.12 111 GLY B C 1
ATOM 3553 O O . GLY B 1 111 ? -7.914 -8.43 -8.586 1 98.12 111 GLY B O 1
ATOM 3554 N N . THR B 1 112 ? -7.156 -6.383 -8.953 1 98.81 112 THR B N 1
ATOM 3555 C CA . THR B 1 112 ? -5.82 -6.727 -8.477 1 98.81 112 THR B CA 1
ATOM 3556 C C . THR B 1 112 ? -5.863 -7.172 -7.02 1 98.81 112 THR B C 1
ATOM 3558 O O . THR B 1 112 ? -6.355 -6.445 -6.156 1 98.81 112 THR B O 1
ATOM 3561 N N . GLN B 1 113 ? -5.293 -8.359 -6.762 1 98.88 113 GLN B N 1
ATOM 3562 C CA . GLN B 1 113 ? -5.527 -8.914 -5.434 1 98.88 113 GLN B CA 1
ATOM 3563 C C . GLN B 1 113 ? -4.367 -9.797 -4.992 1 98.88 113 GLN B C 1
ATOM 3565 O O . GLN B 1 113 ? -3.555 -10.219 -5.82 1 98.88 113 GLN B O 1
ATOM 3570 N N . TRP B 1 114 ? -4.316 -9.992 -3.668 1 98.88 114 TRP B N 1
ATOM 3571 C CA . TRP B 1 114 ? -3.697 -11.148 -3.037 1 98.88 114 TRP B CA 1
ATOM 3572 C C . TRP B 1 114 ? -4.75 -12.172 -2.621 1 98.88 114 TRP B C 1
ATOM 3574 O O . TRP B 1 114 ? -5.695 -11.836 -1.901 1 98.88 114 TRP B O 1
ATOM 3584 N N . ASP B 1 115 ? -4.551 -13.359 -3.061 1 98.81 115 ASP B N 1
ATOM 3585 C CA . ASP B 1 115 ? -5.227 -14.477 -2.4 1 98.81 115 ASP B CA 1
ATOM 3586 C C . ASP B 1 115 ? -4.555 -14.812 -1.071 1 98.81 115 ASP B C 1
ATOM 3588 O O . ASP B 1 115 ? -3.393 -15.219 -1.044 1 98.81 115 ASP B O 1
ATOM 3592 N N . GLY B 1 116 ? -5.312 -14.594 0.024 1 98.69 116 GLY B N 1
ATOM 3593 C CA . GLY B 1 116 ? -4.762 -14.938 1.325 1 98.69 116 GLY B CA 1
ATOM 3594 C C . GLY B 1 116 ? -4.891 -16.422 1.65 1 98.69 116 GLY B C 1
ATOM 3595 O O . GLY B 1 116 ? -5.426 -17.188 0.853 1 98.69 116 GLY B O 1
ATOM 3596 N N . PHE B 1 117 ? -4.445 -16.797 2.816 1 98.88 117 PHE B N 1
ATOM 3597 C CA . PHE B 1 117 ? -4.344 -18.188 3.201 1 98.88 117 PHE B CA 1
ATOM 3598 C C . PHE B 1 117 ? -5.719 -18.766 3.516 1 98.88 117 PHE B C 1
ATOM 3600 O O . PHE B 1 117 ? -5.875 -19.984 3.623 1 98.88 117 PHE B O 1
ATOM 3607 N N . ARG B 1 118 ? -6.723 -17.953 3.615 1 98.81 118 ARG B N 1
ATOM 3608 C CA . ARG B 1 118 ? -8.086 -18.375 3.896 1 98.81 118 ARG B CA 1
ATOM 3609 C C . ARG B 1 118 ? -8.891 -18.531 2.609 1 98.81 118 ARG B C 1
ATOM 3611 O O . ARG B 1 118 ? -10.055 -18.953 2.643 1 98.81 118 ARG B O 1
ATOM 3618 N N . HIS B 1 119 ? -8.328 -18.234 1.485 1 98.81 119 HIS B N 1
ATOM 3619 C CA . HIS B 1 119 ? -9.062 -18.109 0.233 1 98.81 119 HIS B CA 1
ATOM 3620 C C . HIS B 1 119 ? -9.328 -19.469 -0.4 1 98.81 119 HIS B C 1
ATOM 3622 O O . HIS B 1 119 ? -10.406 -19.703 -0.957 1 98.81 119 HIS B O 1
ATOM 3628 N N . PHE B 1 120 ? -8.328 -20.375 -0.377 1 98.69 120 PHE B N 1
ATOM 3629 C CA . PHE B 1 120 ? -8.43 -21.656 -1.066 1 98.69 120 PHE B CA 1
ATOM 3630 C C . PHE B 1 120 ? -7.715 -22.75 -0.288 1 98.69 120 PHE B C 1
ATOM 3632 O O . PHE B 1 120 ? -6.508 -22.672 -0.062 1 98.69 120 PHE B O 1
ATOM 3639 N N . GLY B 1 121 ? -8.438 -23.766 0.108 1 98.44 121 GLY B N 1
ATOM 3640 C CA . GLY B 1 121 ? -7.883 -24.875 0.881 1 98.44 121 GLY B CA 1
ATOM 3641 C C . GLY B 1 121 ? -7.492 -26.062 0.027 1 98.44 121 GLY B C 1
ATOM 3642 O O . GLY B 1 121 ? -7.715 -26.062 -1.186 1 98.44 121 GLY B O 1
ATOM 3643 N N . HIS B 1 122 ? -6.84 -26.969 0.665 1 98.31 122 HIS B N 1
ATOM 3644 C CA . HIS B 1 122 ? -6.594 -28.266 0.058 1 98.31 122 HIS B CA 1
ATOM 3645 C C . HIS B 1 122 ? -7.863 -29.109 0.019 1 98.31 122 HIS B C 1
ATOM 3647 O O . HIS B 1 122 ? -8.391 -29.5 1.064 1 98.31 122 HIS B O 1
ATOM 3653 N N . ILE B 1 123 ? -8.289 -29.422 -1.141 1 97.06 123 ILE B N 1
ATOM 3654 C CA . ILE B 1 123 ? -9.648 -29.922 -1.364 1 97.06 123 ILE B CA 1
ATOM 3655 C C . ILE B 1 123 ? -9.844 -31.234 -0.608 1 97.06 123 ILE B C 1
ATOM 3657 O O . ILE B 1 123 ? -10.82 -31.391 0.124 1 97.06 123 ILE B O 1
ATOM 3661 N N . ASP B 1 124 ? -8.914 -32.156 -0.709 1 96.75 124 ASP B N 1
ATOM 3662 C CA . ASP B 1 124 ? -9.109 -33.5 -0.147 1 96.75 124 ASP B CA 1
ATOM 3663 C C . ASP B 1 124 ? -9.133 -33.438 1.379 1 96.75 124 ASP B C 1
ATOM 3665 O O . ASP B 1 124 ? -9.945 -34.125 2.014 1 96.75 124 ASP B O 1
ATOM 3669 N N . SER B 1 125 ? -8.25 -32.656 1.954 1 97.81 125 SER B N 1
ATOM 3670 C CA . SER B 1 125 ? -8.125 -32.656 3.408 1 97.81 125 SER B CA 1
ATOM 3671 C C . SER B 1 125 ? -9.008 -31.578 4.023 1 97.81 125 SER B C 1
ATOM 3673 O O . SER B 1 125 ? -9.234 -31.562 5.238 1 97.81 125 SER B O 1
ATOM 3675 N N . LYS B 1 126 ? -9.445 -30.625 3.246 1 98.31 126 LYS B N 1
ATOM 3676 C CA . LYS B 1 126 ? -10.25 -29.484 3.668 1 98.31 126 LYS B CA 1
ATOM 3677 C C . LYS B 1 126 ? -9.477 -28.609 4.652 1 98.31 126 LYS B C 1
ATOM 3679 O O . LYS B 1 126 ? -10.07 -27.984 5.543 1 98.31 126 LYS B O 1
ATOM 3684 N N . LEU B 1 127 ? -8.148 -28.688 4.52 1 98.69 127 LEU B N 1
ATOM 3685 C CA . LEU B 1 127 ? -7.297 -27.859 5.363 1 98.69 127 LEU B CA 1
ATOM 3686 C C . LEU B 1 127 ? -6.73 -26.688 4.574 1 98.69 127 LEU B C 1
ATOM 3688 O O . LEU B 1 127 ? -6.383 -26.828 3.398 1 98.69 127 LEU B O 1
ATOM 3692 N N . PHE B 1 128 ? -6.734 -25.594 5.246 1 98.75 128 PHE B N 1
ATOM 3693 C CA . PHE B 1 128 ? -6 -24.422 4.773 1 98.75 128 PHE B CA 1
ATOM 3694 C C . PHE B 1 128 ? -4.598 -24.375 5.375 1 98.75 128 PHE B C 1
ATOM 3696 O O . PHE B 1 128 ? -4.191 -25.312 6.066 1 98.75 128 PHE B O 1
ATOM 3703 N N . TYR B 1 129 ? -3.809 -23.344 5.082 1 98.81 129 TYR B N 1
ATOM 3704 C CA . TYR B 1 129 ? -2.416 -23.266 5.516 1 98.81 129 TYR B CA 1
ATOM 3705 C C . TYR B 1 129 ? -2.295 -23.5 7.016 1 98.81 129 TYR B C 1
ATOM 3707 O O . TYR B 1 129 ? -3.057 -22.938 7.801 1 98.81 129 TYR B O 1
ATOM 3715 N N . ASN B 1 130 ? -1.361 -24.281 7.348 1 98.69 130 ASN B N 1
ATOM 3716 C CA . ASN B 1 130 ? -0.913 -24.547 8.711 1 98.69 130 ASN B CA 1
ATOM 3717 C C . ASN B 1 130 ? -2.055 -25.047 9.594 1 98.69 130 ASN B C 1
ATOM 3719 O O . ASN B 1 130 ? -2.154 -24.672 10.758 1 98.69 130 ASN B O 1
ATOM 3723 N N . GLY B 1 131 ? -2.984 -25.75 9.031 1 98.44 131 GLY B N 1
ATOM 3724 C CA . GLY B 1 131 ? -4.012 -26.453 9.781 1 98.44 131 GLY B CA 1
ATOM 3725 C C . GLY B 1 131 ? -5.27 -25.641 10 1 98.44 131 GLY B C 1
ATOM 3726 O O . GLY B 1 131 ? -6.16 -26.031 10.75 1 98.44 131 GLY B O 1
ATOM 3727 N N . THR B 1 132 ? -5.41 -24.547 9.406 1 98.69 132 THR B N 1
ATOM 3728 C CA . THR B 1 132 ? -6.625 -23.734 9.453 1 98.69 132 THR B CA 1
ATOM 3729 C C . THR B 1 132 ? -7.797 -24.484 8.828 1 98.69 132 THR B C 1
ATOM 3731 O O . THR B 1 132 ? -7.633 -25.172 7.812 1 98.69 132 THR B O 1
ATOM 3734 N N . THR B 1 133 ? -8.961 -24.344 9.398 1 98.5 133 THR B N 1
ATOM 3735 C CA . THR B 1 133 ? -10.164 -25.016 8.898 1 98.5 133 THR B CA 1
ATOM 3736 C C . THR B 1 133 ? -11.266 -24 8.617 1 98.5 133 THR B C 1
ATOM 3738 O O . THR B 1 133 ? -11.133 -22.812 8.945 1 98.5 133 THR B O 1
ATOM 3741 N N . SER B 1 134 ? -12.336 -24.516 8.055 1 98.31 134 SER B N 1
ATOM 3742 C CA . SER B 1 134 ? -13.484 -23.656 7.781 1 98.31 134 SER B CA 1
ATOM 3743 C C . SER B 1 134 ? -14.086 -23.109 9.07 1 98.31 134 SER B C 1
ATOM 3745 O O . SER B 1 134 ? -14.617 -22 9.094 1 98.31 134 SER B O 1
ATOM 3747 N N . THR B 1 135 ? -13.977 -23.844 10.164 1 98.31 135 THR B N 1
ATOM 3748 C CA . THR B 1 135 ? -14.492 -23.391 11.453 1 98.31 135 THR B CA 1
ATOM 3749 C C . THR B 1 135 ? -13.75 -22.156 11.938 1 98.31 135 THR B C 1
ATOM 3751 O O . THR B 1 135 ? -14.336 -21.281 12.578 1 98.31 135 THR B O 1
ATOM 3754 N N . ASP B 1 136 ? -12.43 -22.094 11.602 1 98.56 136 ASP B N 1
ATOM 3755 C CA . ASP B 1 136 ? -11.641 -20.922 11.93 1 98.56 136 ASP B CA 1
ATOM 3756 C C . ASP B 1 136 ? -12.086 -19.703 11.117 1 98.56 136 ASP B C 1
ATOM 3758 O O . ASP B 1 136 ? -12 -18.562 11.586 1 98.56 136 ASP B O 1
ATOM 3762 N N . ILE B 1 137 ? -12.57 -19.875 9.906 1 98.75 137 ILE B N 1
ATOM 3763 C CA . ILE B 1 137 ? -12.758 -18.812 8.922 1 98.75 137 ILE B CA 1
ATOM 3764 C C . ILE B 1 137 ? -14.203 -18.312 8.969 1 98.75 137 ILE B C 1
ATOM 3766 O O . ILE B 1 137 ? -14.445 -17.109 8.945 1 98.75 137 ILE B O 1
ATOM 3770 N N . GLU B 1 138 ? -15.164 -19.219 9 1 98.06 138 GLU B N 1
ATOM 3771 C CA . GLU B 1 138 ? -16.578 -18.875 8.914 1 98.06 138 GLU B CA 1
ATOM 3772 C C . GLU B 1 138 ? -17.047 -18.141 10.164 1 98.06 138 GLU B C 1
ATOM 3774 O O . GLU B 1 138 ? -16.641 -18.469 11.273 1 98.06 138 GLU B O 1
ATOM 3779 N N . PRO B 1 139 ? -17.938 -17.219 9.922 1 95.69 139 PRO B N 1
ATOM 3780 C CA . PRO B 1 139 ? -18.453 -16.5 11.086 1 95.69 139 PRO B CA 1
ATOM 3781 C C . PRO B 1 139 ? -19.141 -17.422 12.094 1 95.69 139 PRO B C 1
ATOM 3783 O O . PRO B 1 139 ? -19.828 -18.359 11.695 1 95.69 139 PRO B O 1
ATOM 3786 N N . GLY B 1 140 ? -18.938 -17.172 13.305 1 95.25 140 GLY B N 1
ATOM 3787 C CA . GLY B 1 140 ? -19.547 -17.953 14.359 1 95.25 140 GLY B CA 1
ATOM 3788 C C . GLY B 1 140 ? -18.734 -17.969 15.641 1 95.25 140 GLY B C 1
ATOM 3789 O O . GLY B 1 140 ? -17.688 -17.344 15.719 1 95.25 140 GLY B O 1
ATOM 3790 N N . PRO B 1 141 ? -19.094 -18.641 16.641 1 96.56 141 PRO B N 1
ATOM 3791 C CA . PRO B 1 141 ? -18.469 -18.609 17.969 1 96.56 141 PRO B CA 1
ATOM 3792 C C . PRO B 1 141 ? -17.078 -19.234 18 1 96.56 141 PRO B C 1
ATOM 3794 O O . PRO B 1 141 ? -16.297 -18.984 18.922 1 96.56 141 PRO B O 1
ATOM 3797 N N . HIS B 1 142 ? -16.812 -20 16.969 1 97 142 HIS B N 1
ATOM 3798 C CA . HIS B 1 142 ? -15.531 -20.703 16.969 1 97 142 HIS B CA 1
ATOM 3799 C C . HIS B 1 142 ? -14.562 -20.078 15.984 1 97 142 HIS B C 1
ATOM 3801 O O . HIS B 1 142 ? -13.469 -20.609 15.75 1 97 142 HIS B O 1
ATOM 3807 N N . SER B 1 143 ? -15.008 -19.031 15.391 1 97.69 143 SER B N 1
ATOM 3808 C CA . SER B 1 143 ? -14.133 -18.344 14.445 1 97.69 143 SER B CA 1
ATOM 3809 C C . SER B 1 143 ? -12.859 -17.844 15.133 1 97.69 143 SER B C 1
ATOM 3811 O O . SER B 1 143 ? -12.875 -17.5 16.312 1 97.69 143 SER B O 1
ATOM 3813 N N . THR B 1 144 ? -11.727 -17.938 14.461 1 98.25 144 THR B N 1
ATOM 3814 C CA . THR B 1 144 ? -10.445 -17.438 14.922 1 98.25 144 THR B CA 1
ATOM 3815 C C . THR B 1 144 ? -9.82 -16.5 13.883 1 98.25 144 THR B C 1
ATOM 3817 O O . THR B 1 144 ? -10.477 -16.125 12.914 1 98.25 144 THR B O 1
ATOM 3820 N N . THR B 1 145 ? -8.578 -16.078 14.133 1 98.19 145 THR B N 1
ATOM 3821 C CA . THR B 1 145 ? -7.875 -15.219 13.195 1 98.19 145 THR B CA 1
ATOM 3822 C C . THR B 1 145 ? -6.754 -15.977 12.492 1 98.19 145 THR B C 1
ATOM 3824 O O . THR B 1 145 ? -5.844 -15.375 11.922 1 98.19 145 THR B O 1
ATOM 3827 N N . LYS B 1 146 ? -6.812 -17.328 12.562 1 98.31 146 LYS B N 1
ATOM 3828 C CA . LYS B 1 146 ? -5.793 -18.125 11.898 1 98.31 146 LYS B CA 1
ATOM 3829 C C . LYS B 1 146 ? -5.789 -17.875 10.391 1 98.31 146 LYS B C 1
ATOM 3831 O O . LYS B 1 146 ? -6.848 -17.859 9.758 1 98.31 146 LYS B O 1
ATOM 3836 N N . GLY B 1 147 ? -4.602 -17.609 9.898 1 98.19 147 GLY B N 1
ATOM 3837 C CA . GLY B 1 147 ? -4.445 -17.453 8.461 1 98.19 147 GLY B CA 1
ATOM 3838 C C . GLY B 1 147 ? -5.02 -16.141 7.945 1 98.19 147 GLY B C 1
ATOM 3839 O O . GLY B 1 147 ? -5.129 -15.945 6.73 1 98.19 147 GLY B O 1
ATOM 3840 N N . SER B 1 148 ? -5.387 -15.266 8.844 1 98.56 148 SER B N 1
ATOM 3841 C CA . SER B 1 148 ? -6.031 -14 8.508 1 98.56 148 SER B CA 1
ATOM 3842 C C . SER B 1 148 ? -5.051 -13.039 7.84 1 98.56 148 SER B C 1
ATOM 3844 O O . SER B 1 148 ? -3.865 -13.023 8.172 1 98.56 148 SER B O 1
ATOM 3846 N N . ILE B 1 149 ? -5.602 -12.172 6.91 1 98.81 149 ILE B N 1
ATOM 3847 C CA . ILE B 1 149 ? -4.797 -11.305 6.062 1 98.81 149 ILE B CA 1
ATOM 3848 C C . ILE B 1 149 ? -4.07 -10.273 6.922 1 98.81 149 ILE B C 1
ATOM 3850 O O . ILE B 1 149 ? -3.008 -9.773 6.543 1 98.81 149 ILE B O 1
ATOM 3854 N N . HIS B 1 150 ? -4.566 -9.898 8.094 1 98.81 150 HIS B N 1
ATOM 3855 C CA . HIS B 1 150 ? -3.932 -8.867 8.914 1 98.81 150 HIS B CA 1
ATOM 3856 C C . HIS B 1 150 ? -2.529 -9.289 9.344 1 98.81 150 HIS B C 1
ATOM 3858 O O . HIS B 1 150 ? -1.688 -8.445 9.648 1 98.81 150 HIS B O 1
ATOM 3864 N N . HIS B 1 151 ? -2.244 -10.641 9.406 1 98.81 151 HIS B N 1
ATOM 3865 C CA . HIS B 1 151 ? -0.897 -11.086 9.742 1 98.81 151 HIS B CA 1
ATOM 3866 C C . HIS B 1 151 ? 0.107 -10.656 8.68 1 98.81 151 HIS B C 1
ATOM 3868 O O . HIS B 1 151 ? 1.233 -10.273 9.008 1 98.81 151 HIS B O 1
ATOM 3874 N N . TRP B 1 152 ? -0.351 -10.734 7.375 1 98.88 152 TRP B N 1
ATOM 3875 C CA . TRP B 1 152 ? 0.493 -10.242 6.293 1 98.88 152 TRP B CA 1
ATOM 3876 C C . TRP B 1 152 ? 0.699 -8.734 6.406 1 98.88 152 TRP B C 1
ATOM 3878 O O . TRP B 1 152 ? 1.814 -8.242 6.227 1 98.88 152 TRP B O 1
ATOM 3888 N N . ALA B 1 153 ? -0.386 -8.07 6.676 1 98.75 153 ALA B N 1
ATOM 3889 C CA . ALA B 1 153 ? -0.343 -6.609 6.773 1 98.75 153 ALA B CA 1
ATOM 3890 C C . ALA B 1 153 ? 0.626 -6.164 7.863 1 98.75 153 ALA B C 1
ATOM 3892 O O . ALA B 1 153 ? 1.43 -5.25 7.652 1 98.75 153 ALA B O 1
ATOM 3893 N N . THR B 1 154 ? 0.575 -6.785 8.992 1 98.19 154 THR B N 1
ATOM 3894 C CA . THR B 1 154 ? 1.402 -6.395 10.125 1 98.19 154 THR B CA 1
ATOM 3895 C C . THR B 1 154 ? 2.869 -6.719 9.867 1 98.19 154 THR B C 1
ATOM 3897 O O . THR B 1 154 ? 3.76 -5.98 10.289 1 98.19 154 THR B O 1
ATOM 3900 N N . HIS B 1 155 ? 3.115 -7.77 9.164 1 98.56 155 HIS B N 1
ATOM 3901 C CA . HIS B 1 155 ? 4.477 -8.156 8.812 1 98.56 155 HIS B CA 1
ATOM 3902 C C . HIS B 1 155 ? 5.086 -7.18 7.812 1 98.56 155 HIS B C 1
ATOM 3904 O O . HIS B 1 155 ? 6.234 -6.762 7.969 1 98.56 155 HIS B O 1
ATOM 3910 N N . GLY B 1 156 ? 4.301 -6.863 6.797 1 98.38 156 GLY B N 1
ATOM 3911 C CA . GLY B 1 156 ? 4.789 -6.074 5.676 1 98.38 156 GLY B CA 1
ATOM 3912 C C . GLY B 1 156 ? 5.359 -6.918 4.555 1 98.38 156 GLY B C 1
ATOM 3913 O O . GLY B 1 156 ? 5.727 -8.078 4.766 1 98.38 156 GLY B O 1
ATOM 3914 N N . ILE B 1 157 ? 5.332 -6.352 3.357 1 98.94 157 ILE B N 1
ATOM 3915 C CA . ILE B 1 157 ? 5.875 -7.031 2.186 1 98.94 157 ILE B CA 1
ATOM 3916 C C . ILE B 1 157 ? 6.785 -6.082 1.414 1 98.94 157 ILE B C 1
ATOM 3918 O O . ILE B 1 157 ? 6.332 -5.066 0.885 1 98.94 157 ILE B O 1
ATOM 3922 N N . ALA B 1 158 ? 8.023 -6.379 1.346 1 98.94 158 ALA B N 1
ATOM 3923 C CA . ALA B 1 158 ? 9.016 -5.715 0.51 1 98.94 158 ALA B CA 1
ATOM 3924 C C . ALA B 1 158 ? 10.148 -6.668 0.145 1 98.94 158 ALA B C 1
ATOM 3926 O O . ALA B 1 158 ? 10.656 -7.398 1.002 1 98.94 158 ALA B O 1
ATOM 3927 N N . THR B 1 159 ? 10.484 -6.73 -1.076 1 98.94 159 THR B N 1
ATOM 3928 C CA . THR B 1 159 ? 11.562 -7.605 -1.525 1 98.94 159 THR B CA 1
ATOM 3929 C C . THR B 1 159 ? 11.867 -7.383 -3.004 1 98.94 159 THR B C 1
ATOM 3931 O O . THR B 1 159 ? 11.406 -6.398 -3.592 1 98.94 159 THR B O 1
ATOM 3934 N N . ARG B 1 160 ? 12.75 -8.188 -3.6 1 98.94 160 ARG B N 1
ATOM 3935 C CA . ARG B 1 160 ? 13.055 -8.195 -5.023 1 98.94 160 ARG B CA 1
ATOM 3936 C C . ARG B 1 160 ? 11.984 -8.938 -5.816 1 98.94 160 ARG B C 1
ATOM 3938 O O . ARG B 1 160 ? 11.5 -9.984 -5.379 1 98.94 160 ARG B O 1
ATOM 3945 N N . ALA B 1 161 ? 11.594 -8.359 -6.883 1 98.94 161 ALA B N 1
ATOM 3946 C CA . ALA B 1 161 ? 10.695 -9.055 -7.797 1 98.94 161 ALA B CA 1
ATOM 3947 C C . ALA B 1 161 ? 11.422 -9.445 -9.086 1 98.94 161 ALA B C 1
ATOM 3949 O O . ALA B 1 161 ? 12.375 -8.781 -9.492 1 98.94 161 ALA B O 1
ATOM 3950 N N . LEU B 1 162 ? 11.023 -10.492 -9.641 1 98.94 162 LEU B N 1
ATOM 3951 C CA . LEU B 1 162 ? 11.461 -10.992 -10.938 1 98.94 162 LEU B CA 1
ATOM 3952 C C . LEU B 1 162 ? 10.289 -11.086 -11.906 1 98.94 162 LEU B C 1
ATOM 3954 O O . LEU B 1 162 ? 9.281 -11.734 -11.609 1 98.94 162 LEU B O 1
ATOM 3958 N N . LEU B 1 163 ? 10.398 -10.406 -13.062 1 98.94 163 LEU B N 1
ATOM 3959 C CA . LEU B 1 163 ? 9.297 -10.352 -14.016 1 98.94 163 LEU B CA 1
ATOM 3960 C C . LEU B 1 163 ? 9.609 -11.195 -15.25 1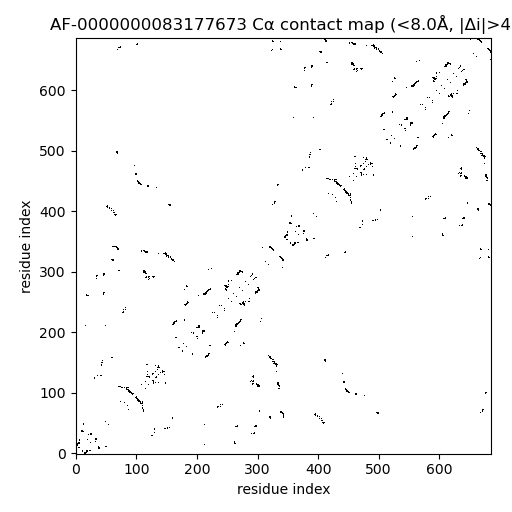 98.94 163 LEU B C 1
ATOM 3962 O O . LEU B 1 163 ? 10.641 -11 -15.891 1 98.94 163 LEU B O 1
ATOM 3966 N N . LEU B 1 164 ? 8.781 -12.141 -15.508 1 98.94 164 LEU B N 1
ATOM 3967 C CA . LEU B 1 164 ? 8.781 -12.852 -16.781 1 98.94 164 LEU B CA 1
ATOM 3968 C C . LEU B 1 164 ? 7.695 -12.312 -17.703 1 98.94 164 LEU B C 1
ATOM 3970 O O . LEU B 1 164 ? 6.504 -12.492 -17.438 1 98.94 164 LEU B O 1
ATOM 3974 N N . ASP B 1 165 ? 8.109 -11.688 -18.75 1 98.94 165 ASP B N 1
ATOM 3975 C CA . ASP B 1 165 ? 7.203 -11.07 -19.719 1 98.94 165 ASP B CA 1
ATOM 3976 C C . ASP B 1 165 ? 6.84 -12.047 -20.828 1 98.94 165 ASP B C 1
ATOM 3978 O O . ASP B 1 165 ? 7.164 -11.82 -22 1 98.94 165 ASP B O 1
ATOM 3982 N N . TYR B 1 166 ? 6.07 -13.031 -20.484 1 98.94 166 TYR B N 1
ATOM 3983 C CA . TYR B 1 166 ? 5.75 -14.109 -21.406 1 98.94 166 TYR B CA 1
ATOM 3984 C C . TYR B 1 166 ? 4.926 -13.594 -22.594 1 98.94 166 TYR B C 1
ATOM 3986 O O . TYR B 1 166 ? 5.102 -14.047 -23.719 1 98.94 166 TYR B O 1
ATOM 3994 N N . ARG B 1 167 ? 3.988 -12.695 -22.344 1 98.88 167 ARG B N 1
ATOM 3995 C CA . ARG B 1 167 ? 3.131 -12.18 -23.406 1 98.88 167 ARG B CA 1
ATOM 3996 C C . ARG B 1 167 ? 3.963 -11.57 -24.531 1 98.88 167 ARG B C 1
ATOM 3998 O O . ARG B 1 167 ? 3.721 -11.852 -25.719 1 98.88 167 ARG B O 1
ATOM 4005 N N . HIS B 1 168 ? 4.906 -10.734 -24.141 1 98.81 168 HIS B N 1
ATOM 4006 C CA . HIS B 1 168 ? 5.781 -10.133 -25.141 1 98.81 168 HIS B CA 1
ATOM 4007 C C . HIS B 1 168 ? 6.59 -11.203 -25.875 1 98.81 168 HIS B C 1
ATOM 4009 O O . HIS B 1 168 ? 6.715 -11.164 -27.094 1 98.81 168 HIS B O 1
ATOM 4015 N N . TYR B 1 169 ? 7.145 -12.156 -25.125 1 98.81 169 TYR B N 1
ATOM 4016 C CA . TYR B 1 169 ? 7.879 -13.258 -25.719 1 98.81 169 TYR B CA 1
ATOM 4017 C C . TYR B 1 169 ? 7.02 -13.992 -26.75 1 98.81 169 TYR B C 1
ATOM 4019 O O . TYR B 1 169 ? 7.465 -14.25 -27.875 1 98.81 169 TYR B O 1
ATOM 4027 N N . ALA B 1 170 ? 5.816 -14.344 -26.344 1 98.81 170 ALA B N 1
ATOM 4028 C CA . ALA B 1 170 ? 4.91 -15.07 -27.234 1 98.81 170 ALA B CA 1
ATOM 4029 C C . ALA B 1 170 ? 4.637 -14.273 -28.5 1 98.81 170 ALA B C 1
ATOM 4031 O O . ALA B 1 170 ? 4.699 -14.82 -29.609 1 98.81 170 ALA B O 1
ATOM 4032 N N . ASN B 1 171 ? 4.324 -12.992 -28.328 1 98.31 171 ASN B N 1
ATOM 4033 C CA . ASN B 1 171 ? 4.043 -12.141 -29.484 1 98.31 171 ASN B CA 1
ATOM 4034 C C . ASN B 1 171 ? 5.23 -12.086 -30.438 1 98.31 171 ASN B C 1
ATOM 4036 O O . ASN B 1 171 ? 5.07 -12.242 -31.641 1 98.31 171 ASN B O 1
ATOM 4040 N N . THR B 1 172 ? 6.426 -11.938 -29.922 1 98.25 172 THR B N 1
ATOM 4041 C CA . THR B 1 172 ? 7.602 -11.695 -30.75 1 98.25 172 THR B CA 1
ATOM 4042 C C . THR B 1 172 ? 8.125 -13 -31.344 1 98.25 172 THR B C 1
ATOM 4044 O O . THR B 1 172 ? 8.945 -12.984 -32.281 1 98.25 172 THR B O 1
ATOM 4047 N N . HIS B 1 173 ? 7.688 -14.148 -30.906 1 98.25 173 HIS B N 1
ATOM 4048 C CA . HIS B 1 173 ? 8.086 -15.438 -31.453 1 98.25 173 HIS B CA 1
ATOM 4049 C C . HIS B 1 173 ? 6.926 -16.109 -32.188 1 98.25 173 HIS B C 1
ATOM 4051 O O . HIS B 1 173 ? 6.965 -17.328 -32.438 1 98.25 173 HIS B O 1
ATOM 4057 N N . ASN B 1 174 ? 5.82 -15.438 -32.344 1 97.69 174 ASN B N 1
ATOM 4058 C CA . ASN B 1 174 ? 4.668 -15.844 -33.156 1 97.69 174 ASN B CA 1
ATOM 4059 C C . ASN B 1 174 ? 3.951 -17.031 -32.531 1 97.69 174 ASN B C 1
ATOM 4061 O O . ASN B 1 174 ? 3.576 -17.969 -33.25 1 97.69 174 ASN B O 1
ATOM 4065 N N . ILE B 1 175 ? 3.922 -17.062 -31.25 1 98 175 ILE B N 1
ATOM 4066 C CA . ILE B 1 175 ? 3.084 -18 -30.531 1 98 175 ILE B CA 1
ATOM 4067 C C . ILE B 1 175 ? 1.694 -17.406 -30.312 1 98 175 ILE B C 1
ATOM 4069 O O . ILE B 1 175 ? 1.495 -16.578 -29.438 1 98 175 ILE B O 1
ATOM 4073 N N . PRO B 1 176 ? 0.781 -17.828 -31.109 1 96.12 176 PRO B N 1
ATOM 4074 C CA . PRO B 1 176 ? -0.534 -17.188 -31.047 1 96.12 176 PRO B CA 1
ATOM 4075 C C . PRO B 1 176 ? -1.409 -17.734 -29.922 1 96.12 176 PRO B C 1
ATOM 4077 O O . PRO B 1 176 ? -1.476 -18.953 -29.734 1 96.12 176 PRO B O 1
ATOM 4080 N N . TYR B 1 177 ? -1.997 -16.938 -29.125 1 97.94 177 TYR B N 1
ATOM 4081 C CA . TYR B 1 177 ? -3.076 -17.281 -28.219 1 97.94 177 TYR B CA 1
ATOM 4082 C C . TYR B 1 177 ? -3.865 -16.062 -27.797 1 97.94 177 TYR B C 1
ATOM 4084 O O . TYR B 1 177 ? -3.363 -14.93 -27.875 1 97.94 177 TYR B O 1
ATOM 4092 N N . ASP B 1 178 ? -5.09 -16.219 -27.453 1 97.94 178 ASP B N 1
ATOM 4093 C CA . ASP B 1 178 ? -5.922 -15.211 -26.812 1 97.94 178 ASP B CA 1
ATOM 4094 C C . ASP B 1 178 ? -5.906 -15.375 -25.297 1 97.94 178 ASP B C 1
ATOM 4096 O O . ASP B 1 178 ? -6.34 -16.406 -24.766 1 97.94 178 ASP B O 1
ATOM 4100 N N . PRO B 1 179 ? -5.426 -14.32 -24.562 1 98.19 179 PRO B N 1
ATOM 4101 C CA . PRO B 1 179 ? -5.359 -14.43 -23.109 1 98.19 179 PRO B CA 1
ATOM 4102 C C . PRO B 1 179 ? -6.723 -14.719 -22.484 1 98.19 179 PRO B C 1
ATOM 4104 O O . PRO B 1 179 ? -6.793 -15.102 -21.312 1 98.19 179 PRO B O 1
ATOM 4107 N N . TYR B 1 180 ? -7.773 -14.516 -23.188 1 96.94 180 TYR B N 1
ATOM 4108 C CA . TYR B 1 180 ? -9.125 -14.797 -22.719 1 96.94 180 TYR B CA 1
ATOM 4109 C C . TYR B 1 180 ? -9.547 -16.219 -23.078 1 96.94 180 TYR B C 1
ATOM 4111 O O . TYR B 1 180 ? -10.734 -16.547 -23.016 1 96.94 180 TYR B O 1
ATOM 4119 N N . THR B 1 181 ? -8.562 -17.031 -23.469 1 96.56 181 THR B N 1
ATOM 4120 C CA . THR B 1 181 ? -8.727 -18.469 -23.641 1 96.56 181 THR B CA 1
ATOM 4121 C C . THR B 1 181 ? -7.668 -19.234 -22.859 1 96.56 181 THR B C 1
ATOM 4123 O O . THR B 1 181 ? -6.719 -18.641 -22.344 1 96.56 181 THR B O 1
ATOM 4126 N N . ARG B 1 182 ? -7.91 -20.516 -22.766 1 96.81 182 ARG B N 1
ATOM 4127 C CA . ARG B 1 182 ? -6.934 -21.328 -22.047 1 96.81 182 ARG B CA 1
ATOM 4128 C C . ARG B 1 182 ? -5.633 -21.453 -22.828 1 96.81 182 ARG B C 1
ATOM 4130 O O . ARG B 1 182 ? -5.637 -21.891 -23.984 1 96.81 182 ARG B O 1
ATOM 4137 N N . HIS B 1 183 ? -4.629 -21.094 -22.328 1 98 183 HIS B N 1
ATOM 4138 C CA . HIS B 1 183 ? -3.27 -21.266 -22.828 1 98 183 HIS B CA 1
ATOM 4139 C C . HIS B 1 183 ? -2.314 -21.641 -21.688 1 98 183 HIS B C 1
ATOM 4141 O O . HIS B 1 183 ? -1.916 -20.781 -20.906 1 98 183 HIS B O 1
ATOM 4147 N N . PRO B 1 184 ? -1.939 -22.953 -21.594 1 97.94 184 PRO B N 1
ATOM 4148 C CA . PRO B 1 184 ? -1.019 -23.375 -20.531 1 97.94 184 PRO B CA 1
ATOM 4149 C C . PRO B 1 184 ? 0.433 -23 -20.828 1 97.94 184 PRO B C 1
ATOM 4151 O O . PRO B 1 184 ? 1.003 -23.484 -21.812 1 97.94 184 PRO B O 1
ATOM 4154 N N . ILE B 1 185 ? 0.991 -22.109 -20.094 1 98.69 185 ILE B N 1
ATOM 4155 C CA . ILE B 1 185 ? 2.396 -21.734 -20.203 1 98.69 185 ILE B CA 1
ATOM 4156 C C . ILE B 1 185 ? 3.264 -22.797 -19.516 1 98.69 185 ILE B C 1
ATOM 4158 O O . ILE B 1 185 ? 3.252 -22.906 -18.281 1 98.69 185 ILE B O 1
ATOM 4162 N N . THR B 1 186 ? 4.008 -23.547 -20.203 1 98.38 186 THR B N 1
ATOM 4163 C CA . THR B 1 186 ? 4.781 -24.672 -19.703 1 98.38 186 THR B CA 1
ATOM 4164 C C . THR B 1 186 ? 6.102 -24.188 -19.109 1 98.38 186 THR B C 1
ATOM 4166 O O . THR B 1 186 ? 6.484 -23.031 -19.281 1 98.38 186 THR B O 1
ATOM 4169 N N . MET B 1 187 ? 6.766 -25.141 -18.406 1 98.56 187 MET B N 1
ATOM 4170 C CA . MET B 1 187 ? 8.094 -24.844 -17.906 1 98.56 187 MET B CA 1
ATOM 4171 C C . MET B 1 187 ? 9.055 -24.516 -19.047 1 98.56 187 MET B C 1
ATOM 4173 O O . MET B 1 187 ? 9.891 -23.625 -18.922 1 98.56 187 MET B O 1
ATOM 4177 N N . SER B 1 188 ? 8.93 -25.266 -20.094 1 98.69 188 SER B N 1
ATOM 4178 C CA . SER B 1 188 ? 9.758 -25 -21.266 1 98.69 188 SER B CA 1
ATOM 4179 C C . SER B 1 188 ? 9.531 -23.594 -21.812 1 98.69 188 SER B C 1
ATOM 4181 O O . SER B 1 188 ? 10.477 -22.906 -22.188 1 98.69 188 SER B O 1
ATOM 4183 N N . ASP B 1 189 ? 8.266 -23.156 -21.828 1 98.75 189 ASP B N 1
ATOM 4184 C CA . ASP B 1 189 ? 7.926 -21.797 -22.266 1 98.75 189 ASP B CA 1
ATOM 4185 C C . ASP B 1 189 ? 8.578 -20.75 -21.359 1 98.75 189 ASP B C 1
ATOM 4187 O O . ASP B 1 189 ? 9.125 -19.766 -21.844 1 98.75 189 ASP B O 1
ATOM 4191 N N . LEU B 1 190 ? 8.492 -20.953 -20.094 1 98.88 190 LEU B N 1
ATOM 4192 C CA . LEU B 1 190 ? 9.055 -20 -19.125 1 98.88 190 LEU B CA 1
ATOM 4193 C C . LEU B 1 190 ? 10.57 -19.938 -19.25 1 98.88 190 LEU B C 1
ATOM 4195 O O . LEU B 1 190 ? 11.156 -18.844 -19.172 1 98.88 190 LEU B O 1
ATOM 4199 N N . HIS B 1 191 ? 11.219 -21.078 -19.453 1 98.75 191 HIS B N 1
ATOM 4200 C CA . HIS B 1 191 ? 12.664 -21.094 -19.672 1 98.75 191 HIS B CA 1
ATOM 4201 C C . HIS B 1 191 ? 13.039 -20.312 -20.938 1 98.75 191 HIS B C 1
ATOM 4203 O O . HIS B 1 191 ? 14.008 -19.547 -20.922 1 98.75 191 HIS B O 1
ATOM 4209 N N . ALA B 1 192 ? 12.289 -20.547 -21.969 1 98.81 192 ALA B N 1
ATOM 4210 C CA . ALA B 1 192 ? 12.547 -19.844 -23.219 1 98.81 192 ALA B CA 1
ATOM 4211 C C . ALA B 1 192 ? 12.359 -18.328 -23.047 1 98.81 192 ALA B C 1
ATOM 4213 O O . ALA B 1 192 ? 13.18 -17.547 -23.516 1 98.81 192 ALA B O 1
ATOM 4214 N N . CYS B 1 193 ? 11.281 -17.969 -22.406 1 98.88 193 CYS B N 1
ATOM 4215 C CA . CYS B 1 193 ? 11.023 -16.562 -22.109 1 98.88 193 CYS B CA 1
ATOM 4216 C C . CYS B 1 193 ? 12.172 -15.961 -21.297 1 98.88 193 CYS B C 1
ATOM 4218 O O . CYS B 1 193 ? 12.695 -14.906 -21.656 1 98.88 193 CYS B O 1
ATOM 4220 N N . ALA B 1 194 ? 12.586 -16.656 -20.25 1 98.88 194 ALA B N 1
ATOM 4221 C CA . ALA B 1 194 ? 13.664 -16.188 -19.375 1 98.88 194 ALA B CA 1
ATOM 4222 C C . ALA B 1 194 ? 14.969 -16.031 -20.156 1 98.88 194 ALA B C 1
ATOM 4224 O O . ALA B 1 194 ? 15.688 -15.055 -20 1 98.88 194 ALA B O 1
ATOM 4225 N N . LYS B 1 195 ? 15.234 -17 -20.969 1 98.62 195 LYS B N 1
ATOM 4226 C CA . LYS B 1 195 ? 16.438 -16.938 -21.797 1 98.62 195 LYS B CA 1
ATOM 4227 C C . LYS B 1 195 ? 16.422 -15.711 -22.703 1 98.62 195 LYS B C 1
ATOM 4229 O O . LYS B 1 195 ? 17.438 -15.031 -22.859 1 98.62 195 LYS B O 1
ATOM 4234 N N . SER B 1 196 ? 15.281 -15.461 -23.281 1 98.62 196 SER B N 1
ATOM 4235 C CA . SER B 1 196 ? 15.156 -14.289 -24.141 1 98.62 196 SER B CA 1
ATOM 4236 C C . SER B 1 196 ? 15.352 -13 -23.344 1 98.62 196 SER B C 1
ATOM 4238 O O . SER B 1 196 ? 15.672 -11.953 -23.922 1 98.62 196 SER B O 1
ATOM 4240 N N . GLN B 1 197 ? 15.18 -13.016 -22.062 1 98.81 197 GLN B N 1
ATOM 4241 C CA . GLN B 1 197 ? 15.336 -11.867 -21.172 1 98.81 197 GLN B CA 1
ATOM 4242 C C . GLN B 1 197 ? 16.719 -11.852 -20.531 1 98.81 197 GLN B C 1
ATOM 4244 O O . GLN B 1 197 ? 17.016 -10.992 -19.703 1 98.81 197 GLN B O 1
ATOM 4249 N N . GLY B 1 198 ? 17.516 -12.812 -20.828 1 98.56 198 GLY B N 1
ATOM 4250 C CA . GLY B 1 198 ? 18.844 -12.914 -20.25 1 98.56 198 GLY B CA 1
ATOM 4251 C C . GLY B 1 198 ? 18.844 -13.406 -18.812 1 98.56 198 GLY B C 1
ATOM 4252 O O . GLY B 1 198 ? 19.719 -13.055 -18.031 1 98.56 198 GLY B O 1
ATOM 4253 N N . LEU B 1 199 ? 17.844 -14.234 -18.484 1 98.81 199 LEU B N 1
ATOM 4254 C CA . LEU B 1 199 ? 17.703 -14.727 -17.125 1 98.81 199 LEU B CA 1
ATOM 4255 C C . LEU B 1 199 ? 17.906 -16.234 -17.062 1 98.81 199 LEU B C 1
ATOM 4257 O O . LEU B 1 199 ? 17.625 -16.938 -18.031 1 98.81 199 LEU B O 1
ATOM 4261 N N . ASP B 1 200 ? 18.406 -16.703 -15.969 1 98.75 200 ASP B N 1
ATOM 4262 C CA . ASP B 1 200 ? 18.484 -18.109 -15.594 1 98.75 200 ASP B CA 1
ATOM 4263 C C . ASP B 1 200 ? 17.547 -18.422 -14.43 1 98.75 200 ASP B C 1
ATOM 4265 O O . ASP B 1 200 ? 17.797 -18 -13.297 1 98.75 200 ASP B O 1
ATOM 4269 N N . LEU B 1 201 ? 16.531 -19.234 -14.648 1 98.75 201 LEU B N 1
ATOM 4270 C CA . LEU B 1 201 ? 15.438 -19.406 -13.703 1 98.75 201 LEU B CA 1
ATOM 4271 C C . LEU B 1 201 ? 15.836 -20.359 -12.578 1 98.75 201 LEU B C 1
ATOM 4273 O O . LEU B 1 201 ? 15.047 -20.625 -11.664 1 98.75 201 LEU B O 1
ATOM 4277 N N . ARG B 1 202 ? 17.047 -20.938 -12.609 1 97.31 202 ARG B N 1
ATOM 4278 C CA . ARG B 1 202 ? 17.5 -21.75 -11.492 1 97.31 202 ARG B CA 1
ATOM 4279 C C . ARG B 1 202 ? 17.719 -20.906 -10.242 1 97.31 202 ARG B C 1
ATOM 4281 O O . ARG B 1 202 ? 18 -19.703 -10.344 1 97.31 202 ARG B O 1
ATOM 4288 N N . PRO B 1 203 ? 17.5 -21.547 -9.086 1 96.69 203 PRO B N 1
ATOM 4289 C CA . PRO B 1 203 ? 17.828 -20.828 -7.848 1 96.69 203 PRO B CA 1
ATOM 4290 C C . PRO B 1 203 ? 19.281 -20.375 -7.789 1 96.69 203 PRO B C 1
ATOM 4292 O O . PRO B 1 203 ? 20.156 -21 -8.398 1 96.69 203 PRO B O 1
ATOM 4295 N N . ALA B 1 204 ? 19.469 -19.359 -7.043 1 95.06 204 ALA B N 1
ATOM 4296 C CA . ALA B 1 204 ? 20.812 -18.812 -6.875 1 95.06 204 ALA B CA 1
ATOM 4297 C C . ALA B 1 204 ? 21.766 -19.859 -6.324 1 95.06 204 ALA B C 1
ATOM 4299 O O . ALA B 1 204 ? 22.953 -19.891 -6.676 1 95.06 204 ALA B O 1
ATOM 4300 N N . SER B 1 205 ? 21.281 -20.703 -5.504 1 91.38 205 SER B N 1
ATOM 4301 C CA . SER B 1 205 ? 22.094 -21.766 -4.926 1 91.38 205 SER B CA 1
ATOM 4302 C C . SER B 1 205 ? 22.594 -22.734 -6 1 91.38 205 SER B C 1
ATOM 4304 O O . SER B 1 205 ? 23.531 -23.484 -5.766 1 91.38 205 SER B O 1
ATOM 4306 N N . GLN B 1 206 ? 22.016 -22.703 -7.133 1 94.25 206 GLN B N 1
ATOM 4307 C CA . GLN B 1 206 ? 22.406 -23.562 -8.242 1 94.25 206 GLN B CA 1
ATOM 4308 C C . GLN B 1 206 ? 23 -22.75 -9.391 1 94.25 206 GLN B C 1
ATOM 4310 O O . GLN B 1 206 ? 23.062 -23.219 -10.531 1 94.25 206 GLN B O 1
ATOM 4315 N N . GLY B 1 207 ? 23.234 -21.5 -9.156 1 95.25 207 GLY B N 1
ATOM 4316 C CA . GLY B 1 207 ? 23.922 -20.656 -10.125 1 95.25 207 GLY B CA 1
ATOM 4317 C C . GLY B 1 207 ? 22.984 -19.844 -10.984 1 95.25 207 GLY B C 1
ATOM 4318 O O . GLY B 1 207 ? 23.422 -19.188 -11.938 1 95.25 207 GLY B O 1
ATOM 4319 N N . GLY B 1 208 ? 21.688 -19.844 -10.664 1 97.94 208 GLY B N 1
ATOM 4320 C CA . GLY B 1 208 ? 20.719 -19.078 -11.438 1 97.94 208 GLY B CA 1
ATOM 4321 C C . 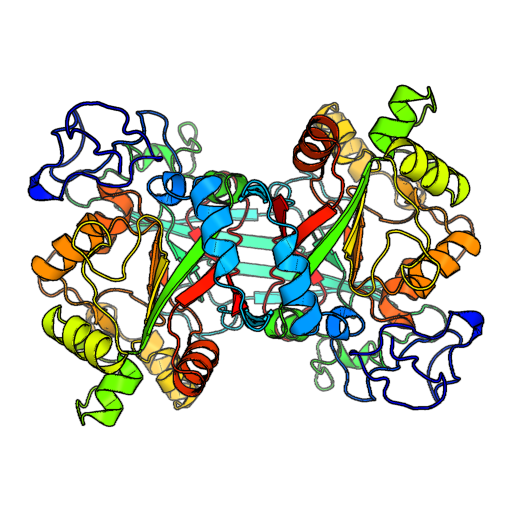GLY B 1 208 ? 20.438 -17.703 -10.859 1 97.94 208 GLY B C 1
ATOM 4322 O O . GLY B 1 208 ? 21.172 -17.234 -9.992 1 97.94 208 GLY B O 1
ATOM 4323 N N . ASP B 1 209 ? 19.375 -17.078 -11.352 1 98.5 209 ASP B N 1
ATOM 4324 C CA . ASP B 1 209 ? 19.109 -15.68 -11.039 1 98.5 209 ASP B CA 1
ATOM 4325 C C . ASP B 1 209 ? 18 -15.555 -9.984 1 98.5 209 ASP B C 1
ATOM 4327 O O . ASP B 1 209 ? 17.797 -14.477 -9.422 1 98.5 209 ASP B O 1
ATOM 4331 N N . VAL B 1 210 ? 17.344 -16.672 -9.727 1 98.75 210 VAL B N 1
ATOM 4332 C CA . VAL B 1 210 ? 16.234 -16.594 -8.766 1 98.75 210 VAL B CA 1
ATOM 4333 C C . VAL B 1 210 ? 16.797 -16.625 -7.348 1 98.75 210 VAL B C 1
ATOM 4335 O O . VAL B 1 210 ? 17.578 -17.5 -7 1 98.75 210 VAL B O 1
ATOM 4338 N N . ARG B 1 211 ? 16.391 -15.727 -6.531 1 98.62 211 ARG B N 1
ATOM 4339 C CA . ARG B 1 211 ? 16.844 -15.648 -5.148 1 98.62 211 ARG B CA 1
ATOM 4340 C C . ARG B 1 211 ? 15.719 -16.016 -4.18 1 98.62 211 ARG B C 1
ATOM 4342 O O . ARG B 1 211 ? 14.547 -15.719 -4.434 1 98.62 211 ARG B O 1
ATOM 4349 N N . VAL B 1 212 ? 16.141 -16.625 -3.084 1 98.62 212 VAL B N 1
ATOM 4350 C CA . VAL B 1 212 ? 15.195 -16.906 -2.016 1 98.62 212 VAL B CA 1
ATOM 4351 C C . VAL B 1 212 ? 14.508 -15.617 -1.587 1 98.62 212 VAL B C 1
ATOM 4353 O O . VAL B 1 212 ? 15.172 -14.602 -1.346 1 98.62 212 VAL B O 1
ATOM 4356 N N . GLY B 1 213 ? 13.156 -15.648 -1.578 1 98.81 213 GLY B N 1
ATOM 4357 C CA . GLY B 1 213 ? 12.414 -14.492 -1.107 1 98.81 213 GLY B CA 1
ATOM 4358 C C . GLY B 1 213 ? 11.938 -13.594 -2.232 1 98.81 213 GLY B C 1
ATOM 4359 O O . GLY B 1 213 ? 11.188 -12.641 -1.998 1 98.81 213 GLY B O 1
ATOM 4360 N N . ASP B 1 214 ? 12.305 -13.898 -3.504 1 98.94 214 ASP B N 1
ATOM 4361 C CA . ASP B 1 214 ? 11.805 -13.133 -4.637 1 98.94 214 ASP B CA 1
ATOM 4362 C C . ASP B 1 214 ? 10.281 -13.242 -4.742 1 98.94 214 ASP B C 1
ATOM 4364 O O . ASP B 1 214 ? 9.703 -14.266 -4.367 1 98.94 214 ASP B O 1
ATOM 4368 N N . ILE B 1 215 ? 9.688 -12.219 -5.207 1 99 215 ILE B N 1
ATOM 4369 C CA . ILE B 1 215 ? 8.328 -12.336 -5.734 1 99 215 ILE B CA 1
ATOM 4370 C C . ILE B 1 215 ? 8.383 -12.523 -7.25 1 99 215 ILE B C 1
ATOM 4372 O O . ILE B 1 215 ? 8.984 -11.711 -7.961 1 99 215 ILE B O 1
ATOM 4376 N N . LEU B 1 216 ? 7.789 -13.578 -7.723 1 99 216 LEU B N 1
ATOM 4377 C CA . LEU B 1 216 ? 7.738 -13.883 -9.148 1 99 216 LEU B CA 1
ATOM 4378 C C . LEU B 1 216 ? 6.512 -13.242 -9.797 1 99 216 LEU B C 1
ATOM 4380 O O . LEU B 1 216 ? 5.391 -13.422 -9.312 1 99 216 LEU B O 1
ATOM 4384 N N . LEU B 1 217 ? 6.734 -12.492 -10.867 1 99 217 LEU B N 1
ATOM 4385 C CA . LEU B 1 217 ? 5.664 -11.914 -11.672 1 99 217 LEU B CA 1
ATOM 4386 C C . LEU B 1 217 ? 5.68 -12.484 -13.086 1 99 217 LEU B C 1
ATOM 4388 O O . LEU B 1 217 ? 6.723 -12.516 -13.734 1 99 217 LEU B O 1
ATOM 4392 N N . ILE B 1 218 ? 4.539 -12.961 -13.492 1 98.94 218 ILE B N 1
ATOM 4393 C CA . ILE B 1 218 ? 4.426 -13.469 -14.852 1 98.94 218 ILE B CA 1
ATOM 4394 C C . ILE B 1 218 ? 3.338 -12.703 -15.602 1 98.94 218 ILE B C 1
ATOM 4396 O O . ILE B 1 218 ? 2.17 -12.719 -15.203 1 98.94 218 ILE B O 1
ATOM 4400 N N . ARG B 1 219 ? 3.67 -12.039 -16.641 1 98.94 219 ARG B N 1
ATOM 4401 C CA . ARG B 1 219 ? 2.727 -11.328 -17.5 1 98.94 219 ARG B CA 1
ATOM 4402 C C . ARG B 1 219 ? 2.234 -12.219 -18.641 1 98.94 219 ARG B C 1
ATOM 4404 O O . ARG B 1 219 ? 2.98 -12.5 -19.578 1 98.94 219 ARG B O 1
ATOM 4411 N N . SER B 1 220 ? 0.964 -12.586 -18.562 1 98.81 220 SER B N 1
ATOM 4412 C CA . SER B 1 220 ? 0.397 -13.5 -19.547 1 98.81 220 SER B CA 1
ATOM 4413 C C . SER B 1 220 ? -0.433 -12.758 -20.578 1 98.81 220 SER B C 1
ATOM 4415 O O . SER B 1 220 ? -0.779 -13.312 -21.625 1 98.81 220 SER B O 1
ATOM 4417 N N . GLY B 1 221 ? -0.855 -11.508 -20.312 1 98.75 221 GLY B N 1
ATOM 4418 C CA . GLY B 1 221 ? -1.382 -10.68 -21.375 1 98.75 221 GLY B CA 1
ATOM 4419 C C . GLY B 1 221 ? -2.83 -10.281 -21.172 1 98.75 221 GLY B C 1
ATOM 4420 O O . GLY B 1 221 ? -3.414 -9.578 -22 1 98.75 221 GLY B O 1
ATOM 4421 N N . PHE B 1 222 ? -3.441 -10.664 -20.047 1 98.5 222 PHE B N 1
ATOM 4422 C CA . PHE B 1 222 ? -4.852 -10.391 -19.812 1 98.5 222 PHE B CA 1
ATOM 4423 C C . PHE B 1 222 ? -5.129 -8.898 -19.875 1 98.5 222 PHE B C 1
ATOM 4425 O O . PHE B 1 222 ? -6.074 -8.461 -20.531 1 98.5 222 PHE B O 1
ATOM 4432 N N . VAL B 1 223 ? -4.336 -8.07 -19.188 1 98.69 223 VAL B N 1
ATOM 4433 C CA . VAL B 1 223 ? -4.586 -6.637 -19.078 1 98.69 223 VAL B CA 1
ATOM 4434 C C . VAL B 1 223 ? -4.48 -5.992 -20.453 1 98.69 223 VAL B C 1
ATOM 4436 O O . VAL B 1 223 ? -5.312 -5.16 -20.828 1 98.69 223 VAL B O 1
ATOM 4439 N N . GLU B 1 224 ? -3.477 -6.391 -21.188 1 98.56 224 GLU B N 1
ATOM 4440 C CA . GLU B 1 224 ? -3.34 -5.922 -22.562 1 98.56 224 GLU B CA 1
ATOM 4441 C C . GLU B 1 224 ? -4.59 -6.23 -23.375 1 98.56 224 GLU B C 1
ATOM 4443 O O . GLU B 1 224 ? -5.145 -5.348 -24.031 1 98.56 224 GLU B O 1
ATOM 4448 N N . ARG B 1 225 ? -5.016 -7.473 -23.359 1 98.5 225 ARG B N 1
ATOM 4449 C CA . ARG B 1 225 ? -6.18 -7.914 -24.125 1 98.5 225 ARG B CA 1
ATOM 4450 C C . ARG B 1 225 ? -7.441 -7.191 -23.656 1 98.5 225 ARG B C 1
ATOM 4452 O O . ARG B 1 225 ? -8.258 -6.781 -24.484 1 98.5 225 ARG B O 1
ATOM 4459 N N . TYR B 1 226 ? -7.617 -7.066 -22.359 1 98.44 226 TYR B N 1
ATOM 4460 C CA . TYR B 1 226 ? -8.75 -6.336 -21.781 1 98.44 226 TYR B CA 1
ATOM 4461 C C . TYR B 1 226 ? -8.867 -4.949 -22.406 1 98.44 226 TYR B C 1
ATOM 4463 O O . TYR B 1 226 ? -9.961 -4.508 -22.75 1 98.44 226 TYR B O 1
ATOM 4471 N N . ASN B 1 227 ? -7.75 -4.266 -22.516 1 97.94 227 ASN B N 1
ATOM 4472 C CA . ASN B 1 227 ? -7.73 -2.896 -23.016 1 97.94 227 ASN B CA 1
ATOM 4473 C C . ASN B 1 227 ? -8.07 -2.842 -24.516 1 97.94 227 ASN B C 1
ATOM 4475 O O . ASN B 1 227 ? -8.453 -1.789 -25.031 1 97.94 227 ASN B O 1
ATOM 4479 N N . GLU B 1 228 ? -7.945 -3.941 -25.203 1 98.19 228 GLU B N 1
ATOM 4480 C CA . GLU B 1 228 ? -8.25 -4.012 -26.625 1 98.19 228 GLU B CA 1
ATOM 4481 C C . GLU B 1 228 ? -9.727 -4.285 -26.859 1 98.19 228 GLU B C 1
ATOM 4483 O O . GLU B 1 228 ? -10.227 -4.102 -27.984 1 98.19 228 GLU B O 1
ATOM 4488 N N . LEU B 1 229 ? -10.391 -4.742 -25.875 1 98.12 229 LEU B N 1
ATOM 4489 C CA . LEU B 1 229 ? -11.766 -5.195 -26.031 1 98.12 229 LEU B CA 1
ATOM 4490 C C . LEU B 1 229 ? -12.742 -4.051 -25.781 1 98.12 229 LEU B C 1
ATOM 4492 O O . LEU B 1 229 ? -12.461 -3.139 -25.016 1 98.12 229 LEU B O 1
ATOM 4496 N N . SER B 1 230 ? -13.914 -4.156 -26.438 1 97.88 230 SER B N 1
ATOM 4497 C CA . SER B 1 230 ? -15.023 -3.254 -26.125 1 97.88 230 SER B CA 1
ATOM 4498 C C . SER B 1 230 ? -15.664 -3.596 -24.797 1 97.88 230 SER B C 1
ATOM 4500 O O . SER B 1 230 ? -15.5 -4.707 -24.281 1 97.88 230 SER B O 1
ATOM 4502 N N . PRO B 1 231 ? -16.375 -2.611 -24.234 1 96.75 231 PRO B N 1
ATOM 4503 C CA . PRO B 1 231 ? -17.078 -2.914 -22.984 1 96.75 231 PRO B CA 1
ATOM 4504 C C . PRO B 1 231 ? -17.969 -4.148 -23.094 1 96.75 231 PRO B C 1
ATOM 4506 O O . PRO B 1 231 ? -18.031 -4.965 -22.172 1 96.75 231 PRO B O 1
ATOM 4509 N N . ALA B 1 232 ? -18.609 -4.309 -24.219 1 97.56 232 ALA B N 1
ATOM 4510 C CA . ALA B 1 232 ? -19.5 -5.449 -24.422 1 97.56 232 ALA B CA 1
ATOM 4511 C C . ALA B 1 232 ? -18.719 -6.758 -24.453 1 97.56 232 ALA B C 1
ATOM 4513 O O . ALA B 1 232 ? -19.156 -7.762 -23.891 1 97.56 232 ALA B O 1
ATOM 4514 N N . GLU B 1 233 ? -17.562 -6.715 -25.109 1 97 233 GLU B N 1
ATOM 4515 C CA . GLU B 1 233 ? -16.719 -7.906 -25.156 1 97 233 GLU B CA 1
ATOM 4516 C C . GLU B 1 233 ? -16.156 -8.25 -23.781 1 97 233 GLU B C 1
ATOM 4518 O O . GLU B 1 233 ? -16.062 -9.43 -23.422 1 97 233 GLU B O 1
ATOM 4523 N N . ARG B 1 234 ? -15.734 -7.246 -23.031 1 97.06 234 ARG B N 1
ATOM 4524 C CA . ARG B 1 234 ? -15.258 -7.449 -21.672 1 97.06 234 ARG B CA 1
ATOM 4525 C C . ARG B 1 234 ? -16.328 -8.125 -20.812 1 97.06 234 ARG B C 1
ATOM 4527 O O . ARG B 1 234 ? -16.047 -9.094 -20.109 1 97.06 234 ARG B O 1
ATOM 4534 N N . GLN B 1 235 ? -17.547 -7.574 -20.922 1 96.56 235 GLN B N 1
ATOM 4535 C CA . GLN B 1 235 ? -18.656 -8.109 -20.141 1 96.56 235 GLN B CA 1
ATOM 4536 C C . GLN B 1 235 ? -18.953 -9.555 -20.531 1 96.56 235 GLN B C 1
ATOM 4538 O O . GLN B 1 235 ? -19.188 -10.406 -19.672 1 96.56 235 GLN B O 1
ATOM 4543 N N . ALA B 1 236 ? -18.953 -9.82 -21.812 1 95.38 236 ALA B N 1
ATOM 4544 C CA . ALA B 1 236 ? -19.219 -11.172 -22.312 1 95.38 236 ALA B CA 1
ATOM 4545 C C . ALA B 1 236 ? -18.172 -12.156 -21.797 1 95.38 236 ALA B C 1
ATOM 4547 O O . ALA B 1 236 ? -18.5 -13.281 -21.422 1 95.38 236 ALA B O 1
ATOM 4548 N N . GLY B 1 237 ? -16.953 -11.711 -21.812 1 93.69 237 GLY B N 1
ATOM 4549 C CA . GLY B 1 237 ? -15.875 -12.555 -21.312 1 93.69 237 GLY B CA 1
ATOM 4550 C C . GLY B 1 237 ? -16.016 -12.883 -19.828 1 93.69 237 GLY B C 1
ATOM 4551 O O . GLY B 1 237 ? -15.766 -14.008 -19.406 1 93.69 237 GLY B O 1
ATOM 4552 N N . ALA B 1 238 ? -16.422 -11.914 -19.047 1 93.25 238 ALA B N 1
ATOM 4553 C CA . ALA B 1 238 ? -16.484 -12.055 -17.594 1 93.25 238 ALA B CA 1
ATOM 4554 C C . ALA B 1 238 ? -17.719 -12.867 -17.188 1 93.25 238 ALA B C 1
ATOM 4556 O O . ALA B 1 238 ? -17.734 -13.469 -16.109 1 93.25 238 ALA B O 1
ATOM 4557 N N . THR B 1 239 ? -18.766 -12.906 -18 1 93.75 239 THR B N 1
ATOM 4558 C CA . THR B 1 239 ? -20.031 -13.492 -17.594 1 93.75 239 THR B CA 1
ATOM 4559 C C . THR B 1 239 ? -20.234 -14.852 -18.266 1 93.75 239 THR B C 1
ATOM 4561 O O . THR B 1 239 ? -21.344 -15.398 -18.25 1 93.75 239 THR B O 1
ATOM 4564 N N . ARG B 1 240 ? -19.203 -15.336 -18.938 1 92.06 240 ARG B N 1
ATOM 4565 C CA . ARG B 1 240 ? -19.281 -16.703 -19.453 1 92.06 240 ARG B CA 1
ATOM 4566 C C . ARG B 1 240 ? -19.703 -17.672 -18.344 1 92.06 240 ARG B C 1
ATOM 4568 O O . ARG B 1 240 ? -19.438 -17.438 -17.172 1 92.06 240 ARG B O 1
ATOM 4575 N N . ALA B 1 241 ? -20.344 -18.797 -18.812 1 89.88 241 ALA B N 1
ATOM 4576 C CA . ALA B 1 241 ? -20.641 -19.844 -17.844 1 89.88 241 ALA B CA 1
ATOM 4577 C C . ALA B 1 241 ? -19.375 -20.391 -17.203 1 89.88 241 ALA B C 1
ATOM 4579 O O . ALA B 1 241 ? -18.312 -20.406 -17.828 1 89.88 241 ALA B O 1
ATOM 4580 N N . HIS B 1 242 ? -19.531 -20.766 -15.961 1 86.12 242 HIS B N 1
ATOM 4581 C CA . HIS B 1 242 ? -18.391 -21.219 -15.18 1 86.12 242 HIS B CA 1
ATOM 4582 C C . HIS B 1 242 ? -17.562 -22.25 -15.938 1 86.12 242 HIS B C 1
ATOM 4584 O O . HIS B 1 242 ? -16.328 -22.203 -15.938 1 86.12 242 HIS B O 1
ATOM 4590 N N . GLU B 1 243 ? -18.25 -23.125 -16.609 1 86.88 243 GLU B N 1
ATOM 4591 C CA . GLU B 1 243 ? -17.594 -24.203 -17.344 1 86.88 243 GLU B CA 1
ATOM 4592 C C . GLU B 1 243 ? -16.891 -23.672 -18.594 1 86.88 243 GLU B C 1
ATOM 4594 O O . GLU B 1 243 ? -16.031 -24.359 -19.172 1 86.88 243 GLU B O 1
ATOM 4599 N N . ASP B 1 244 ? -17.219 -22.438 -18.922 1 90.88 244 ASP B N 1
ATOM 4600 C CA . ASP B 1 244 ? -16.672 -21.859 -20.141 1 90.88 244 ASP B CA 1
ATOM 4601 C C . ASP B 1 244 ? -15.609 -20.812 -19.828 1 90.88 244 ASP B C 1
ATOM 4603 O O . ASP B 1 244 ? -14.922 -20.328 -20.734 1 90.88 244 ASP B O 1
ATOM 4607 N N . LEU B 1 245 ? -15.484 -20.484 -18.594 1 92.56 245 LEU B N 1
ATOM 4608 C CA . LEU B 1 245 ? -14.453 -19.516 -18.203 1 92.56 245 LEU B CA 1
ATOM 4609 C C . LEU B 1 245 ? -13.062 -20.078 -18.484 1 92.56 245 LEU B C 1
ATOM 4611 O O . LEU B 1 245 ? -12.727 -21.172 -18.047 1 92.56 245 LEU B O 1
ATOM 4615 N N . SER B 1 246 ? -12.344 -19.359 -19.234 1 95.25 246 SER B N 1
ATOM 4616 C CA . SER B 1 246 ? -11 -19.797 -19.609 1 95.25 246 SER B CA 1
ATOM 4617 C C . SER B 1 246 ? -10.016 -18.641 -19.641 1 95.25 246 SER B C 1
ATOM 4619 O O . SER B 1 246 ? -10.367 -17.531 -20.062 1 95.25 246 SER B O 1
ATOM 4621 N N . TRP B 1 247 ? -8.844 -18.875 -19.203 1 97.25 247 TRP B N 1
ATOM 4622 C CA . TRP B 1 247 ? -7.793 -17.859 -19.125 1 97.25 247 TRP B CA 1
ATOM 4623 C C . TRP B 1 247 ? -6.418 -18.484 -19.359 1 97.25 247 TRP B C 1
ATOM 4625 O O . TRP B 1 247 ? -6.203 -19.656 -19.047 1 97.25 247 TRP B O 1
ATOM 4635 N N . ALA B 1 248 ? -5.516 -17.703 -19.891 1 98.31 248 ALA B N 1
ATOM 4636 C CA . ALA B 1 248 ? -4.105 -18.094 -19.969 1 98.31 248 ALA B CA 1
ATOM 4637 C C . ALA B 1 248 ? -3.461 -18.078 -18.594 1 98.31 248 ALA B C 1
ATOM 4639 O O . ALA B 1 248 ? -3.861 -17.297 -17.719 1 98.31 248 ALA B O 1
ATOM 4640 N N . GLY B 1 249 ? -2.477 -18.906 -18.359 1 98.44 249 GLY B N 1
ATOM 4641 C CA . GLY B 1 249 ? -1.715 -18.984 -17.125 1 98.44 249 GLY B CA 1
ATOM 4642 C C . GLY B 1 249 ? -0.714 -20.125 -17.125 1 98.44 249 GLY B C 1
ATOM 4643 O O . GLY B 1 249 ? -0.546 -20.812 -18.125 1 98.44 249 GLY B O 1
ATOM 4644 N N . VAL B 1 250 ? -0.037 -20.297 -16.031 1 98.38 250 VAL B N 1
ATOM 4645 C CA . VAL B 1 250 ? 1.005 -21.328 -16 1 98.38 250 VAL B CA 1
ATOM 4646 C C . VAL B 1 250 ? 0.371 -22.719 -16.031 1 98.38 250 VAL B C 1
ATOM 4648 O O . VAL B 1 250 ? -0.716 -22.922 -15.477 1 98.38 250 VAL B O 1
ATOM 4651 N N . ASN B 1 251 ? 1.025 -23.625 -16.641 1 97.62 251 ASN B N 1
ATOM 4652 C CA . ASN B 1 251 ? 0.585 -25.016 -16.719 1 97.62 251 ASN B CA 1
ATOM 4653 C C . ASN B 1 251 ? 0.696 -25.719 -15.367 1 97.62 251 ASN B C 1
ATOM 4655 O O . ASN B 1 251 ? 1.547 -25.359 -14.547 1 97.62 251 ASN B O 1
ATOM 4659 N N . GLN B 1 252 ? -0.105 -26.734 -15.102 1 96.94 252 GLN B N 1
ATOM 4660 C CA . GLN B 1 252 ? -0.138 -27.422 -13.828 1 96.94 252 GLN B CA 1
ATOM 4661 C C . GLN B 1 252 ? 0.809 -28.625 -13.828 1 96.94 252 GLN B C 1
ATOM 4663 O O . GLN B 1 252 ? 0.719 -29.5 -12.961 1 96.94 252 GLN B O 1
ATOM 4668 N N . GLU B 1 253 ? 1.695 -28.719 -14.727 1 95.81 253 GLU B N 1
ATOM 4669 C CA . GLU B 1 253 ? 2.602 -29.859 -14.805 1 95.81 253 GLU B CA 1
ATOM 4670 C C . GLU B 1 253 ? 3.541 -29.906 -13.609 1 95.81 253 GLU B C 1
ATOM 4672 O O . GLU B 1 253 ? 3.832 -28.875 -13 1 95.81 253 GLU B O 1
ATOM 4677 N N . GLU B 1 254 ? 4.074 -31.047 -13.328 1 96.19 254 GLU B N 1
ATOM 4678 C CA . GLU B 1 254 ? 4.906 -31.297 -12.156 1 96.19 254 GLU B CA 1
ATOM 4679 C C . GLU B 1 254 ? 6.156 -30.422 -12.172 1 96.19 254 GLU B C 1
ATOM 4681 O O . GLU B 1 254 ? 6.617 -29.969 -11.117 1 96.19 254 GLU B O 1
ATOM 4686 N N . GLU B 1 255 ? 6.75 -30.219 -13.273 1 97.25 255 GLU B N 1
ATOM 4687 C CA . GLU B 1 255 ? 7.969 -29.406 -13.375 1 97.25 255 GLU B CA 1
ATOM 4688 C C . GLU B 1 255 ? 7.73 -27.984 -12.891 1 97.25 255 GLU B C 1
ATOM 4690 O O . GLU B 1 255 ? 8.609 -27.375 -12.273 1 97.25 255 GLU B O 1
ATOM 4695 N N . ILE B 1 256 ? 6.555 -27.422 -13.242 1 97.62 256 ILE B N 1
ATOM 4696 C CA . ILE B 1 256 ? 6.199 -26.078 -12.773 1 97.62 256 ILE B CA 1
ATOM 4697 C C . ILE B 1 256 ? 6.027 -26.094 -11.258 1 97.62 256 ILE B C 1
ATOM 4699 O O . ILE B 1 256 ? 6.52 -25.188 -10.57 1 97.62 256 ILE B O 1
ATOM 4703 N N . LEU B 1 257 ? 5.336 -27.094 -10.719 1 97.62 257 LEU B N 1
ATOM 4704 C CA . LEU B 1 257 ? 5.145 -27.188 -9.281 1 97.62 257 LEU B CA 1
ATOM 4705 C C . LEU B 1 257 ? 6.484 -27.281 -8.555 1 97.62 257 LEU B C 1
ATOM 4707 O O . LEU B 1 257 ? 6.695 -26.625 -7.543 1 97.62 257 LEU B O 1
ATOM 4711 N N . ASP B 1 258 ? 7.371 -28.141 -9.102 1 98.12 258 ASP B N 1
ATOM 4712 C CA . ASP B 1 258 ? 8.711 -28.25 -8.516 1 98.12 258 ASP B CA 1
ATOM 4713 C C . ASP B 1 258 ? 9.422 -26.906 -8.523 1 98.12 258 ASP B C 1
ATOM 4715 O O . ASP B 1 258 ? 9.992 -26.5 -7.508 1 98.12 258 ASP B O 1
ATOM 4719 N N . TRP B 1 259 ? 9.383 -26.234 -9.609 1 98.56 259 TRP B N 1
ATOM 4720 C CA . TRP B 1 259 ? 10.086 -24.969 -9.758 1 98.56 259 TRP B CA 1
ATOM 4721 C C . TRP B 1 259 ? 9.523 -23.906 -8.812 1 98.56 259 TRP B C 1
ATOM 4723 O O . TRP B 1 259 ? 10.266 -23.25 -8.086 1 98.56 259 TRP B O 1
ATOM 4733 N N . LEU B 1 260 ? 8.164 -23.766 -8.812 1 98.69 260 LEU B N 1
ATOM 4734 C CA . LEU B 1 260 ? 7.516 -22.781 -7.949 1 98.69 260 LEU B CA 1
ATOM 4735 C C . LEU B 1 260 ? 7.844 -23.047 -6.48 1 98.69 260 LEU B C 1
ATOM 4737 O O . LEU B 1 260 ? 8.039 -22.109 -5.707 1 98.69 260 LEU B O 1
ATOM 4741 N N . HIS B 1 261 ? 7.879 -24.297 -6.125 1 98.56 261 HIS B N 1
ATOM 4742 C CA . HIS B 1 261 ? 8.203 -24.625 -4.742 1 98.56 261 HIS B CA 1
ATOM 4743 C C . HIS B 1 261 ? 9.68 -24.391 -4.453 1 98.56 261 HIS B C 1
ATOM 4745 O O . HIS B 1 261 ? 10.023 -23.703 -3.486 1 98.56 261 HIS B O 1
ATOM 4751 N N . ASP B 1 262 ? 10.578 -24.891 -5.309 1 98.38 262 ASP B N 1
ATOM 4752 C CA . ASP B 1 262 ? 11.984 -25.094 -4.98 1 98.38 262 ASP B CA 1
ATOM 4753 C C . ASP B 1 262 ? 12.773 -23.797 -5.102 1 98.38 262 ASP B C 1
ATOM 4755 O O . ASP B 1 262 ? 13.906 -23.703 -4.625 1 98.38 262 ASP B O 1
ATOM 4759 N N . CYS B 1 263 ? 12.156 -22.797 -5.727 1 98.62 263 CYS B N 1
ATOM 4760 C CA . CYS B 1 263 ? 12.836 -21.516 -5.844 1 98.62 263 CYS B CA 1
ATOM 4761 C C . CYS B 1 263 ? 12.617 -20.672 -4.598 1 98.62 263 CYS B C 1
ATOM 4763 O O . CYS B 1 263 ? 13.289 -19.656 -4.402 1 98.62 263 CYS B O 1
ATOM 4765 N N . TYR B 1 264 ? 11.641 -21.047 -3.758 1 98.56 264 TYR B N 1
ATOM 4766 C CA . TYR B 1 264 ? 11.359 -20.375 -2.492 1 98.56 264 TYR B CA 1
ATOM 4767 C C . TYR B 1 264 ? 11.062 -18.906 -2.715 1 98.56 264 TYR B C 1
ATOM 4769 O O . TYR B 1 264 ? 11.641 -18.031 -2.047 1 98.56 264 TYR B O 1
ATOM 4777 N N . PHE B 1 265 ? 10.148 -18.719 -3.689 1 98.88 265 PHE B N 1
ATOM 4778 C CA . PHE B 1 265 ? 9.531 -17.406 -3.828 1 98.88 265 PHE B CA 1
ATOM 4779 C C . PHE B 1 265 ? 8.742 -17.047 -2.574 1 98.88 265 PHE B C 1
ATOM 4781 O O . PHE B 1 265 ? 8.07 -17.906 -1.988 1 98.88 265 PHE B O 1
ATOM 4788 N N . ALA B 1 266 ? 8.781 -15.781 -2.18 1 98.94 266 ALA B N 1
ATOM 4789 C CA . ALA B 1 266 ? 7.949 -15.305 -1.08 1 98.94 266 ALA B CA 1
ATOM 4790 C C . ALA B 1 266 ? 6.488 -15.188 -1.51 1 98.94 266 ALA B C 1
ATOM 4792 O O . ALA B 1 266 ? 5.586 -15.195 -0.671 1 98.94 266 ALA B O 1
ATOM 4793 N N . GLY B 1 267 ? 6.25 -15.031 -2.771 1 98.94 267 GLY B N 1
ATOM 4794 C CA . GLY B 1 267 ? 4.949 -14.945 -3.42 1 98.94 267 GLY B CA 1
ATOM 4795 C C . GLY B 1 267 ? 5.035 -14.977 -4.934 1 98.94 267 GLY B C 1
ATOM 4796 O O . GLY B 1 267 ? 6.117 -14.805 -5.504 1 98.94 267 GLY B O 1
ATOM 4797 N N . VAL B 1 268 ? 3.926 -15.219 -5.578 1 98.94 268 VAL B N 1
ATOM 4798 C CA . VAL B 1 268 ? 3.822 -15.188 -7.031 1 98.94 268 VAL B CA 1
ATOM 4799 C C . VAL B 1 268 ? 2.586 -14.398 -7.449 1 98.94 268 VAL B C 1
ATOM 4801 O O . VAL B 1 268 ? 1.598 -14.344 -6.711 1 98.94 268 VAL B O 1
ATOM 4804 N N . ALA B 1 269 ? 2.686 -13.766 -8.609 1 98.94 269 ALA B N 1
ATOM 4805 C CA . ALA B 1 269 ? 1.532 -13.023 -9.109 1 98.94 269 ALA B CA 1
ATOM 4806 C C . ALA B 1 269 ? 1.533 -12.969 -10.633 1 98.94 269 ALA B C 1
ATOM 4808 O O . ALA B 1 269 ? 2.584 -13.102 -11.266 1 98.94 269 ALA B O 1
ATOM 4809 N N . GLY B 1 270 ? 0.421 -12.867 -11.195 1 98.88 270 GLY B N 1
ATOM 4810 C CA . GLY B 1 270 ? 0.242 -12.664 -12.625 1 98.88 270 GLY B CA 1
ATOM 4811 C C . GLY B 1 270 ? -0.836 -11.656 -12.961 1 98.88 270 GLY B C 1
ATOM 4812 O O . GLY B 1 270 ? -1.508 -11.141 -12.062 1 98.88 270 GLY B O 1
ATOM 4813 N N . ASP B 1 271 ? -1.042 -11.375 -14.211 1 98.81 271 ASP B N 1
ATOM 4814 C CA . ASP B 1 271 ? -1.959 -10.32 -14.641 1 98.81 271 ASP B CA 1
ATOM 4815 C C . ASP B 1 271 ? -3.322 -10.898 -15.016 1 98.81 271 ASP B C 1
ATOM 4817 O O . ASP B 1 271 ? -4.254 -10.156 -15.32 1 98.81 271 ASP B O 1
ATOM 4821 N N . SER B 1 272 ? -3.484 -12.219 -14.961 1 98.38 272 SER B N 1
ATOM 4822 C CA . SER B 1 272 ? -4.719 -12.891 -15.344 1 98.38 272 SER B CA 1
ATOM 4823 C C . SER B 1 272 ? -5.637 -13.102 -14.148 1 98.38 272 SER B C 1
ATOM 4825 O O . SER B 1 272 ? -5.184 -13.07 -13 1 98.38 272 SER B O 1
ATOM 4827 N N . PRO B 1 273 ? -6.996 -13.328 -14.383 1 97.62 273 PRO B N 1
ATOM 4828 C CA . PRO B 1 273 ? -7.902 -13.648 -13.281 1 97.62 273 PRO B CA 1
ATOM 4829 C C . PRO B 1 273 ? -7.484 -14.906 -12.516 1 97.62 273 PRO B C 1
ATOM 4831 O O . PRO B 1 273 ? -7.836 -15.07 -11.344 1 97.62 273 PRO B O 1
ATOM 4834 N N . THR B 1 274 ? -6.754 -15.742 -13.234 1 97.5 274 THR B N 1
ATOM 4835 C CA . THR B 1 274 ? -6.168 -16.922 -12.609 1 97.5 274 THR B CA 1
ATOM 4836 C C . THR B 1 274 ? -4.68 -17.031 -12.938 1 97.5 274 THR B C 1
ATOM 4838 O O . THR B 1 274 ? -4.285 -16.875 -14.094 1 97.5 274 THR B O 1
ATOM 4841 N N . PHE B 1 275 ? -3.895 -17.25 -11.938 1 98.25 275 PHE B N 1
ATOM 4842 C CA . PHE B 1 275 ? -2.457 -17.406 -12.125 1 98.25 275 PH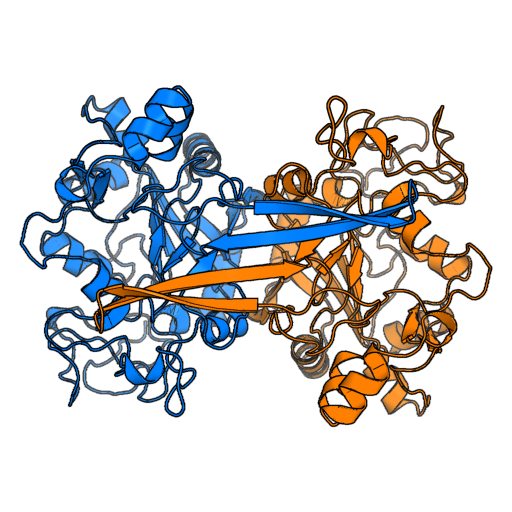E B CA 1
ATOM 4843 C C . PHE B 1 275 ? -2.15 -18.641 -12.969 1 98.25 275 PHE B C 1
ATOM 4845 O O . PHE B 1 275 ? -1.275 -18.609 -13.836 1 98.25 275 PHE B O 1
ATOM 4852 N N . GLU B 1 276 ? -2.795 -19.703 -12.734 1 98.19 276 GLU B N 1
ATOM 4853 C CA . GLU B 1 276 ? -2.689 -20.938 -13.508 1 98.19 276 GLU B CA 1
ATOM 4854 C C . GLU B 1 276 ? -3.635 -20.922 -14.703 1 98.19 276 GLU B C 1
ATOM 4856 O O . GLU B 1 276 ? -4.633 -20.203 -14.703 1 98.19 276 GLU B O 1
ATOM 4861 N N . ALA B 1 277 ? -3.279 -21.734 -15.695 1 97.56 277 ALA B N 1
ATOM 4862 C CA . ALA B 1 277 ? -4.199 -21.906 -16.812 1 97.56 277 ALA B CA 1
ATOM 4863 C C . ALA B 1 277 ? -5.555 -22.422 -16.344 1 97.56 277 ALA B C 1
ATOM 4865 O O . ALA B 1 277 ? -5.621 -23.312 -15.492 1 97.56 277 ALA B O 1
ATOM 4866 N N . TRP B 1 278 ? -6.543 -21.797 -16.859 1 95.81 278 TRP B N 1
ATOM 4867 C CA . TRP B 1 278 ? -7.891 -22.094 -16.391 1 95.81 278 TRP B CA 1
ATOM 4868 C C . TRP B 1 278 ? -8.789 -22.516 -17.547 1 95.81 278 TRP B C 1
ATOM 4870 O O . TRP B 1 278 ? -8.836 -21.844 -18.578 1 95.81 278 TRP B O 1
ATOM 4880 N N . PRO B 1 279 ? -9.57 -23.656 -17.438 1 94.62 279 PRO B N 1
ATOM 4881 C CA . PRO B 1 279 ? -9.625 -24.516 -16.25 1 94.62 279 PRO B CA 1
ATOM 4882 C C . PRO B 1 279 ? -8.422 -25.453 -16.141 1 94.62 279 PRO B C 1
ATOM 4884 O O . PRO B 1 279 ? -7.707 -25.656 -17.125 1 94.62 279 PRO B O 1
ATOM 4887 N N . PRO B 1 280 ? -8.172 -25.938 -14.883 1 92.19 280 PRO B N 1
ATOM 4888 C CA . PRO B 1 280 ? -7.117 -26.938 -14.773 1 92.19 280 PRO B CA 1
ATOM 4889 C C . PRO B 1 280 ? -7.398 -28.188 -15.609 1 92.19 280 PRO B C 1
ATOM 4891 O O . PRO B 1 280 ? -8.555 -28.562 -15.797 1 92.19 280 PRO B O 1
ATOM 4894 N N . GLU B 1 281 ? -6.305 -28.766 -16.094 1 85.56 281 GLU B N 1
ATOM 4895 C CA . GLU B 1 281 ? -6.453 -29.969 -16.922 1 85.56 281 GLU B CA 1
ATOM 4896 C C . GLU B 1 281 ? -6.957 -31.141 -16.094 1 85.56 281 GLU B C 1
ATOM 4898 O O . GLU B 1 281 ? -7.871 -31.859 -16.516 1 85.56 281 GLU B O 1
ATOM 4903 N N . LYS B 1 282 ? -6.262 -31.375 -15.023 1 81.44 282 LYS B N 1
ATOM 4904 C CA . LYS B 1 282 ? -6.66 -32.469 -14.148 1 81.44 282 LYS B CA 1
ATOM 4905 C C . LYS B 1 282 ? -7.699 -32.031 -13.133 1 81.44 282 LYS B C 1
ATOM 4907 O O . LYS B 1 282 ? -7.594 -30.922 -12.578 1 81.44 282 LYS B O 1
ATOM 4912 N N . GLU B 1 283 ? -8.656 -32.844 -13.016 1 73.38 283 GLU B N 1
ATOM 4913 C CA . GLU B 1 283 ? -9.625 -32.562 -11.953 1 73.38 283 GLU B CA 1
ATOM 4914 C C . GLU B 1 283 ? -8.93 -32.469 -10.594 1 73.38 283 GLU B C 1
ATOM 4916 O O . GLU B 1 283 ? -8.109 -33.312 -10.25 1 73.38 283 GLU B O 1
ATOM 4921 N N . GLY B 1 284 ? -9.188 -31.391 -9.992 1 75.38 284 GLY B N 1
ATOM 4922 C CA . GLY B 1 284 ? -8.562 -31.172 -8.695 1 75.38 284 GLY B CA 1
ATOM 4923 C C . GLY B 1 284 ? -7.129 -30.688 -8.805 1 75.38 284 GLY B C 1
ATOM 4924 O O . GLY B 1 284 ? -6.449 -30.5 -7.793 1 75.38 284 GLY B O 1
ATOM 4925 N N . GLY B 1 285 ? -6.688 -30.5 -9.969 1 89.38 285 GLY B N 1
ATOM 4926 C CA . GLY B 1 285 ? -5.301 -30.125 -10.188 1 89.38 285 GLY B CA 1
ATOM 4927 C C . GLY B 1 285 ? -5.059 -28.625 -10.07 1 89.38 285 GLY B C 1
ATOM 4928 O O . GLY B 1 285 ? -4.289 -28.047 -10.844 1 89.38 285 GLY B O 1
ATOM 4929 N N . TYR B 1 286 ? -5.77 -27.953 -9.109 1 94.62 286 TYR B N 1
ATOM 4930 C CA . TYR B 1 286 ? -5.602 -26.516 -8.898 1 94.62 286 TYR B CA 1
ATOM 4931 C C . TYR B 1 286 ? -4.262 -26.219 -8.242 1 94.62 286 TYR B C 1
ATOM 4933 O O . TYR B 1 286 ? -3.996 -26.656 -7.121 1 94.62 286 TYR B O 1
ATOM 4941 N N . ILE B 1 287 ? -3.41 -25.359 -8.867 1 97.12 287 ILE B N 1
ATOM 4942 C CA . ILE B 1 287 ? -2.146 -24.938 -8.273 1 97.12 287 ILE B CA 1
ATOM 4943 C C . ILE B 1 287 ? -2.418 -24.094 -7.031 1 97.12 287 ILE B C 1
ATOM 4945 O O . ILE B 1 287 ? -1.579 -24 -6.133 1 97.12 287 ILE B O 1
ATOM 4949 N N . HIS B 1 288 ? -3.639 -23.516 -6.957 1 97.62 288 HIS B N 1
ATOM 4950 C CA . HIS B 1 288 ? -4.062 -22.719 -5.809 1 97.62 288 HIS B CA 1
ATOM 4951 C C . HIS B 1 288 ? -3.883 -23.5 -4.508 1 97.62 288 HIS B C 1
ATOM 4953 O O . HIS B 1 288 ? -3.477 -22.938 -3.492 1 97.62 288 HIS B O 1
ATOM 4959 N N . GLN B 1 289 ? -4.199 -24.812 -4.496 1 97.25 289 GLN B N 1
ATOM 4960 C CA . GLN B 1 289 ? -4.109 -25.594 -3.273 1 97.25 289 GLN B CA 1
ATOM 4961 C C . GLN B 1 289 ? -2.656 -25.766 -2.838 1 97.25 289 GLN B C 1
ATOM 4963 O O . GLN B 1 289 ? -2.357 -25.766 -1.642 1 97.25 289 GLN B O 1
ATOM 4968 N N . ASN B 1 290 ? -1.741 -25.938 -3.857 1 98.19 290 ASN B N 1
ATOM 4969 C CA . ASN B 1 290 ? -0.323 -26.062 -3.531 1 98.19 290 ASN B CA 1
ATOM 4970 C C . ASN B 1 290 ? 0.238 -24.75 -2.98 1 98.19 290 ASN B C 1
ATOM 4972 O O . ASN B 1 290 ? 0.774 -24.719 -1.871 1 98.19 290 ASN B O 1
ATOM 4976 N N . ILE B 1 291 ? -0.016 -23.672 -3.711 1 98.81 291 ILE B N 1
ATOM 4977 C CA . ILE B 1 291 ? 0.593 -22.391 -3.434 1 98.81 291 ILE B CA 1
ATOM 4978 C C . ILE B 1 291 ? 0.082 -21.844 -2.098 1 98.81 291 ILE B C 1
ATOM 4980 O O . ILE B 1 291 ? 0.871 -21.422 -1.248 1 98.81 291 ILE B O 1
ATOM 4984 N N . LEU B 1 292 ? -1.201 -21.922 -1.864 1 98.88 292 LEU B N 1
ATOM 4985 C CA . LEU B 1 292 ? -1.781 -21.297 -0.68 1 98.88 292 LEU B CA 1
ATOM 4986 C C . LEU B 1 292 ? -1.814 -22.266 0.489 1 98.88 292 LEU B C 1
ATOM 4988 O O . LEU B 1 292 ? -1.132 -22.062 1.495 1 98.88 292 LEU B O 1
ATOM 4992 N N . ALA B 1 293 ? -2.5 -23.391 0.354 1 98.75 293 ALA B N 1
ATOM 4993 C CA . ALA B 1 293 ? -2.768 -24.281 1.481 1 98.75 293 ALA B CA 1
ATOM 4994 C C . ALA B 1 293 ? -1.528 -25.094 1.843 1 98.75 293 ALA B C 1
ATOM 4996 O O . ALA B 1 293 ? -1.167 -25.203 3.018 1 98.75 293 ALA B O 1
ATOM 4997 N N . LEU B 1 294 ? -0.855 -25.641 0.854 1 98.69 294 LEU B N 1
ATOM 4998 C CA . LEU B 1 294 ? 0.234 -26.562 1.154 1 98.69 294 LEU B CA 1
ATOM 4999 C C . LEU B 1 294 ? 1.522 -25.797 1.453 1 98.69 294 LEU B C 1
ATOM 5001 O O . LEU B 1 294 ? 2.27 -26.172 2.363 1 98.69 294 LEU B O 1
ATOM 5005 N N . TRP B 1 295 ? 1.823 -24.703 0.774 1 98.88 295 TRP B N 1
ATOM 5006 C CA . TRP B 1 295 ? 3.146 -24.094 0.872 1 98.88 295 TRP B CA 1
ATOM 5007 C C . TRP B 1 295 ? 3.084 -22.766 1.621 1 98.88 295 TRP B C 1
ATOM 5009 O O . TRP B 1 295 ? 4.121 -22.188 1.95 1 98.88 295 TRP B O 1
ATOM 5019 N N . GLY B 1 296 ? 1.893 -22.203 1.915 1 98.88 296 GLY B N 1
ATOM 5020 C CA . GLY B 1 296 ? 1.804 -20.891 2.555 1 98.88 296 GLY B CA 1
ATOM 5021 C C . GLY B 1 296 ? 2.498 -19.797 1.77 1 98.88 296 GLY B C 1
ATOM 5022 O O . GLY B 1 296 ? 3.297 -19.047 2.324 1 98.88 296 GLY B O 1
ATOM 5023 N N . MET B 1 297 ? 2.211 -19.812 0.515 1 98.88 297 MET B N 1
ATOM 5024 C CA . MET B 1 297 ? 2.787 -18.812 -0.385 1 98.88 297 MET B CA 1
ATOM 5025 C C . MET B 1 297 ? 1.712 -17.859 -0.905 1 98.88 297 MET B C 1
ATOM 5027 O O . MET B 1 297 ? 0.709 -18.297 -1.469 1 98.88 297 MET B O 1
ATOM 5031 N N . PRO B 1 298 ? 1.907 -16.531 -0.738 1 98.88 298 PRO B N 1
ATOM 5032 C CA . PRO B 1 298 ? 0.969 -15.547 -1.298 1 98.88 298 PRO B CA 1
ATOM 5033 C C . PRO B 1 298 ? 0.805 -15.688 -2.809 1 98.88 298 PRO B C 1
ATOM 5035 O O . PRO B 1 298 ? 1.784 -15.93 -3.52 1 98.88 298 PRO B O 1
ATOM 5038 N N . LEU B 1 299 ? -0.451 -15.555 -3.23 1 98.94 299 LEU B N 1
ATOM 5039 C CA . LEU B 1 299 ? -0.773 -15.648 -4.652 1 98.94 299 LEU B CA 1
ATOM 5040 C C . LEU B 1 299 ? -1.498 -14.391 -5.129 1 98.94 299 LEU B C 1
ATOM 5042 O O . LEU B 1 299 ? -2.557 -14.047 -4.602 1 98.94 299 LEU B O 1
ATOM 5046 N N . GLY B 1 300 ? -0.858 -13.688 -6.098 1 98.94 300 GLY B N 1
ATOM 5047 C CA . GLY B 1 300 ? -1.458 -12.492 -6.66 1 98.94 300 GLY B CA 1
ATOM 5048 C C . GLY B 1 300 ? -2.076 -12.711 -8.023 1 98.94 300 GLY B C 1
ATOM 5049 O O . GLY B 1 300 ? -1.53 -13.453 -8.844 1 98.94 300 GLY B O 1
ATOM 5050 N N . GLU B 1 301 ? -3.199 -12.062 -8.273 1 98.88 301 GLU B N 1
ATOM 5051 C CA . GLU B 1 301 ? -3.883 -12.141 -9.562 1 98.88 301 GLU B CA 1
ATOM 5052 C C . GLU B 1 301 ? -4.359 -10.758 -10.008 1 98.88 301 GLU B C 1
ATOM 5054 O O . GLU B 1 301 ? -4.59 -9.875 -9.18 1 98.88 301 GLU B O 1
ATOM 5059 N N . MET B 1 302 ? -4.414 -10.57 -11.352 1 98.81 302 MET B N 1
ATOM 5060 C CA . MET B 1 302 ? -4.898 -9.359 -12.008 1 98.81 302 MET B CA 1
ATOM 5061 C C . MET B 1 302 ? -3.996 -8.172 -11.688 1 98.81 302 MET B C 1
ATOM 5063 O O . MET B 1 302 ? -4.48 -7.066 -11.445 1 98.81 302 MET B O 1
ATOM 5067 N N . TRP B 1 303 ? -2.709 -8.438 -11.648 1 98.94 303 TRP B N 1
ATOM 5068 C CA . TRP B 1 303 ? -1.763 -7.344 -11.445 1 98.94 303 TRP B CA 1
ATOM 5069 C C . TRP B 1 303 ? -1.538 -6.566 -12.742 1 98.94 303 TRP B C 1
ATOM 5071 O O . TRP B 1 303 ? -1.431 -7.16 -13.812 1 98.94 303 TRP B O 1
ATOM 5081 N N . ASP B 1 304 ? -1.469 -5.254 -12.68 1 98.94 304 ASP B N 1
ATOM 5082 C CA . ASP B 1 304 ? -1.123 -4.43 -13.836 1 98.94 304 ASP B CA 1
ATOM 5083 C C . ASP B 1 304 ? 0.385 -4.422 -14.07 1 98.94 304 ASP B C 1
ATOM 5085 O O . ASP B 1 304 ? 1.112 -3.645 -13.445 1 98.94 304 ASP B O 1
ATOM 5089 N N . LEU B 1 305 ? 0.833 -5.199 -15.039 1 98.94 305 LEU B N 1
ATOM 5090 C CA . LEU B 1 305 ? 2.266 -5.352 -15.266 1 98.94 305 LEU B CA 1
ATOM 5091 C C . LEU B 1 305 ? 2.688 -4.652 -16.562 1 98.94 305 LEU B C 1
ATOM 5093 O O . LEU B 1 305 ? 3.85 -4.734 -16.969 1 98.94 305 LEU B O 1
ATOM 5097 N N . GLU B 1 306 ? 1.754 -3.926 -17.203 1 98.88 306 GLU B N 1
ATOM 5098 C CA . GLU B 1 306 ? 1.992 -3.357 -18.516 1 98.88 306 GLU B CA 1
ATOM 5099 C C . GLU B 1 306 ? 3.117 -2.328 -18.484 1 98.88 306 GLU B C 1
ATOM 5101 O O . GLU B 1 306 ? 4.109 -2.459 -19.203 1 98.88 306 GLU B O 1
ATOM 5106 N N . GLY B 1 307 ? 3.006 -1.375 -17.594 1 98.81 307 GLY B N 1
ATOM 5107 C CA . GLY B 1 307 ? 3.984 -0.3 -17.547 1 98.81 307 GLY B CA 1
ATOM 5108 C C . GLY B 1 307 ? 5.371 -0.772 -17.156 1 98.81 307 GLY B C 1
ATOM 5109 O O . GLY B 1 307 ? 6.359 -0.403 -17.797 1 98.81 307 GLY B O 1
ATOM 5110 N N . VAL B 1 308 ? 5.488 -1.562 -16.141 1 98.88 308 VAL B N 1
ATOM 5111 C CA . VAL B 1 308 ? 6.793 -1.996 -15.648 1 98.88 308 VAL B CA 1
ATOM 5112 C C . VAL B 1 308 ? 7.449 -2.928 -16.672 1 98.88 308 VAL B C 1
ATOM 5114 O O . VAL B 1 308 ? 8.664 -2.877 -16.859 1 98.88 308 VAL B O 1
ATOM 5117 N N . ALA B 1 309 ? 6.645 -3.775 -17.297 1 98.94 309 ALA B N 1
ATOM 5118 C CA . ALA B 1 309 ? 7.199 -4.672 -18.297 1 98.94 309 ALA B CA 1
ATOM 5119 C C . ALA B 1 309 ? 7.801 -3.887 -19.469 1 98.94 309 ALA B C 1
ATOM 5121 O O . ALA B 1 309 ? 8.898 -4.199 -19.938 1 98.94 309 ALA B O 1
ATOM 5122 N N . ARG B 1 310 ? 7.055 -2.93 -19.953 1 98.81 310 ARG B N 1
ATOM 5123 C CA . ARG B 1 310 ? 7.562 -2.09 -21.031 1 98.81 310 ARG B CA 1
ATOM 5124 C C . ARG B 1 310 ? 8.875 -1.428 -20.641 1 98.81 310 ARG B C 1
ATOM 5126 O O . ARG B 1 310 ? 9.828 -1.419 -21.422 1 98.81 310 ARG B O 1
ATOM 5133 N N . ARG B 1 311 ? 8.945 -0.856 -19.453 1 98.88 311 ARG B N 1
ATOM 5134 C CA . ARG B 1 311 ? 10.156 -0.17 -19 1 98.88 311 ARG B CA 1
ATOM 5135 C C . ARG B 1 311 ? 11.312 -1.147 -18.859 1 98.88 311 ARG B C 1
ATOM 5137 O O . ARG B 1 311 ? 12.453 -0.829 -19.219 1 98.88 311 ARG B O 1
ATOM 5144 N N . CYS B 1 312 ? 11.055 -2.289 -18.297 1 98.88 312 CYS B N 1
ATOM 5145 C CA . CYS B 1 312 ? 12.078 -3.326 -18.156 1 98.88 312 CYS B CA 1
ATOM 5146 C C . CYS B 1 312 ? 12.664 -3.699 -19.516 1 98.88 312 CYS B C 1
ATOM 5148 O O . CYS B 1 312 ? 13.875 -3.879 -19.641 1 98.88 312 CYS B O 1
ATOM 5150 N N . ARG B 1 313 ? 11.82 -3.836 -20.531 1 98.62 313 ARG B N 1
ATOM 5151 C CA . ARG B 1 313 ? 12.289 -4.129 -21.875 1 98.62 313 ARG B CA 1
ATOM 5152 C C . ARG B 1 313 ? 13.219 -3.031 -22.391 1 98.62 313 ARG B C 1
ATOM 5154 O O . ARG B 1 313 ? 14.258 -3.318 -22.984 1 98.62 313 ARG B O 1
ATOM 5161 N N . GLU B 1 314 ? 12.812 -1.826 -22.094 1 98.62 314 GLU B N 1
ATOM 5162 C CA . GLU B 1 314 ? 13.586 -0.686 -22.578 1 98.62 314 GLU B CA 1
ATOM 5163 C C . GLU B 1 314 ? 14.977 -0.663 -21.953 1 98.62 314 GLU B C 1
ATOM 5165 O O . GLU B 1 314 ? 15.953 -0.323 -22.609 1 98.62 314 GLU B O 1
ATOM 5170 N N . ILE B 1 315 ? 15.117 -1.064 -20.719 1 98.31 315 ILE B N 1
ATOM 5171 C CA . ILE B 1 315 ? 16.391 -0.89 -20.031 1 98.31 315 ILE B CA 1
ATOM 5172 C C . ILE B 1 315 ? 17.109 -2.234 -19.938 1 98.31 315 ILE B C 1
ATOM 5174 O O . ILE B 1 315 ? 18.25 -2.301 -19.484 1 98.31 315 ILE B O 1
ATOM 5178 N N . GLY B 1 316 ? 16.438 -3.344 -20.25 1 98.25 316 GLY B N 1
ATOM 5179 C CA . GLY B 1 316 ? 17.047 -4.668 -20.234 1 98.25 316 GLY B CA 1
ATOM 5180 C C . GLY B 1 316 ? 17.281 -5.203 -18.844 1 98.25 316 GLY B C 1
ATOM 5181 O O . GLY B 1 316 ? 18.312 -5.828 -18.578 1 98.25 316 GLY B O 1
ATOM 5182 N N . ARG B 1 317 ? 16.453 -4.852 -17.922 1 98.69 317 ARG B N 1
ATOM 5183 C CA . ARG B 1 317 ? 16.516 -5.324 -16.547 1 98.69 317 ARG B CA 1
ATOM 5184 C C . ARG B 1 317 ? 15.148 -5.809 -16.078 1 98.69 317 ARG B C 1
ATOM 5186 O O . ARG B 1 317 ? 14.141 -5.121 -16.266 1 98.69 317 ARG B O 1
ATOM 5193 N N . TRP B 1 318 ? 15.133 -6.941 -15.398 1 98.88 318 TRP B N 1
ATOM 5194 C CA . TRP B 1 318 ? 13.852 -7.602 -15.172 1 98.88 318 TRP B CA 1
ATOM 5195 C C . TRP B 1 318 ? 13.625 -7.852 -13.688 1 98.88 318 TRP B C 1
ATOM 5197 O O . TRP B 1 318 ? 12.727 -8.617 -13.312 1 98.88 318 TRP B O 1
ATOM 5207 N N . THR B 1 319 ? 14.508 -7.305 -12.852 1 98.88 319 THR B N 1
ATOM 5208 C CA . THR B 1 319 ? 14.32 -7.316 -11.406 1 98.88 319 THR B CA 1
ATOM 5209 C C . THR B 1 319 ? 14.188 -5.895 -10.859 1 98.88 319 THR B C 1
ATOM 5211 O O . THR B 1 319 ? 14.688 -4.945 -11.469 1 98.88 319 THR B O 1
ATOM 5214 N N . PHE B 1 320 ? 13.492 -5.742 -9.852 1 98.94 320 PHE B N 1
ATOM 5215 C CA . PHE B 1 320 ? 13.273 -4.445 -9.219 1 98.94 320 PHE B CA 1
ATOM 5216 C C . PHE B 1 320 ? 12.781 -4.617 -7.785 1 98.94 320 PHE B C 1
ATOM 5218 O O . PHE B 1 320 ? 12.477 -5.73 -7.359 1 98.94 320 PHE B O 1
ATOM 5225 N N . PHE B 1 321 ? 12.836 -3.59 -7.004 1 98.94 321 PHE B N 1
ATOM 5226 C CA . PHE B 1 321 ? 12.312 -3.578 -5.645 1 98.94 321 PHE B CA 1
ATOM 5227 C C . PHE B 1 321 ? 10.789 -3.523 -5.656 1 98.94 321 PHE B C 1
ATOM 5229 O O . PHE B 1 321 ? 10.195 -2.754 -6.414 1 98.94 321 PHE B O 1
ATOM 5236 N N . LEU B 1 322 ? 10.141 -4.371 -4.973 1 99 322 LEU B N 1
ATOM 5237 C CA . LEU B 1 322 ? 8.688 -4.422 -4.902 1 99 322 LEU B CA 1
ATOM 5238 C C . LEU B 1 322 ? 8.203 -4.273 -3.465 1 99 322 LEU B C 1
ATOM 5240 O O . LEU B 1 322 ? 8.75 -4.902 -2.555 1 99 322 LEU B O 1
ATOM 5244 N N . THR B 1 323 ? 7.27 -3.408 -3.25 1 98.94 323 THR B N 1
ATOM 5245 C CA . THR B 1 323 ? 6.559 -3.297 -1.979 1 98.94 323 THR B CA 1
ATOM 5246 C C . THR B 1 323 ? 5.066 -3.555 -2.168 1 98.94 323 THR B C 1
ATOM 5248 O O . THR B 1 323 ? 4.527 -3.344 -3.256 1 98.94 323 THR B O 1
ATOM 5251 N N . SER B 1 324 ? 4.441 -4.043 -1.233 1 98.94 324 SER B N 1
ATOM 5252 C CA . SER B 1 324 ? 2.998 -4.246 -1.204 1 98.94 324 SER B CA 1
ATOM 5253 C C . SER B 1 324 ? 2.434 -4.016 0.194 1 98.94 324 SER B C 1
ATOM 5255 O O . SER B 1 324 ? 3.152 -4.145 1.188 1 98.94 324 SER B O 1
ATOM 5257 N N . ALA B 1 325 ? 1.218 -3.596 0.241 1 98.81 325 ALA B N 1
ATOM 5258 C CA . ALA B 1 325 ? 0.582 -3.262 1.513 1 98.81 325 ALA B CA 1
ATOM 5259 C C . ALA B 1 325 ? -0.812 -3.875 1.606 1 98.81 325 ALA B C 1
ATOM 5261 O O . ALA B 1 325 ? -1.817 -3.174 1.474 1 98.81 325 ALA B O 1
ATOM 5262 N N . PRO B 1 326 ? -0.892 -5.172 1.933 1 98.69 326 PRO B N 1
ATOM 5263 C CA . PRO B 1 326 ? -2.215 -5.773 2.117 1 98.69 326 PRO B CA 1
ATOM 5264 C C . PRO B 1 326 ? -3.025 -5.082 3.213 1 98.69 326 PRO B C 1
ATOM 5266 O O . PRO B 1 326 ? -2.453 -4.473 4.121 1 98.69 326 PRO B O 1
ATOM 5269 N N . ALA B 1 327 ? -4.324 -5.246 3.07 1 98.38 327 ALA B N 1
ATOM 5270 C CA . ALA B 1 327 ? -5.223 -4.59 4.016 1 98.38 327 ALA B CA 1
ATOM 5271 C C . ALA B 1 327 ? -5.07 -5.172 5.414 1 98.38 327 ALA B C 1
ATOM 5273 O O . ALA B 1 327 ? -4.938 -6.387 5.578 1 98.38 327 ALA B O 1
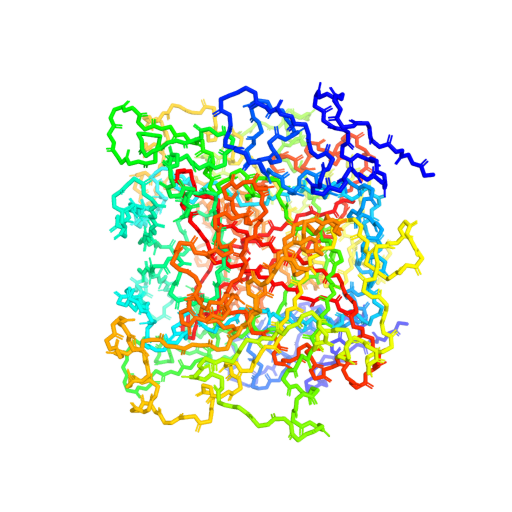ATOM 5274 N N . ASN B 1 328 ? -5.043 -4.309 6.41 1 98.81 328 ASN B N 1
ATOM 5275 C CA . ASN B 1 328 ? -4.984 -4.73 7.805 1 98.81 328 ASN B CA 1
ATOM 5276 C C . ASN B 1 328 ? -6.371 -5.062 8.352 1 98.81 328 ASN B C 1
ATOM 5278 O O . ASN B 1 328 ? -6.902 -4.34 9.195 1 98.81 328 ASN B O 1
ATOM 5282 N N . VAL B 1 329 ? -6.898 -6.168 7.91 1 98.81 329 VAL B N 1
ATOM 5283 C CA . VAL B 1 329 ? -8.25 -6.574 8.281 1 98.81 329 VAL B CA 1
ATOM 5284 C C . VAL B 1 329 ? -8.195 -7.859 9.109 1 98.81 329 VAL B C 1
ATOM 5286 O O . VAL B 1 329 ? -7.895 -8.93 8.578 1 98.81 329 VAL B O 1
ATOM 5289 N N . VAL B 1 330 ? -8.508 -7.785 10.359 1 98.25 330 VAL B N 1
ATOM 5290 C CA . VAL B 1 330 ? -8.562 -8.945 11.25 1 98.25 330 VAL B CA 1
ATOM 5291 C C . VAL B 1 330 ? -9.688 -9.883 10.805 1 98.25 330 VAL B C 1
ATOM 5293 O O . VAL B 1 330 ? -10.836 -9.453 10.648 1 98.25 330 VAL B O 1
ATOM 5296 N N . GLY B 1 331 ? -9.305 -11.086 10.523 1 98.44 331 GLY B N 1
ATOM 5297 C CA . GLY B 1 331 ? -10.258 -12.062 10.047 1 98.44 331 GLY B CA 1
ATOM 5298 C C . GLY B 1 331 ? -10.383 -12.086 8.531 1 98.44 331 GLY B C 1
ATOM 5299 O O . GLY B 1 331 ? -11.156 -12.867 7.977 1 98.44 331 GLY B O 1
ATOM 5300 N N . GLY B 1 332 ? -9.609 -11.297 7.844 1 98.75 332 GLY B N 1
ATOM 5301 C CA . GLY B 1 332 ? -9.742 -11.133 6.406 1 98.75 332 GLY B CA 1
ATOM 5302 C C . GLY B 1 332 ? -9.312 -12.352 5.621 1 98.75 332 GLY B C 1
ATOM 5303 O O . GLY B 1 332 ? -8.422 -13.094 6.047 1 98.75 332 GLY B O 1
ATOM 5304 N N . VAL B 1 333 ? -9.844 -12.516 4.422 1 98.81 333 VAL B N 1
ATOM 5305 C CA . VAL B 1 333 ? -9.555 -13.625 3.527 1 98.81 333 VAL B CA 1
ATOM 5306 C C . VAL B 1 333 ? -8.523 -13.203 2.49 1 98.81 333 VAL B C 1
ATOM 5308 O O . VAL B 1 333 ? -7.5 -13.875 2.316 1 98.81 333 VAL B O 1
ATOM 5311 N N . GLY B 1 334 ? -8.805 -12.203 1.775 1 98.5 334 GLY B N 1
ATOM 5312 C CA . GLY B 1 334 ? -7.914 -11.648 0.766 1 98.5 334 GLY B CA 1
ATOM 5313 C C . GLY B 1 334 ? -7.738 -10.148 0.885 1 98.5 334 GLY B C 1
ATOM 5314 O O . GLY B 1 334 ? -8.094 -9.555 1.906 1 98.5 334 GLY B O 1
ATOM 5315 N N . SER B 1 335 ? -7.078 -9.594 -0.125 1 98.62 335 SER B N 1
ATOM 5316 C CA . SER B 1 335 ? -6.793 -8.164 -0.115 1 98.62 335 SER B CA 1
ATOM 5317 C C . SER B 1 335 ? -6.43 -7.664 -1.508 1 98.62 335 SER B C 1
ATOM 5319 O O . SER B 1 335 ? -5.918 -8.422 -2.334 1 98.62 335 SER B O 1
ATOM 5321 N N . HIS B 1 336 ? -6.684 -6.359 -1.71 1 98.44 336 HIS B N 1
ATOM 5322 C CA . HIS B 1 336 ? -5.977 -5.703 -2.805 1 98.44 336 HIS B CA 1
ATOM 5323 C C . HIS B 1 336 ? -4.465 -5.758 -2.596 1 98.44 336 HIS B C 1
ATOM 5325 O O . HIS B 1 336 ? -3.994 -5.801 -1.458 1 98.44 336 HIS B O 1
ATOM 5331 N N . ALA B 1 337 ? -3.74 -5.766 -3.648 1 98.75 337 ALA B N 1
ATOM 5332 C CA . ALA B 1 337 ? -2.293 -5.93 -3.559 1 98.75 337 ALA B CA 1
ATOM 5333 C C . ALA B 1 337 ? -1.629 -4.66 -3.025 1 98.75 337 ALA B C 1
ATOM 5335 O O . ALA B 1 337 ? -0.751 -4.73 -2.162 1 98.75 337 ALA B O 1
ATOM 5336 N N . ASN B 1 338 ? -2.123 -3.473 -3.6 1 98.75 338 ASN B N 1
ATOM 5337 C CA . ASN B 1 338 ? -1.464 -2.217 -3.252 1 98.75 338 ASN B CA 1
ATOM 5338 C C . ASN B 1 338 ? 0.05 -2.316 -3.416 1 98.75 338 ASN B C 1
ATOM 5340 O O . ASN B 1 338 ? 0.8 -2.018 -2.484 1 98.75 338 ASN B O 1
ATOM 5344 N N . ALA B 1 339 ? 0.461 -2.643 -4.609 1 98.94 339 ALA B N 1
ATOM 5345 C CA . ALA B 1 339 ? 1.858 -2.98 -4.867 1 98.94 339 ALA B CA 1
ATOM 5346 C C . ALA B 1 339 ? 2.527 -1.92 -5.738 1 98.94 339 ALA B C 1
ATOM 5348 O O . ALA B 1 339 ? 1.882 -1.324 -6.605 1 98.94 339 ALA B O 1
ATOM 5349 N N . THR B 1 340 ? 3.762 -1.656 -5.516 1 98.94 340 THR B N 1
ATOM 5350 C CA . THR B 1 340 ? 4.566 -0.703 -6.27 1 98.94 340 THR B CA 1
ATOM 5351 C C . THR B 1 340 ? 5.91 -1.314 -6.652 1 98.94 340 THR B C 1
ATOM 5353 O O . THR B 1 340 ? 6.598 -1.897 -5.812 1 98.94 340 THR B O 1
ATOM 5356 N N . ALA B 1 341 ? 6.215 -1.295 -7.898 1 98.94 341 ALA B N 1
ATOM 5357 C CA . ALA B 1 341 ? 7.562 -1.589 -8.375 1 98.94 341 ALA B CA 1
ATOM 5358 C C . ALA B 1 341 ? 8.43 -0.332 -8.383 1 98.94 341 ALA B C 1
ATOM 5360 O O . ALA B 1 341 ? 7.988 0.732 -8.82 1 98.94 341 ALA B O 1
ATOM 5361 N N . ILE B 1 342 ? 9.547 -0.423 -7.871 1 98.94 342 ILE B N 1
ATOM 5362 C CA . ILE B 1 342 ? 10.508 0.672 -7.895 1 98.94 342 ILE B CA 1
ATOM 5363 C C . ILE B 1 342 ? 11.797 0.213 -8.57 1 98.94 342 ILE B C 1
ATOM 5365 O O . ILE B 1 342 ? 12.492 -0.67 -8.062 1 98.94 342 ILE B O 1
ATOM 5369 N N . LEU B 1 343 ? 12.133 0.772 -9.711 1 98.88 343 LEU B N 1
ATOM 5370 C CA . LEU B 1 343 ? 13.273 0.364 -10.523 1 98.88 343 LEU B CA 1
ATOM 5371 C C . LEU B 1 343 ? 14.555 1.035 -10.039 1 98.88 343 LEU B C 1
ATOM 5373 O O . LEU B 1 343 ? 14.562 2.236 -9.766 1 98.88 343 LEU B O 1
#

pLDDT: mean 97.59, std 2.85, range [73.38, 99.0]

Nearest PDB structures (foldseek):
  5ibz-assembly1_D  TM=8.769E-01  e=6.955E-28  uncultured organism
  5ibz-assembly1_A  TM=8.748E-01  e=9.039E-27  uncultured organism
  5ibz-assembly1_C  TM=8.656E-01  e=6.611E-27  uncultured organism
  5ibz-assembly1_B  TM=8.636E-01  e=7.976E-27  uncultured organism
  1r61-assembly1_A  TM=7.006E-01  e=2.318E-10  Geobacillus stearothermophilus

Foldseek 3Di:
DAEWQQVPAQTDLVGFAYDFQVRHDDDPPADRSFNLRNDLQDQQFLCSNVDPVQLVVQQVQFDPFDKDWFWDDQQPPVQFAPRADGKDKAWAPPDPPPDIDMDIDHDFLRAWWKFFQQRDAQPVSQATASRDHVLCQDDDPSHHQGRPCLVDQVSWDKHKEFEQELQVVCVVVVNDDDQQAFDAQEPVSSCVSQVVLVFALDAVVVPGDQGAAYEYEYEPCPVVNCVVDDSVVSNCSRPPDPVHGWGYAHALDPVVLRSVQRSNYQAYEYQASANGTPPHPDVSSHCCNNQRGRRSHMYIYNIRCPVVVVVCVVVSHGMFMKTFRFDNDRSHRMHRGRMMTRD/DAEWQQVPAQTDLVGFAYDFQVRHDDDPPADRSFNLRNDLQDQQFLCSNVDPVQQVVQQVQFDPFDKDWFWDDQQPPVQFAPRADGKDKAWAPPDPPPDIDMDIDHDFLRAWWKFFQQRDAQPVSQATASRDHPQCQDDDDSHHQGRPCLVDQVSWDKHKAFEQELQVVCVVVVNDDDQQAFDAQEPVSSCVSQVVLVFALDAVVVPGDQGAAYEYEYEPCPVVNCVVDDSVVSNCSRPPPPVHGWGYAHALDPVVLRSVRRSNYQAYEYQASANGTPPHPDVSSHCCNNQRGRRSHMYIYNIRCPVVVVVCVVVSHGMFMKTFRFDNDRSHRMHRGRMMTRD

InterPro domains:
  IPR007325 Kynurenine formamidase/cyclase-like [PF04199] (78-276)
  IPR037175 Kynurenine formamidase superfamily [G3DSA:3.50.30.50] (46-343)
  IPR037175 Kynurenine formamidase superfamily [SSF102198] (84-342)

Solvent-accessible surface area (backbone atoms only — not comparable to full-atom values): 33641 Å² total; per-residue (Å²): 134,43,75,49,58,55,79,53,74,52,54,65,57,83,42,64,38,70,56,42,68,90,49,52,46,89,52,89,94,52,62,91,79,31,50,68,44,70,38,89,81,50,52,49,48,26,51,54,35,53,34,32,66,50,23,30,60,17,44,67,38,39,72,55,22,46,57,35,42,29,50,39,45,58,54,34,51,73,48,18,55,89,77,38,52,55,58,43,78,45,82,38,78,72,39,90,56,33,27,33,45,32,36,41,35,38,35,33,72,31,25,23,14,31,46,27,36,50,23,34,21,27,72,91,77,35,30,18,28,68,73,32,40,46,58,31,68,41,89,60,94,65,40,50,59,70,33,14,24,24,51,45,18,58,54,48,46,49,25,32,29,40,56,43,59,42,36,60,44,29,61,77,69,70,50,85,78,57,38,75,30,65,41,64,43,38,58,69,52,51,51,51,39,30,49,77,68,75,45,41,85,42,33,43,85,74,74,26,68,34,43,75,24,23,30,42,35,40,36,54,36,30,59,64,53,56,72,73,44,52,73,68,53,47,41,52,61,26,66,44,54,78,92,62,44,32,24,23,19,38,36,77,49,66,67,37,54,45,48,60,53,52,34,42,39,23,25,39,32,17,22,19,94,40,49,44,23,24,66,51,87,46,87,86,45,52,61,58,25,49,40,18,13,24,40,26,24,47,38,24,22,24,32,41,53,65,67,54,50,54,50,23,64,74,71,70,47,52,58,24,20,30,39,36,33,42,52,33,32,85,58,26,20,43,17,43,35,40,30,36,40,28,41,133,43,74,49,57,55,80,53,74,50,54,65,58,82,42,65,38,70,57,41,67,90,47,52,46,87,52,91,95,52,62,90,79,30,51,68,44,70,40,88,81,51,53,48,48,26,49,54,36,53,33,32,66,48,22,30,58,18,45,67,38,39,73,56,21,46,56,35,40,29,50,38,46,58,54,34,51,72,48,17,54,89,78,39,53,54,59,42,80,45,82,38,77,74,38,89,56,34,27,33,46,31,36,43,35,36,36,33,72,29,27,25,15,31,47,28,34,49,23,33,21,26,72,91,77,34,31,19,30,68,71,32,40,47,60,30,66,42,90,61,96,65,39,49,59,69,33,15,25,23,51,46,19,58,53,50,47,50,25,33,28,41,56,43,59,42,35,60,45,29,61,77,67,71,51,87,79,57,38,76,29,65,41,64,43,39,58,67,52,51,50,52,37,32,48,75,70,75,44,42,85,43,32,45,83,74,73,26,68,34,43,75,24,23,29,41,33,39,36,55,37,29,60,63,52,56,72,72,44,49,74,69,55,48,40,53,62,27,66,41,53,78,90,64,44,33,24,23,19,37,37,77,50,67,68,37,54,43,47,61,52,53,35,41,39,22,24,39,32,16,21,18,94,40,52,41,22,26,67,53,88,47,87,87,45,53,62,57,22,49,40,19,12,24,40,26,23,45,38,26,21,24,33,40,52,64,68,54,51,54,51,23,63,74,70,70,46,53,59,22,19,31,37,35,33,41,50,33,32,85,55,26,21,44,16,42,34,40,30,36,40,28,40

Radius of gyration: 24.82 Å; Cα contacts (8 Å, |Δi|>4): 1758; chains: 2; bounding box: 49×71×65 Å

Organism: Aspergillus parasiticus (NCBI:txid5067)